Protein AF-A0A3M0W1Y6-F1 (afdb_monomer_lite)

Structure (mmCIF, N/CA/C/O backbone):
data_AF-A0A3M0W1Y6-F1
#
_entry.id   AF-A0A3M0W1Y6-F1
#
loop_
_atom_site.group_PDB
_atom_site.id
_atom_site.type_symbol
_atom_site.label_atom_id
_atom_site.label_alt_id
_atom_site.label_comp_id
_atom_site.label_asym_id
_atom_site.label_entity_id
_atom_site.label_seq_id
_atom_site.pdbx_PDB_ins_code
_atom_site.Cartn_x
_atom_site.Cartn_y
_atom_site.Cartn_z
_atom_site.occupancy
_atom_site.B_iso_or_equiv
_atom_site.auth_seq_id
_atom_site.auth_comp_id
_atom_site.auth_asym_id
_atom_site.auth_atom_id
_atom_site.pdbx_PDB_model_num
ATOM 1 N N . MET A 1 1 ? 0.556 -15.444 23.481 1.00 67.44 1 MET A N 1
ATOM 2 C CA . MET A 1 1 ? -0.429 -15.941 24.467 1.00 67.44 1 MET A CA 1
ATOM 3 C C . MET A 1 1 ? 0.218 -17.029 25.320 1.00 67.44 1 MET A C 1
ATOM 5 O O . MET A 1 1 ? 1.111 -17.704 24.832 1.00 67.44 1 MET A O 1
ATOM 9 N N . ARG A 1 2 ? -0.156 -17.194 26.595 1.00 79.00 2 ARG A N 1
ATOM 10 C CA . ARG A 1 2 ? 0.356 -18.303 27.426 1.00 79.00 2 ARG A CA 1
ATOM 11 C C . ARG A 1 2 ? -0.242 -19.634 26.937 1.00 79.00 2 ARG A C 1
ATOM 13 O O . ARG A 1 2 ? -1.437 -19.656 26.659 1.00 79.00 2 ARG A O 1
ATOM 20 N N . LEU A 1 3 ? 0.533 -20.722 26.865 1.00 89.38 3 LEU A N 1
ATOM 21 C CA . LEU A 1 3 ? 0.005 -22.038 26.476 1.00 89.38 3 LEU A CA 1
ATOM 22 C C . LEU A 1 3 ? -0.771 -22.664 27.644 1.00 89.38 3 LEU A C 1
ATOM 24 O O . LEU A 1 3 ? -0.198 -23.307 28.518 1.00 89.38 3 LEU A O 1
ATOM 28 N N . THR A 1 4 ? -2.077 -22.415 27.717 1.00 92.19 4 THR A N 1
ATOM 29 C CA . THR A 1 4 ? -2.947 -22.931 28.786 1.00 92.19 4 THR A CA 1
ATOM 30 C C . THR A 1 4 ? -3.626 -24.240 28.386 1.00 92.19 4 THR A C 1
ATOM 32 O O . THR A 1 4 ? -3.710 -24.578 27.207 1.00 92.19 4 THR A O 1
ATOM 35 N N . ALA A 1 5 ? -4.151 -24.974 29.373 1.00 87.31 5 ALA A N 1
ATOM 36 C CA . ALA A 1 5 ? -4.944 -26.175 29.109 1.00 87.31 5 ALA A CA 1
ATOM 37 C C . ALA A 1 5 ? -6.200 -25.875 28.272 1.00 87.31 5 ALA A C 1
ATOM 39 O O . ALA A 1 5 ? -6.543 -26.651 27.385 1.00 87.31 5 ALA A O 1
ATOM 40 N N . ASP A 1 6 ? -6.843 -24.728 28.510 1.00 87.31 6 ASP A N 1
ATOM 41 C CA . ASP A 1 6 ? -8.017 -24.298 27.746 1.00 87.31 6 ASP A CA 1
ATOM 42 C C . ASP A 1 6 ? -7.675 -24.037 26.277 1.00 87.31 6 ASP A C 1
ATOM 44 O O . ASP A 1 6 ? -8.425 -24.455 25.399 1.00 87.31 6 ASP A O 1
ATOM 48 N N . LEU A 1 7 ? -6.518 -23.413 26.006 1.00 88.25 7 LEU A N 1
ATOM 49 C CA . LEU A 1 7 ? -6.040 -23.206 24.639 1.00 88.25 7 LEU A CA 1
ATOM 50 C C . LEU A 1 7 ? -5.842 -24.549 23.937 1.00 88.25 7 LEU A C 1
ATOM 52 O O . LEU A 1 7 ? -6.349 -24.742 22.839 1.00 88.25 7 LEU A O 1
ATOM 56 N N . ILE A 1 8 ? -5.167 -25.495 24.592 1.00 90.69 8 ILE A N 1
ATOM 57 C CA . ILE A 1 8 ? -4.901 -26.823 24.029 1.00 90.69 8 ILE A CA 1
ATOM 58 C C . ILE A 1 8 ? -6.206 -27.572 23.724 1.00 90.69 8 ILE A C 1
ATOM 60 O O . ILE A 1 8 ? -6.346 -28.133 22.644 1.00 90.69 8 ILE A O 1
ATOM 64 N N . ASN A 1 9 ? -7.176 -27.549 24.639 1.00 88.06 9 ASN A N 1
ATOM 65 C CA . ASN A 1 9 ? -8.458 -28.233 24.448 1.00 88.06 9 ASN A CA 1
ATOM 66 C C . ASN A 1 9 ? -9.337 -27.582 23.369 1.00 88.06 9 ASN A C 1
ATOM 68 O O . ASN A 1 9 ? -10.150 -28.267 22.753 1.00 88.06 9 ASN A O 1
ATOM 72 N N . ALA A 1 10 ? -9.201 -26.270 23.159 1.00 86.62 10 ALA A N 1
ATOM 73 C CA . ALA A 1 10 ? -9.917 -25.535 22.120 1.00 86.62 10 ALA A CA 1
ATOM 74 C C . ALA A 1 10 ? -9.227 -25.599 20.745 1.00 86.62 10 ALA A C 1
ATOM 76 O O . ALA A 1 10 ? -9.833 -25.227 19.740 1.00 86.62 10 ALA A O 1
ATOM 77 N N . SER A 1 11 ? -7.970 -26.043 20.704 1.00 88.31 11 SER A N 1
ATOM 78 C CA . SER A 1 11 ? -7.162 -26.110 19.487 1.00 88.31 11 SER A CA 1
ATOM 79 C C . SER A 1 11 ? -7.591 -27.265 18.587 1.00 88.31 11 SER A C 1
ATOM 81 O O . SER A 1 11 ? -8.058 -28.309 19.050 1.00 88.31 11 SER A O 1
ATOM 83 N N . LEU A 1 12 ? -7.440 -27.080 17.274 1.00 87.62 12 LEU A N 1
ATOM 84 C CA . LEU A 1 12 ? -7.838 -28.092 16.302 1.00 87.62 12 LEU A CA 1
ATOM 85 C C . LEU A 1 12 ? -6.956 -29.335 16.443 1.00 87.62 12 LEU A C 1
ATOM 87 O O . LEU A 1 12 ? -5.729 -29.252 16.462 1.00 87.62 12 LEU A O 1
ATOM 91 N N . SER A 1 13 ? -7.595 -30.504 16.479 1.00 91.56 13 SER A N 1
ATOM 92 C CA . SER A 1 13 ? -6.910 -31.786 16.345 1.00 91.56 13 SER A CA 1
ATOM 93 C C . SER A 1 13 ? -7.531 -32.606 15.224 1.00 91.56 13 SER A C 1
ATOM 95 O O . SER A 1 13 ? -8.729 -32.898 15.238 1.00 91.56 13 SER A O 1
ATOM 97 N N . TYR A 1 14 ? -6.714 -32.975 14.242 1.00 90.62 14 TYR A N 1
ATOM 98 C CA . TYR A 1 14 ? -7.155 -33.639 13.017 1.00 90.62 14 TYR A CA 1
ATOM 99 C C . TYR A 1 14 ? -6.092 -34.616 12.501 1.00 90.62 14 TYR A C 1
ATOM 101 O O . TYR A 1 14 ? -5.005 -34.726 13.063 1.00 90.62 14 TYR A O 1
ATOM 109 N N . LEU A 1 15 ? -6.423 -35.391 11.465 1.00 92.56 15 LEU A N 1
ATOM 110 C CA . LEU A 1 15 ? -5.442 -36.223 10.765 1.00 92.56 15 LEU A CA 1
ATOM 111 C C . LEU A 1 15 ? -4.807 -35.406 9.642 1.00 92.56 15 LEU A C 1
ATOM 113 O O . LEU A 1 15 ? -5.513 -34.973 8.730 1.00 92.56 15 LEU A O 1
ATOM 117 N N . ASN A 1 16 ? -3.494 -35.209 9.703 1.00 91.12 16 ASN A N 1
ATOM 118 C CA . ASN A 1 16 ? -2.756 -34.496 8.666 1.00 91.12 16 ASN A CA 1
ATOM 119 C C . ASN A 1 16 ? -2.589 -35.369 7.392 1.00 91.12 16 ASN A C 1
ATOM 121 O O . ASN A 1 16 ? -2.953 -36.552 7.393 1.00 91.12 16 ASN A O 1
ATOM 125 N N . PRO A 1 17 ? -2.038 -34.836 6.282 1.00 93.62 17 PRO A N 1
ATOM 126 C CA . PRO A 1 17 ? -1.860 -35.588 5.032 1.00 93.62 17 PRO A CA 1
ATOM 127 C C . PRO A 1 17 ? -0.989 -36.852 5.140 1.00 93.62 17 PRO A C 1
ATOM 129 O O . PRO A 1 17 ? -1.100 -37.745 4.299 1.00 93.62 17 PRO A O 1
ATOM 132 N N . LEU A 1 18 ? -0.154 -36.962 6.180 1.00 91.50 18 LEU A N 1
ATOM 133 C CA . LEU A 1 18 ? 0.645 -38.155 6.483 1.00 91.50 18 LEU A CA 1
ATOM 134 C C . LEU A 1 18 ? -0.106 -39.166 7.364 1.00 91.50 18 LEU A C 1
ATOM 136 O O . LEU A 1 18 ? 0.441 -40.212 7.711 1.00 91.50 18 LEU A O 1
ATOM 140 N N . LYS A 1 19 ? -1.385 -38.897 7.659 1.00 93.25 19 LYS A N 1
ATOM 141 C CA . LYS A 1 19 ? -2.266 -39.677 8.540 1.00 93.25 19 LYS A CA 1
ATOM 142 C C . LYS A 1 19 ? -1.804 -39.695 9.999 1.00 93.25 19 LYS A C 1
ATOM 144 O O . LYS A 1 19 ? -2.159 -40.609 10.744 1.00 93.25 19 LYS A O 1
ATOM 149 N N . GLU A 1 20 ? -1.057 -38.681 10.415 1.00 95.00 20 GLU A N 1
ATOM 150 C CA . GLU A 1 20 ? -0.678 -38.456 11.808 1.00 95.00 20 GLU A CA 1
ATOM 151 C C . GLU A 1 20 ? -1.763 -37.621 12.492 1.00 95.00 20 GLU A C 1
ATOM 153 O O . GLU A 1 20 ? -2.312 -36.692 11.896 1.00 95.00 20 GLU A O 1
ATOM 158 N N . ARG A 1 21 ? -2.102 -37.943 13.746 1.00 96.25 21 ARG A N 1
ATOM 159 C CA . ARG A 1 21 ? -2.968 -37.078 14.552 1.00 96.25 21 ARG A CA 1
ATOM 160 C C . ARG A 1 21 ? -2.186 -35.842 14.979 1.00 96.25 21 ARG A C 1
ATOM 162 O O . ARG A 1 21 ? -1.350 -35.923 15.880 1.00 96.25 21 ARG A O 1
ATOM 169 N N . GLU A 1 22 ? -2.487 -34.722 14.345 1.00 97.19 22 GLU A N 1
ATOM 170 C CA . GLU A 1 22 ? -1.845 -33.436 14.573 1.00 97.19 22 GLU A CA 1
ATOM 171 C C . GLU A 1 22 ? -2.660 -32.589 15.553 1.00 97.19 22 GLU A C 1
ATOM 173 O O . GLU A 1 22 ? -3.895 -32.606 15.526 1.00 97.19 22 GLU A O 1
ATOM 178 N N . LEU A 1 23 ? -1.963 -31.885 16.442 1.00 97.06 23 LEU A N 1
ATOM 179 C CA . LEU A 1 23 ? -2.507 -30.786 17.235 1.00 97.06 23 LEU A CA 1
ATOM 180 C C . LEU A 1 23 ? -1.975 -29.468 16.664 1.00 97.06 23 LEU A C 1
ATOM 182 O O . LEU A 1 23 ? -0.763 -29.249 16.652 1.00 97.06 23 LEU A O 1
ATOM 186 N N . ASP A 1 24 ? -2.882 -28.606 16.220 1.00 93.69 24 ASP A N 1
ATOM 187 C CA . ASP A 1 24 ? -2.556 -27.316 15.617 1.00 93.69 24 ASP A CA 1
ATOM 188 C C . ASP A 1 24 ? -2.523 -26.219 16.684 1.00 93.69 24 ASP A C 1
ATOM 190 O O . ASP A 1 24 ? -3.554 -25.861 17.251 1.00 93.69 24 ASP A O 1
ATOM 194 N N . LEU A 1 25 ? -1.326 -25.709 16.970 1.00 95.00 25 LEU A N 1
ATOM 195 C CA . LEU A 1 25 ? -1.071 -24.598 17.887 1.00 95.00 25 LEU A CA 1
ATOM 196 C C . LEU A 1 25 ? -0.446 -23.405 17.147 1.00 95.00 25 LEU A C 1
ATOM 198 O O . LEU A 1 25 ? 0.321 -22.635 17.741 1.00 95.00 25 LEU A O 1
ATOM 202 N N . ARG A 1 26 ? -0.741 -23.243 15.852 1.00 90.12 26 ARG A N 1
ATOM 203 C CA . ARG A 1 26 ? -0.156 -22.186 15.023 1.00 90.12 26 ARG A CA 1
ATOM 204 C C . ARG A 1 26 ? -0.621 -20.786 15.426 1.00 90.12 26 ARG A C 1
ATOM 206 O O . ARG A 1 26 ? -1.770 -20.573 15.801 1.00 90.12 26 ARG A O 1
ATOM 213 N N . GLY A 1 27 ? 0.264 -19.796 15.300 1.00 81.75 27 GLY A N 1
ATOM 214 C CA . GLY A 1 27 ? -0.131 -18.378 15.324 1.00 81.75 27 GLY A CA 1
ATOM 215 C C . GLY A 1 27 ? -0.554 -17.812 16.687 1.00 81.75 27 GLY A C 1
ATOM 216 O O . GLY A 1 27 ? -1.068 -16.697 16.759 1.00 81.75 27 GLY A O 1
ATOM 217 N N . HIS A 1 28 ? -0.348 -18.534 17.791 1.00 84.88 28 HIS A N 1
ATOM 218 C CA . HIS A 1 28 ? -0.815 -18.123 19.123 1.00 84.88 28 HIS A CA 1
ATOM 219 C C . HIS A 1 28 ? 0.169 -17.219 19.890 1.00 84.88 28 HIS A C 1
ATOM 221 O O . HIS A 1 28 ? -0.091 -16.836 21.042 1.00 84.88 28 HIS A O 1
ATOM 227 N N . LYS A 1 29 ? 1.306 -16.847 19.283 1.00 88.50 29 LYS A N 1
ATOM 228 C CA . LYS A 1 29 ? 2.386 -16.072 19.929 1.00 88.50 29 LYS A CA 1
ATOM 229 C C . LYS A 1 29 ? 2.832 -16.710 21.251 1.00 88.50 29 LYS A C 1
ATOM 231 O O . LYS A 1 29 ? 2.946 -16.030 22.275 1.00 88.50 29 LYS A O 1
ATOM 236 N N . ILE A 1 30 ? 2.932 -18.038 21.291 1.00 89.56 30 ILE A N 1
ATOM 237 C CA . ILE A 1 30 ? 3.299 -18.797 22.490 1.00 89.56 30 ILE A CA 1
ATOM 238 C C . ILE A 1 30 ? 4.783 -18.554 22.781 1.00 89.56 30 ILE A C 1
ATOM 240 O O . ILE A 1 30 ? 5.605 -18.891 21.934 1.00 89.56 30 ILE A O 1
ATOM 244 N N . PRO A 1 31 ? 5.156 -17.985 23.945 1.00 87.31 31 PRO A N 1
ATOM 245 C CA . PRO A 1 31 ? 6.560 -17.712 24.250 1.00 87.31 31 PRO A CA 1
ATOM 246 C C . PRO A 1 31 ? 7.276 -18.923 24.868 1.00 87.31 31 PRO A C 1
ATOM 248 O O . PRO A 1 31 ? 8.497 -19.049 24.773 1.00 87.31 31 PRO A O 1
ATOM 251 N N . ILE A 1 32 ? 6.524 -19.795 25.549 1.00 92.19 32 ILE A N 1
ATOM 252 C CA . ILE A 1 32 ? 7.028 -20.925 26.336 1.00 92.19 32 ILE A CA 1
ATOM 253 C C . ILE A 1 32 ? 6.061 -22.102 26.176 1.00 92.19 32 ILE A C 1
ATOM 255 O O . ILE A 1 32 ? 4.849 -21.933 26.317 1.00 92.19 32 ILE A O 1
ATOM 259 N N . ILE A 1 33 ? 6.603 -23.296 25.928 1.00 94.25 33 ILE A N 1
ATOM 260 C CA . ILE A 1 33 ? 5.850 -24.552 25.985 1.00 94.25 33 ILE A CA 1
ATOM 261 C C . ILE A 1 33 ? 5.576 -24.898 27.451 1.00 94.25 33 ILE A C 1
ATOM 263 O O . ILE A 1 33 ? 6.484 -24.938 28.280 1.00 94.25 33 ILE A O 1
ATOM 267 N N . GLU A 1 34 ? 4.316 -25.144 27.780 1.00 91.00 34 GLU A N 1
ATOM 268 C CA . GLU A 1 34 ? 3.862 -25.598 29.091 1.00 91.00 34 GLU A CA 1
ATOM 269 C C . GLU A 1 34 ? 2.475 -26.243 28.956 1.00 91.00 34 GLU A C 1
ATOM 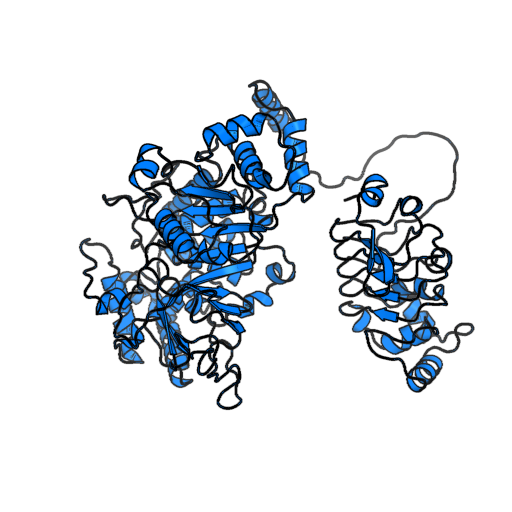271 O O . GLU A 1 34 ? 1.840 -26.157 27.910 1.00 91.00 34 GLU A O 1
ATOM 276 N N . ASN A 1 35 ? 2.005 -26.929 30.000 1.00 90.12 35 ASN A N 1
ATOM 277 C CA . ASN A 1 35 ? 0.664 -27.532 30.072 1.00 90.12 35 ASN A CA 1
ATOM 278 C C . ASN A 1 35 ? 0.312 -28.571 28.986 1.00 90.12 35 ASN A C 1
ATOM 280 O O . ASN A 1 35 ? -0.820 -29.042 28.948 1.00 90.12 35 ASN A O 1
ATOM 284 N N . LEU A 1 36 ? 1.273 -29.029 28.176 1.00 91.81 36 LEU A N 1
ATOM 285 C CA . LEU A 1 36 ? 1.048 -30.047 27.138 1.00 91.81 36 LEU A CA 1
ATOM 286 C C . LEU A 1 36 ? 0.568 -31.411 27.665 1.00 91.81 36 LEU A C 1
ATOM 288 O O . LEU A 1 36 ? 0.153 -32.251 26.875 1.00 91.81 36 LEU A O 1
ATOM 292 N N . GLY A 1 37 ? 0.565 -31.647 28.981 1.00 87.12 37 GLY A N 1
ATOM 293 C CA . GLY A 1 37 ? 0.012 -32.876 29.561 1.00 87.12 37 GLY A CA 1
ATOM 294 C C . GLY A 1 37 ? -1.477 -33.086 29.254 1.00 87.12 37 GLY A C 1
ATOM 295 O O . GLY A 1 37 ? -1.949 -34.218 29.310 1.00 87.12 37 GLY A O 1
ATOM 296 N N . VAL A 1 38 ? -2.206 -32.022 28.896 1.00 89.44 38 VAL A N 1
ATOM 297 C CA . VAL A 1 38 ? -3.629 -32.095 28.526 1.00 89.44 38 VAL A CA 1
ATOM 298 C C . VAL A 1 38 ? -3.875 -32.348 27.033 1.00 89.44 38 VAL A C 1
ATOM 300 O O . VAL A 1 38 ? -5.004 -32.637 26.659 1.00 89.44 38 VAL A O 1
ATOM 303 N N . ALA A 1 39 ? -2.839 -32.303 26.184 1.00 84.25 39 ALA A N 1
ATOM 304 C CA . ALA A 1 39 ? -2.948 -32.435 24.723 1.00 84.25 39 ALA A CA 1
ATOM 305 C C . ALA A 1 39 ? -3.417 -33.820 24.236 1.00 84.25 39 ALA A C 1
ATOM 307 O O . ALA A 1 39 ? -3.687 -34.011 23.050 1.00 84.25 39 ALA A O 1
ATOM 308 N N . GLY A 1 40 ? -3.514 -34.802 25.136 1.00 81.62 40 GLY A N 1
ATOM 309 C CA . GLY A 1 40 ? -3.854 -36.175 24.787 1.00 81.62 40 GLY A CA 1
ATOM 310 C C . GLY A 1 40 ? -2.799 -36.832 23.890 1.00 81.62 40 GLY A C 1
ATOM 311 O O . GLY A 1 40 ? -1.663 -36.375 23.762 1.00 81.62 40 GLY A O 1
ATOM 312 N N . ALA A 1 41 ? -3.160 -37.960 23.281 1.00 85.69 41 ALA A N 1
ATOM 313 C CA . ALA A 1 41 ? -2.251 -38.722 22.432 1.00 85.69 41 ALA A CA 1
ATOM 314 C C . ALA A 1 41 ? -2.210 -38.137 21.008 1.00 85.69 41 ALA A C 1
ATOM 316 O O . ALA A 1 41 ? -3.079 -38.450 20.195 1.00 85.69 41 ALA A O 1
ATOM 317 N N . CYS A 1 42 ? -1.189 -37.335 20.706 1.00 93.06 42 CYS A N 1
ATOM 318 C CA . CYS A 1 42 ? -0.900 -36.790 19.376 1.00 93.06 42 CYS A CA 1
ATOM 319 C C . CYS A 1 42 ? 0.366 -37.424 18.768 1.00 93.06 42 CYS A C 1
ATOM 321 O O . CYS A 1 42 ? 1.274 -37.853 19.485 1.00 93.06 42 CYS A O 1
ATOM 323 N N . ASP A 1 43 ? 0.383 -37.520 17.440 1.00 97.38 43 ASP A N 1
ATOM 324 C CA . ASP A 1 43 ? 1.509 -38.001 16.631 1.00 97.38 43 ASP A CA 1
ATOM 325 C C . ASP A 1 43 ? 2.379 -36.823 16.151 1.00 97.38 43 ASP A C 1
ATOM 327 O O . ASP A 1 43 ? 3.603 -36.950 16.089 1.00 97.38 43 ASP A O 1
ATOM 331 N N . ALA A 1 44 ? 1.750 -35.669 15.896 1.00 97.94 44 ALA A N 1
ATOM 332 C CA . ALA A 1 44 ? 2.391 -34.423 15.487 1.00 97.94 44 ALA A CA 1
ATOM 333 C C . ALA A 1 44 ? 1.865 -33.225 16.297 1.00 97.94 44 ALA A C 1
ATOM 335 O O . ALA A 1 44 ? 0.695 -33.198 16.687 1.00 97.94 44 ALA A O 1
ATOM 336 N N . ILE A 1 45 ? 2.714 -32.224 16.540 1.00 98.19 45 ILE A N 1
ATOM 337 C CA . ILE A 1 45 ? 2.285 -30.916 17.056 1.00 98.19 45 ILE A CA 1
ATOM 338 C C . ILE A 1 45 ? 2.870 -29.826 16.170 1.00 98.19 45 ILE A C 1
ATOM 340 O O . ILE A 1 45 ? 4.077 -29.818 15.894 1.00 98.19 45 ILE A O 1
ATOM 344 N N . ASP A 1 46 ? 2.012 -28.893 15.775 1.00 97.94 46 ASP A N 1
ATOM 345 C CA . ASP A 1 46 ? 2.400 -27.739 14.989 1.00 97.94 46 ASP A CA 1
ATOM 346 C C . ASP A 1 46 ? 2.415 -26.454 15.822 1.00 97.94 46 ASP A C 1
ATOM 348 O O . ASP A 1 46 ? 1.386 -25.928 16.224 1.00 97.94 46 ASP A O 1
ATOM 352 N N . PHE A 1 47 ? 3.619 -25.951 16.070 1.00 98.00 47 PHE A N 1
ATOM 353 C CA . PHE A 1 47 ? 3.923 -24.702 16.758 1.00 98.00 47 PHE A CA 1
ATOM 354 C C . PHE A 1 47 ? 4.357 -23.583 15.804 1.00 98.00 47 PHE A C 1
ATOM 356 O O . PHE A 1 47 ? 4.946 -22.599 16.256 1.00 98.00 47 PHE A O 1
ATOM 363 N N . THR A 1 48 ? 4.115 -23.699 14.501 1.00 89.31 48 THR A N 1
ATOM 364 C CA . THR A 1 48 ? 4.529 -22.688 13.518 1.00 89.31 48 THR A CA 1
ATOM 365 C C . THR 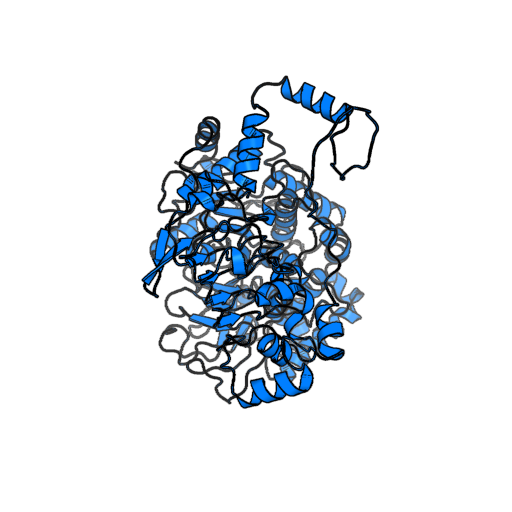A 1 48 ? 3.936 -21.308 13.845 1.00 89.31 48 THR A C 1
ATOM 367 O O . THR A 1 48 ? 2.820 -21.213 14.350 1.00 89.31 48 THR A O 1
ATOM 370 N N . ASP A 1 49 ? 4.682 -20.230 13.595 1.00 84.50 49 ASP A N 1
ATOM 371 C CA . ASP A 1 49 ? 4.246 -18.845 13.861 1.00 84.50 49 ASP A CA 1
ATOM 372 C C . ASP A 1 49 ? 3.983 -18.544 15.350 1.00 84.50 49 ASP A C 1
ATOM 374 O O . ASP A 1 49 ? 2.954 -17.985 15.738 1.00 84.50 49 ASP A O 1
ATOM 378 N N . ASN A 1 50 ? 4.924 -18.920 16.218 1.00 93.88 50 ASN A N 1
ATOM 379 C CA . ASN A 1 50 ? 4.890 -18.592 17.647 1.00 93.88 50 ASN A CA 1
ATOM 380 C C . ASN A 1 50 ? 6.160 -17.831 18.084 1.00 93.88 50 ASN A C 1
ATOM 382 O O . ASN A 1 50 ? 7.025 -17.508 17.277 1.00 93.88 50 ASN A O 1
ATOM 386 N N . ASP A 1 51 ? 6.276 -17.507 19.375 1.00 92.38 51 ASP A N 1
ATOM 387 C CA . ASP A 1 51 ? 7.404 -16.746 19.935 1.00 92.38 51 ASP A CA 1
ATOM 388 C C . ASP A 1 51 ? 8.324 -17.631 20.800 1.00 92.38 51 ASP A C 1
ATOM 390 O O . ASP A 1 51 ? 8.967 -17.145 21.735 1.00 92.38 51 ASP A O 1
ATOM 394 N N . LEU A 1 52 ? 8.387 -18.940 20.520 1.00 94.12 52 LEU A N 1
ATOM 395 C CA . LEU A 1 52 ? 9.127 -19.896 21.346 1.00 94.12 52 LEU A CA 1
ATOM 396 C C . LEU A 1 52 ? 10.616 -19.554 21.363 1.00 94.12 52 LEU A C 1
ATOM 398 O O . LEU A 1 52 ? 11.257 -19.570 20.320 1.00 94.12 52 LEU A O 1
ATOM 402 N N . GLY A 1 53 ? 11.175 -19.272 22.543 1.00 89.81 53 GLY A N 1
ATOM 403 C CA . GLY A 1 53 ? 12.603 -18.956 22.696 1.00 89.81 53 GLY A CA 1
ATOM 404 C C . GLY A 1 53 ? 13.511 -20.182 22.851 1.00 89.81 53 GLY A C 1
ATOM 405 O O . GLY A 1 53 ? 14.683 -20.152 22.474 1.00 89.81 53 GLY A O 1
ATOM 406 N N . LEU A 1 54 ? 12.973 -21.274 23.395 1.00 94.25 54 LEU A N 1
ATOM 407 C CA . LEU A 1 54 ? 13.700 -22.507 23.692 1.00 94.25 54 LEU A CA 1
ATOM 408 C C . LEU A 1 54 ? 12.781 -23.710 23.477 1.00 94.25 54 LEU A C 1
ATOM 410 O O . LEU A 1 54 ? 11.629 -23.697 23.916 1.00 94.25 54 LEU A O 1
ATOM 414 N N . LEU A 1 55 ? 13.302 -24.768 22.854 1.00 95.94 55 LEU A N 1
ATOM 415 C CA . LEU A 1 55 ? 12.581 -26.030 22.716 1.00 95.94 55 LEU A CA 1
ATOM 416 C C . LEU A 1 55 ? 12.766 -26.870 23.990 1.00 95.94 55 LEU A C 1
ATOM 418 O O . LEU A 1 55 ? 13.736 -27.618 24.126 1.00 95.94 55 LEU A O 1
ATOM 422 N N . ALA A 1 56 ? 11.860 -26.684 24.950 1.00 94.12 56 ALA A N 1
ATOM 423 C CA . ALA A 1 56 ? 11.916 -27.271 26.289 1.00 94.12 56 ALA A CA 1
ATOM 424 C C . ALA A 1 56 ? 10.510 -27.567 26.840 1.00 94.12 56 ALA A C 1
ATOM 426 O O . ALA A 1 56 ? 9.511 -27.303 26.180 1.00 94.12 56 ALA A O 1
ATOM 427 N N . ASN A 1 57 ? 10.438 -28.073 28.078 1.00 92.75 57 ASN A N 1
ATOM 428 C CA . ASN A 1 57 ? 9.201 -28.225 28.862 1.00 92.75 57 ASN A CA 1
ATOM 429 C C . ASN A 1 57 ? 8.132 -29.166 28.274 1.00 92.75 57 ASN A C 1
ATOM 431 O O . ASN A 1 57 ? 6.947 -29.049 28.596 1.00 92.75 57 ASN A O 1
ATOM 435 N N . PHE A 1 58 ? 8.535 -30.139 27.460 1.00 94.31 58 PHE A N 1
ATOM 436 C CA . PHE A 1 58 ? 7.631 -31.197 27.021 1.00 94.31 58 PHE A CA 1
ATOM 437 C C . PHE A 1 58 ? 7.364 -32.204 28.153 1.00 94.31 58 PHE A C 1
ATOM 439 O O . PHE A 1 58 ? 8.299 -32.595 28.859 1.00 94.31 58 PHE A O 1
ATOM 446 N N . PRO A 1 59 ? 6.115 -32.667 28.337 1.00 93.88 59 PRO A N 1
ATOM 447 C CA . PRO A 1 59 ? 5.838 -33.857 29.131 1.00 93.88 59 PRO A CA 1
ATOM 448 C C . PRO A 1 59 ? 6.319 -35.108 28.384 1.00 93.88 59 PRO A C 1
ATOM 450 O O . PRO A 1 59 ? 6.507 -35.080 27.165 1.00 93.88 59 PRO A O 1
ATOM 453 N N . LEU A 1 60 ? 6.467 -36.229 29.100 1.00 94.69 60 LEU A N 1
ATOM 454 C CA . LEU A 1 60 ? 6.781 -37.517 28.478 1.00 94.69 60 LEU A CA 1
ATOM 455 C C . LEU A 1 60 ? 5.687 -37.897 27.467 1.00 94.69 60 LEU A C 1
ATOM 457 O O . LEU A 1 60 ? 4.580 -38.266 27.854 1.00 94.69 60 LEU A O 1
ATOM 461 N N . SER A 1 61 ? 6.018 -37.823 26.178 1.00 94.44 61 SER A N 1
ATOM 462 C CA . SER A 1 61 ? 5.075 -37.978 25.066 1.00 94.44 61 SER A CA 1
ATOM 463 C C . SER A 1 61 ? 5.598 -39.028 24.083 1.00 94.44 61 SER A C 1
ATOM 465 O O . SER A 1 61 ? 6.146 -38.689 23.037 1.00 94.44 61 SER A O 1
ATOM 467 N N . PRO A 1 62 ? 5.449 -40.332 24.386 1.00 93.19 62 PRO A N 1
ATOM 468 C CA . PRO A 1 62 ? 6.064 -41.401 23.598 1.00 93.19 62 PRO A CA 1
ATOM 469 C C . PRO A 1 62 ? 5.452 -41.567 22.202 1.00 93.19 62 PRO A C 1
ATOM 471 O O . PRO A 1 62 ? 6.033 -42.255 21.370 1.00 93.19 62 PRO A O 1
ATOM 474 N N . ARG A 1 63 ? 4.280 -40.985 21.939 1.00 95.25 63 ARG A N 1
ATOM 475 C CA . ARG A 1 63 ? 3.611 -41.059 20.635 1.00 95.25 63 ARG A CA 1
ATOM 476 C C . ARG A 1 63 ? 4.049 -39.946 19.675 1.00 95.25 63 ARG A C 1
ATOM 478 O O . ARG A 1 63 ? 4.054 -40.162 18.464 1.00 95.25 63 ARG A O 1
ATOM 485 N N . LEU A 1 64 ? 4.458 -38.802 20.224 1.00 97.00 64 LEU A N 1
ATOM 486 C CA . LEU A 1 64 ? 4.836 -37.627 19.453 1.00 97.00 64 LEU A CA 1
ATOM 487 C C . LEU A 1 64 ? 6.118 -37.911 18.668 1.00 97.00 64 LEU A C 1
ATOM 489 O O . LEU A 1 64 ? 7.163 -38.216 19.248 1.00 97.00 64 LEU A O 1
ATOM 493 N N . ASN A 1 65 ? 6.017 -37.832 17.345 1.00 97.25 65 ASN A N 1
ATOM 494 C CA . ASN A 1 65 ? 7.094 -38.169 16.423 1.00 97.25 65 ASN A CA 1
ATOM 495 C C . ASN A 1 65 ? 7.418 -37.046 15.420 1.00 97.25 65 ASN A C 1
ATOM 497 O O . ASN A 1 65 ? 8.528 -37.057 14.876 1.00 97.25 65 ASN A O 1
ATOM 501 N N . THR A 1 66 ? 6.538 -36.049 15.273 1.00 98.44 66 THR A N 1
ATOM 502 C CA . THR A 1 66 ? 6.747 -34.867 14.424 1.00 98.44 66 THR A CA 1
ATOM 503 C C . THR A 1 66 ? 6.539 -33.570 15.213 1.00 98.44 66 THR A C 1
ATOM 505 O O . THR A 1 66 ? 5.506 -33.371 15.852 1.00 98.44 66 THR A O 1
ATOM 508 N N . LEU A 1 67 ? 7.522 -32.669 15.158 1.00 98.31 67 LEU A N 1
ATOM 509 C CA . LEU A 1 67 ? 7.425 -31.304 15.680 1.00 98.31 67 LEU A CA 1
ATOM 510 C C . LEU A 1 67 ? 7.666 -30.288 14.566 1.00 98.31 67 LEU A C 1
ATOM 512 O O . LEU A 1 67 ? 8.745 -30.256 13.965 1.00 98.31 67 LEU A O 1
ATOM 516 N N . LEU A 1 68 ? 6.673 -29.432 14.334 1.00 97.88 68 LEU A N 1
ATOM 517 C CA . LEU A 1 68 ? 6.761 -28.321 13.393 1.00 97.88 68 LEU A CA 1
ATOM 518 C C . LEU A 1 68 ? 6.895 -27.025 14.190 1.00 97.88 68 LEU A C 1
ATOM 520 O O . LEU A 1 68 ? 5.971 -26.607 14.869 1.00 97.88 68 LEU A O 1
ATOM 524 N N . CYS A 1 69 ? 8.068 -26.406 14.165 1.00 97.31 69 CYS A N 1
ATOM 525 C CA . CYS A 1 69 ? 8.393 -25.213 14.949 1.00 97.31 69 CYS A CA 1
ATOM 526 C C . CYS A 1 69 ? 8.962 -24.110 14.045 1.00 97.31 69 CYS A C 1
ATOM 528 O O . CYS A 1 69 ? 9.878 -23.385 14.438 1.00 97.31 69 CYS A O 1
ATOM 530 N N . ALA A 1 70 ? 8.463 -24.003 12.810 1.00 89.62 70 ALA A N 1
ATOM 531 C CA . ALA A 1 70 ? 8.930 -22.995 11.865 1.00 89.62 70 ALA A CA 1
ATOM 532 C C . ALA A 1 70 ? 8.515 -21.577 12.301 1.00 89.62 70 ALA A C 1
ATOM 534 O O . ALA A 1 70 ? 7.539 -21.417 13.035 1.00 89.62 70 ALA A O 1
ATOM 535 N N . ARG A 1 71 ? 9.255 -20.550 11.864 1.00 86.06 71 ARG A N 1
ATOM 536 C CA . ARG A 1 71 ? 8.960 -19.129 12.144 1.00 86.06 71 ARG A CA 1
ATOM 537 C C . ARG A 1 71 ? 8.701 -18.869 13.633 1.00 86.06 71 ARG A C 1
ATOM 539 O O . ARG A 1 71 ? 7.637 -18.415 14.041 1.00 86.06 71 ARG A O 1
ATOM 546 N N . ASN A 1 72 ? 9.687 -19.235 14.446 1.00 96.88 72 ASN A N 1
ATOM 547 C CA . ASN A 1 72 ? 9.712 -19.009 15.889 1.00 96.88 72 ASN A CA 1
ATOM 548 C C . ASN A 1 72 ? 10.982 -18.233 16.283 1.00 96.88 72 ASN A C 1
ATOM 550 O O . ASN A 1 72 ? 11.744 -17.767 15.434 1.00 96.88 72 ASN A O 1
ATOM 554 N N . ARG A 1 73 ? 11.231 -18.076 17.587 1.00 94.94 73 ARG A N 1
ATOM 555 C CA . ARG A 1 73 ? 12.426 -17.404 18.125 1.00 94.94 73 ARG A CA 1
ATOM 556 C C . ARG A 1 73 ? 13.391 -18.383 18.788 1.00 94.94 73 ARG A C 1
ATOM 558 O O . ARG A 1 73 ? 14.134 -17.978 19.684 1.00 94.94 73 ARG A O 1
ATOM 565 N N . VAL A 1 74 ? 13.374 -19.657 18.385 1.00 96.69 74 VAL A N 1
ATOM 566 C CA . VAL A 1 74 ? 14.111 -20.717 19.077 1.00 96.69 74 VAL A CA 1
ATOM 567 C C . VAL A 1 74 ? 15.597 -20.448 18.921 1.00 96.69 74 VAL A C 1
ATOM 569 O O . VAL A 1 74 ? 16.104 -20.354 17.805 1.00 96.69 74 VAL A O 1
ATOM 572 N N . GLN A 1 75 ? 16.288 -20.313 20.048 1.00 93.44 75 GLN A N 1
ATOM 573 C CA . GLN A 1 75 ? 17.735 -20.103 20.090 1.00 93.44 75 GLN A CA 1
ATOM 574 C C . GLN A 1 75 ? 18.490 -21.386 20.434 1.00 93.44 75 GLN A C 1
ATOM 576 O O . GLN A 1 75 ? 19.663 -21.487 20.099 1.00 93.44 75 GLN A O 1
ATOM 581 N N . GLY A 1 76 ? 17.826 -22.374 21.045 1.00 94.94 76 GLY A N 1
ATOM 582 C CA . GLY A 1 76 ? 18.436 -23.651 21.408 1.00 94.94 76 GLY A CA 1
ATOM 583 C C . GLY A 1 76 ? 17.437 -24.736 21.812 1.00 94.94 76 GLY A C 1
ATOM 584 O O . GLY A 1 76 ? 16.220 -24.527 21.830 1.00 94.94 76 GLY A O 1
ATOM 585 N N . VAL A 1 77 ? 17.977 -25.907 22.148 1.00 96.00 77 VAL A N 1
ATOM 586 C CA . VAL A 1 77 ? 17.217 -27.119 22.485 1.00 96.00 77 VAL A CA 1
ATOM 587 C C . VAL A 1 77 ? 17.637 -27.661 23.855 1.00 96.00 77 VAL A C 1
ATOM 589 O O . VAL A 1 77 ? 18.829 -27.814 24.132 1.00 96.00 77 VAL A O 1
ATOM 592 N N . ASP A 1 78 ? 16.664 -27.974 24.717 1.00 94.56 78 ASP A N 1
ATOM 593 C CA . ASP A 1 78 ? 16.924 -28.546 26.045 1.00 94.56 78 ASP A CA 1
ATOM 594 C C . ASP A 1 78 ? 17.544 -29.950 25.950 1.00 94.56 78 ASP A C 1
ATOM 596 O O . ASP A 1 78 ? 17.180 -30.766 25.103 1.00 94.56 78 ASP A O 1
ATOM 600 N N . ARG A 1 79 ? 18.474 -30.265 26.861 1.00 92.44 79 ARG A N 1
ATOM 601 C CA . ARG A 1 79 ? 19.182 -31.558 26.870 1.00 92.44 79 ARG A CA 1
ATOM 602 C C . ARG A 1 79 ? 18.277 -32.760 27.142 1.00 92.44 79 ARG A C 1
ATOM 604 O O . ARG A 1 79 ? 18.635 -33.867 26.757 1.00 92.44 79 ARG A O 1
ATOM 611 N N . ARG A 1 80 ? 17.123 -32.553 27.780 1.00 91.81 80 ARG A N 1
ATOM 612 C CA . ARG A 1 80 ? 16.153 -33.606 28.122 1.00 91.81 80 ARG A CA 1
ATOM 613 C C . ARG A 1 80 ? 15.104 -33.822 27.032 1.00 91.81 80 ARG A C 1
ATOM 615 O O . ARG A 1 80 ? 14.159 -34.584 27.243 1.00 91.81 80 ARG A O 1
ATOM 622 N N . LEU A 1 81 ? 15.229 -33.170 25.870 1.00 94.50 81 LEU A N 1
ATOM 623 C CA . LEU A 1 81 ? 14.252 -33.333 24.792 1.00 94.50 81 LEU A CA 1
ATOM 624 C C . LEU A 1 81 ? 14.131 -34.805 24.364 1.00 94.50 81 LEU A C 1
ATOM 626 O O . LEU A 1 81 ? 13.023 -35.310 24.229 1.00 94.50 81 LEU A O 1
ATOM 630 N N . GLY A 1 82 ? 15.253 -35.521 24.245 1.00 93.56 82 GLY A N 1
ATOM 631 C CA . GLY A 1 82 ? 15.248 -36.948 23.901 1.00 93.56 82 GLY A CA 1
ATOM 632 C C . GLY A 1 82 ? 14.600 -37.852 24.957 1.00 93.56 82 GLY A C 1
ATOM 633 O O . GLY A 1 82 ? 13.997 -38.862 24.604 1.00 93.56 82 GLY A O 1
ATOM 634 N N . ASP A 1 83 ? 14.672 -37.475 26.237 1.00 94.38 83 ASP A N 1
ATOM 635 C CA . ASP A 1 83 ? 14.061 -38.236 27.335 1.00 94.38 83 ASP A CA 1
ATOM 636 C C . ASP A 1 83 ? 12.539 -38.039 27.379 1.00 94.38 83 ASP A C 1
ATOM 638 O O . ASP A 1 83 ? 11.788 -38.949 27.726 1.00 94.38 83 ASP A O 1
ATOM 642 N N . THR A 1 84 ? 12.079 -36.838 27.020 1.00 95.25 84 THR A N 1
ATOM 643 C CA . THR A 1 84 ? 10.656 -36.470 27.018 1.00 95.25 84 THR A CA 1
ATOM 644 C C . THR A 1 84 ? 9.956 -36.872 25.721 1.00 95.25 84 THR A C 1
ATOM 646 O O . THR A 1 84 ? 8.795 -37.279 25.760 1.00 95.25 84 THR A O 1
ATOM 649 N N . LEU A 1 85 ? 10.664 -36.849 24.588 1.00 96.81 85 LEU A N 1
ATOM 650 C CA . LEU A 1 85 ? 10.167 -37.201 23.255 1.00 96.81 85 LEU A CA 1
ATOM 651 C C . LEU A 1 85 ? 10.986 -38.360 22.644 1.00 96.81 85 LEU A C 1
ATOM 653 O O . LEU A 1 85 ? 11.679 -38.181 21.637 1.00 96.81 85 LEU A O 1
ATOM 657 N N . PRO A 1 86 ? 10.916 -39.581 23.210 1.00 95.88 86 PRO A N 1
ATOM 658 C CA . PRO A 1 86 ? 11.814 -40.685 22.847 1.00 95.88 86 PRO A CA 1
ATOM 659 C C . PRO A 1 86 ? 11.644 -41.199 21.408 1.00 95.88 86 PRO A C 1
ATOM 661 O O . PRO A 1 86 ? 12.517 -4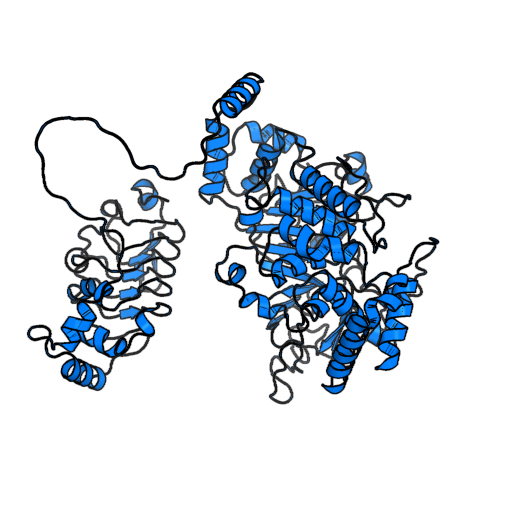1.898 20.890 1.00 95.88 86 PRO A O 1
ATOM 664 N N . ASN A 1 87 ? 10.523 -40.869 20.761 1.00 96.88 87 ASN A N 1
ATOM 665 C CA . ASN A 1 87 ? 10.182 -41.295 19.405 1.00 96.88 87 ASN A CA 1
ATOM 666 C C . ASN A 1 87 ? 10.157 -40.147 18.387 1.00 96.88 87 ASN A C 1
ATOM 668 O O . ASN A 1 87 ? 9.632 -40.338 17.294 1.00 96.88 87 ASN A O 1
ATOM 672 N N . LEU A 1 88 ? 10.750 -38.990 18.704 1.00 98.19 88 LEU A N 1
ATOM 673 C CA . LEU A 1 88 ? 10.848 -37.875 17.764 1.00 98.19 88 LEU A CA 1
ATOM 674 C C . LEU A 1 88 ? 11.661 -38.277 16.521 1.00 98.19 88 LEU A C 1
ATOM 676 O O . LEU A 1 88 ? 12.833 -38.643 16.628 1.00 98.19 88 LEU A O 1
ATOM 680 N N . THR A 1 89 ? 11.033 -38.204 15.346 1.00 98.44 89 THR A N 1
ATOM 681 C CA . THR A 1 89 ? 11.633 -38.546 14.045 1.00 98.44 89 THR A CA 1
ATOM 682 C C . THR A 1 89 ? 11.819 -37.342 13.132 1.00 98.44 89 THR A C 1
ATOM 684 O O . THR A 1 89 ? 12.790 -37.328 12.368 1.00 98.44 89 THR A O 1
ATOM 687 N N . THR A 1 90 ? 10.958 -36.329 13.255 1.00 98.56 90 THR A N 1
ATOM 688 C CA . THR A 1 90 ? 10.951 -35.129 12.413 1.00 98.56 90 THR A CA 1
ATOM 689 C C . THR A 1 90 ? 10.915 -33.878 13.282 1.00 98.56 90 THR A C 1
ATOM 691 O O . THR A 1 90 ? 10.019 -33.721 14.111 1.00 98.56 90 THR A O 1
ATOM 694 N N . LEU A 1 91 ? 11.878 -32.977 13.080 1.00 98.56 91 LEU A N 1
ATOM 695 C CA . LEU A 1 91 ? 11.929 -31.669 13.730 1.00 98.56 91 LEU A CA 1
ATOM 696 C C . LEU A 1 91 ? 12.180 -30.574 12.689 1.00 98.56 91 LEU A C 1
ATOM 698 O O . LEU A 1 91 ? 13.225 -30.546 12.036 1.00 98.56 91 LEU A O 1
ATOM 702 N N . VAL A 1 92 ? 11.231 -29.652 12.553 1.00 98.31 92 VAL A N 1
ATOM 703 C CA . VAL A 1 92 ? 11.337 -28.506 11.642 1.00 98.31 92 VAL A CA 1
ATOM 704 C C . VAL A 1 92 ? 11.536 -27.234 12.456 1.00 98.31 92 VAL A C 1
ATOM 706 O O . VAL A 1 92 ? 10.640 -26.805 13.170 1.00 98.31 92 VAL A O 1
ATOM 709 N N . LEU A 1 93 ? 12.707 -26.619 12.327 1.00 97.94 93 LEU A N 1
ATOM 710 C CA . LEU A 1 93 ? 13.101 -25.360 12.964 1.00 97.94 93 LEU A CA 1
ATOM 711 C C . LEU A 1 93 ? 13.394 -24.272 11.919 1.00 97.94 93 LEU A C 1
ATOM 713 O O . LEU A 1 93 ? 14.170 -23.357 12.180 1.00 97.94 93 LEU A O 1
ATOM 717 N N . THR A 1 94 ? 12.789 -24.347 10.731 1.00 95.31 94 THR A N 1
ATOM 718 C CA . THR A 1 94 ? 12.983 -23.358 9.658 1.00 95.31 94 THR A CA 1
ATOM 719 C C . THR A 1 94 ? 12.659 -21.934 10.127 1.00 95.31 94 THR A C 1
ATOM 721 O O . THR A 1 94 ? 11.687 -21.736 10.854 1.00 95.31 94 THR A O 1
ATOM 724 N N . SER A 1 95 ? 13.478 -20.954 9.740 1.00 87.94 95 SER A N 1
ATOM 725 C CA . SER A 1 95 ? 13.322 -19.534 10.096 1.00 87.94 95 SER A CA 1
ATOM 726 C C . SER A 1 95 ? 13.253 -19.306 11.619 1.00 87.94 95 SER A C 1
ATOM 728 O O . SER A 1 95 ? 12.263 -18.804 12.150 1.00 87.94 95 SER A O 1
ATOM 730 N N . ASN A 1 96 ? 14.296 -19.724 12.341 1.00 97.44 96 ASN A N 1
ATOM 731 C CA . ASN A 1 96 ? 14.462 -19.504 13.785 1.00 97.44 96 ASN A CA 1
ATOM 732 C C . ASN A 1 96 ? 15.764 -18.732 14.085 1.00 97.44 96 ASN A C 1
ATOM 734 O O . ASN A 1 96 ? 16.436 -18.223 13.187 1.00 97.44 96 ASN A O 1
ATOM 738 N N . LEU A 1 97 ? 16.125 -18.607 15.367 1.00 93.94 97 LEU A N 1
ATOM 739 C CA . LEU A 1 97 ? 17.240 -17.784 15.841 1.00 93.94 97 LEU A CA 1
ATOM 740 C C . LEU A 1 97 ? 18.412 -18.604 16.398 1.00 93.94 97 LEU A C 1
ATOM 742 O O . LEU A 1 97 ? 19.185 -18.085 17.206 1.00 93.94 97 LEU A O 1
ATOM 746 N N . VAL A 1 98 ? 18.580 -19.859 15.976 1.00 96.38 98 VAL A N 1
ATOM 747 C CA . VAL A 1 98 ? 19.718 -20.684 16.404 1.00 96.38 98 VAL A CA 1
ATOM 748 C C . VAL A 1 98 ? 21.000 -20.123 15.788 1.00 96.38 98 VAL A C 1
ATOM 750 O O . VAL A 1 98 ? 21.151 -20.090 14.563 1.00 96.38 98 VAL A O 1
ATOM 753 N N . LYS A 1 99 ? 21.931 -19.655 16.629 1.00 93.94 99 LYS A N 1
ATOM 754 C CA . LYS A 1 99 ? 23.157 -18.965 16.184 1.00 93.94 99 LYS A CA 1
ATOM 755 C C . LYS A 1 99 ? 24.410 -19.822 16.257 1.00 93.94 99 LYS A C 1
ATOM 757 O O . LYS A 1 99 ? 25.278 -19.666 15.392 1.00 93.94 99 LYS A O 1
ATOM 762 N N . GLU A 1 100 ? 24.518 -20.671 17.275 1.00 95.38 100 GLU A N 1
ATOM 763 C CA . GLU A 1 100 ? 25.699 -21.492 17.534 1.00 95.38 100 GLU A CA 1
ATOM 764 C C . GLU A 1 100 ? 25.351 -22.981 17.531 1.00 95.38 100 GLU A C 1
ATOM 766 O O . GLU A 1 100 ? 24.269 -23.398 17.943 1.00 95.38 100 GLU A O 1
ATOM 771 N N . MET A 1 101 ? 26.295 -23.811 17.086 1.00 95.19 101 MET A N 1
ATOM 772 C CA . MET A 1 101 ? 26.112 -25.264 17.042 1.00 95.19 101 MET A CA 1
ATOM 773 C C . MET A 1 101 ? 25.965 -25.885 18.444 1.00 95.19 101 MET A C 1
ATOM 775 O O . MET A 1 101 ? 25.228 -26.856 18.604 1.00 95.19 101 MET A O 1
ATOM 779 N N . GLY A 1 102 ? 26.591 -25.300 19.474 1.00 93.88 102 GLY A N 1
ATOM 780 C CA . GLY A 1 102 ? 26.448 -25.750 20.862 1.00 93.88 102 GLY A CA 1
ATOM 781 C C . GLY A 1 102 ? 25.038 -25.568 21.441 1.00 93.88 102 GLY A C 1
ATOM 782 O O . GLY A 1 102 ? 24.672 -26.259 22.399 1.00 93.88 102 GLY A O 1
ATOM 783 N N . ASP A 1 103 ? 24.210 -24.695 20.857 1.00 95.06 103 ASP A N 1
ATOM 784 C CA . ASP A 1 103 ? 22.812 -24.506 21.273 1.00 95.06 103 ASP A CA 1
ATOM 785 C C . ASP A 1 103 ? 21.918 -25.699 20.873 1.00 95.06 103 ASP A C 1
ATOM 787 O O . ASP A 1 103 ? 20.831 -25.888 21.426 1.00 95.06 103 ASP A O 1
ATOM 791 N N . LEU A 1 104 ? 22.399 -26.544 19.952 1.00 97.06 104 LEU A N 1
ATOM 792 C CA . LEU A 1 104 ? 21.712 -27.729 19.435 1.00 97.06 104 LEU A CA 1
ATOM 793 C C . LEU A 1 104 ? 22.152 -29.040 20.100 1.00 97.06 104 LEU A C 1
ATOM 795 O O . LEU A 1 104 ? 21.593 -30.089 19.791 1.00 97.06 104 LEU A O 1
ATOM 799 N N . GLU A 1 105 ? 23.099 -29.012 21.045 1.00 94.62 105 GLU A N 1
ATOM 800 C CA . GLU A 1 105 ? 23.607 -30.219 21.725 1.00 94.62 105 GLU A CA 1
ATOM 801 C C . GLU A 1 105 ? 22.505 -31.053 22.409 1.00 94.62 105 GLU A C 1
ATOM 803 O O . GLU A 1 105 ? 22.667 -32.258 22.601 1.00 94.62 105 GLU A O 1
ATOM 808 N N . GLY A 1 106 ? 21.352 -30.455 22.735 1.00 93.62 106 GLY A N 1
ATOM 809 C CA . GLY A 1 106 ? 20.200 -31.198 23.256 1.00 93.62 106 GLY A CA 1
ATOM 810 C C . GLY A 1 106 ? 19.615 -32.231 22.283 1.00 93.62 106 GLY A C 1
ATOM 811 O O . GLY A 1 106 ? 19.005 -33.210 22.716 1.00 93.62 106 GLY A O 1
ATOM 812 N N . LEU A 1 107 ? 19.872 -32.093 20.979 1.00 96.69 107 LEU A N 1
ATOM 813 C CA . LEU A 1 107 ? 19.437 -33.056 19.965 1.00 96.69 107 LEU A CA 1
ATOM 814 C C . LEU A 1 107 ? 20.173 -34.399 20.047 1.00 96.69 107 LEU A C 1
ATOM 816 O O . LEU A 1 107 ? 19.628 -35.404 19.594 1.00 96.69 107 LEU A O 1
ATOM 820 N N . ARG A 1 108 ? 21.346 -34.467 20.696 1.00 93.25 108 ARG A N 1
ATOM 821 C CA . ARG A 1 108 ? 22.120 -35.711 20.873 1.00 93.25 108 ARG A CA 1
ATOM 822 C C . ARG A 1 108 ? 21.305 -36.828 21.547 1.00 93.25 108 ARG A C 1
ATOM 824 O O . ARG A 1 108 ? 21.528 -38.009 21.289 1.00 93.25 108 ARG A O 1
ATOM 831 N N . GLY A 1 109 ? 20.342 -36.465 22.400 1.00 91.31 109 GLY A N 1
ATOM 832 C CA . GLY A 1 109 ? 19.432 -37.412 23.055 1.00 91.31 109 GLY A CA 1
ATOM 833 C C . GLY A 1 109 ? 18.344 -37.992 22.139 1.00 91.31 109 GLY A C 1
ATOM 834 O O . GLY A 1 109 ? 17.758 -39.024 22.462 1.00 91.31 109 GLY A O 1
ATOM 835 N N . CYS A 1 110 ? 18.076 -37.379 20.984 1.00 96.12 110 CYS A N 1
ATOM 836 C CA . CYS A 1 110 ? 16.980 -37.744 20.083 1.00 96.12 110 CYS A CA 1
ATOM 837 C C . CYS A 1 110 ? 17.387 -38.888 19.135 1.00 96.12 110 CYS A C 1
ATOM 839 O O . CYS A 1 110 ? 17.546 -38.702 17.931 1.00 96.12 110 CYS A O 1
ATOM 841 N N . ARG A 1 111 ? 17.541 -40.105 19.671 1.00 94.38 111 ARG A N 1
ATOM 842 C CA . ARG A 1 111 ? 18.118 -41.275 18.963 1.00 94.38 111 ARG A CA 1
ATOM 843 C C . ARG A 1 111 ? 17.356 -41.746 17.715 1.00 94.38 111 ARG A C 1
ATOM 845 O O . ARG A 1 111 ? 17.879 -42.562 16.959 1.00 94.38 111 ARG A O 1
ATOM 852 N N . ARG A 1 112 ? 16.114 -41.295 17.526 1.00 97.38 112 ARG A N 1
ATOM 853 C CA . ARG A 1 112 ? 15.252 -41.641 16.382 1.00 97.38 112 ARG A CA 1
ATOM 854 C C . ARG A 1 112 ? 15.076 -40.492 15.388 1.00 97.38 112 ARG A C 1
ATOM 856 O O . ARG A 1 112 ? 14.376 -40.674 14.395 1.00 97.38 112 ARG A O 1
ATOM 863 N N . LEU A 1 113 ? 15.730 -39.349 15.607 1.00 98.38 113 LEU A N 1
ATOM 864 C CA . LEU A 1 113 ? 15.597 -38.185 14.739 1.00 98.38 113 LEU A CA 1
ATOM 865 C C . LEU A 1 113 ? 16.208 -38.488 13.367 1.00 98.38 113 LEU A C 1
ATOM 867 O O . LEU A 1 113 ? 17.401 -38.773 13.264 1.00 98.38 113 LEU A O 1
ATOM 871 N N . THR A 1 114 ? 15.386 -38.442 12.319 1.00 98.50 114 THR A N 1
ATOM 872 C CA . THR A 1 114 ? 15.778 -38.748 10.933 1.00 98.50 114 THR A CA 1
ATOM 873 C C . THR A 1 114 ? 15.682 -37.539 10.009 1.00 98.50 114 THR A C 1
ATOM 875 O O . THR A 1 114 ? 16.453 -37.472 9.051 1.00 98.50 114 THR A O 1
ATOM 878 N N . HIS A 1 115 ? 14.790 -36.591 10.295 1.00 98.56 115 HIS A N 1
ATOM 879 C CA . HIS A 1 115 ? 14.584 -35.381 9.504 1.00 98.56 115 HIS A CA 1
ATOM 880 C C . HIS A 1 115 ? 14.755 -34.152 10.393 1.00 98.56 115 HIS A C 1
ATOM 882 O O . HIS A 1 115 ? 14.032 -33.983 11.375 1.00 98.56 115 HIS A O 1
ATOM 888 N N . LEU A 1 116 ? 15.710 -33.296 10.035 1.00 98.50 116 LEU A N 1
ATOM 889 C CA . LEU A 1 116 ? 15.939 -32.010 10.684 1.00 98.50 116 LEU A CA 1
ATOM 890 C C . LEU A 1 116 ? 15.995 -30.911 9.625 1.00 98.50 116 LEU A C 1
ATOM 892 O O . LEU A 1 116 ? 16.691 -31.050 8.620 1.00 98.50 116 LEU A O 1
ATOM 896 N N . SER A 1 117 ? 15.280 -29.816 9.858 1.00 98.06 117 SER A N 1
ATOM 897 C CA . SER A 1 117 ? 15.411 -28.599 9.056 1.00 98.06 117 SER A CA 1
ATOM 898 C C . SER A 1 117 ? 15.752 -27.421 9.953 1.00 98.06 117 SER A C 1
ATOM 900 O O . SER A 1 117 ? 15.015 -27.113 10.882 1.00 98.06 117 SER A O 1
ATOM 902 N N . LEU A 1 118 ? 16.864 -26.766 9.660 1.00 97.81 118 LEU A N 1
ATOM 903 C CA . LEU A 1 118 ? 17.357 -25.531 10.268 1.00 97.81 118 LEU A CA 1
ATOM 904 C C . LEU A 1 118 ? 17.543 -24.448 9.192 1.00 97.81 118 LEU A C 1
ATOM 906 O O . LEU A 1 118 ? 18.240 -23.458 9.418 1.00 97.81 118 LEU A O 1
ATOM 910 N N . VAL A 1 119 ? 16.911 -24.624 8.026 1.00 91.31 119 VAL A N 1
ATOM 911 C CA . VAL A 1 119 ? 16.864 -23.637 6.939 1.00 91.31 119 VAL A CA 1
ATOM 912 C C . VAL A 1 119 ? 16.522 -22.253 7.491 1.00 91.31 119 VAL A C 1
ATOM 914 O O . VAL A 1 119 ? 15.670 -22.132 8.365 1.00 91.31 119 VAL A O 1
ATOM 917 N N . GLU A 1 120 ? 17.224 -21.220 7.030 1.00 81.81 120 GLU A N 1
ATOM 918 C CA . GLU A 1 120 ? 17.053 -19.830 7.480 1.00 81.81 120 GLU A CA 1
ATOM 919 C C . GLU A 1 120 ? 17.374 -19.581 8.967 1.00 81.81 120 GLU A C 1
ATOM 921 O O . GLU A 1 120 ? 16.918 -18.601 9.549 1.00 81.81 120 GLU A O 1
ATOM 926 N N . ASN A 1 121 ? 18.210 -20.417 9.593 1.00 96.00 121 ASN A N 1
ATOM 927 C CA . ASN A 1 121 ? 18.830 -20.089 10.882 1.00 96.00 121 ASN A CA 1
ATOM 928 C C . ASN A 1 121 ? 20.259 -19.557 10.686 1.00 96.00 121 ASN A C 1
ATOM 930 O O . ASN A 1 121 ? 20.997 -20.079 9.843 1.00 96.00 121 ASN A O 1
ATOM 934 N N . PRO A 1 122 ? 20.725 -18.595 11.507 1.00 95.62 122 PRO A N 1
ATOM 935 C CA . PRO A 1 122 ? 22.102 -18.101 11.432 1.00 95.62 122 PRO A CA 1
ATOM 936 C C . PRO A 1 122 ? 23.177 -19.198 11.539 1.00 95.62 122 PRO A C 1
ATOM 938 O O . PRO A 1 122 ? 24.234 -19.071 10.918 1.00 95.62 122 PRO A O 1
ATOM 941 N N . VAL A 1 123 ? 22.908 -20.291 12.269 1.00 96.31 123 VAL A N 1
ATOM 942 C CA . VAL A 1 123 ? 23.827 -21.433 12.422 1.00 96.31 123 VAL A CA 1
ATOM 943 C C . VAL A 1 123 ? 24.225 -22.080 11.088 1.00 96.31 123 VAL A C 1
ATOM 945 O O . VAL A 1 123 ? 25.335 -22.598 10.990 1.00 96.31 123 VAL A O 1
ATOM 948 N N . GLN A 1 124 ? 23.400 -21.987 10.035 1.00 95.06 124 GLN A N 1
ATOM 949 C CA . GLN A 1 124 ? 23.724 -22.564 8.720 1.00 95.06 124 GLN A CA 1
ATOM 950 C C . GLN A 1 124 ? 24.988 -21.965 8.093 1.00 95.06 124 GLN A C 1
ATOM 952 O O . GLN A 1 124 ? 25.649 -22.615 7.286 1.00 95.06 124 GLN A O 1
ATOM 957 N N . LYS A 1 125 ? 25.333 -20.728 8.465 1.00 90.75 125 LYS A N 1
ATOM 958 C CA . LYS A 1 125 ? 26.520 -20.026 7.962 1.00 90.75 125 LYS A CA 1
ATOM 959 C C . LYS A 1 125 ? 27.794 -20.395 8.729 1.00 90.75 125 LYS A C 1
ATOM 961 O O . LYS A 1 125 ? 28.866 -19.907 8.381 1.00 90.75 125 LYS A O 1
ATOM 966 N N . ARG A 1 126 ? 27.700 -21.204 9.791 1.00 93.19 126 ARG A N 1
ATOM 967 C CA . ARG A 1 126 ? 28.858 -21.603 10.598 1.00 93.19 126 ARG A CA 1
ATOM 968 C C . ARG A 1 126 ? 29.693 -22.645 9.869 1.00 93.19 126 ARG A C 1
ATOM 970 O O . ARG A 1 126 ? 29.173 -23.554 9.223 1.00 93.19 126 ARG A O 1
ATOM 977 N N . GLU A 1 127 ? 31.006 -22.527 10.022 1.00 93.25 127 GLU A N 1
ATOM 978 C CA . GLU A 1 127 ? 31.944 -23.496 9.472 1.00 93.25 127 GLU A CA 1
ATOM 979 C C . GLU A 1 127 ? 31.661 -24.897 10.029 1.00 93.25 127 GLU A C 1
ATOM 981 O O . GLU A 1 127 ? 31.345 -25.070 11.205 1.00 93.25 127 GLU A O 1
ATOM 986 N N . HIS A 1 128 ? 31.732 -25.895 9.151 1.00 95.44 128 HIS A N 1
ATOM 987 C CA . HIS A 1 128 ? 31.414 -27.294 9.436 1.00 95.44 128 HIS A CA 1
ATOM 988 C C . HIS A 1 128 ? 29.986 -27.592 9.927 1.00 95.44 128 HIS A C 1
ATOM 990 O O . HIS A 1 128 ? 29.737 -28.734 10.307 1.00 95.44 128 HIS A O 1
ATOM 996 N N . TYR A 1 129 ? 29.039 -26.646 9.855 1.00 97.06 129 TYR A N 1
ATOM 997 C CA . TYR A 1 129 ? 27.648 -26.820 10.305 1.00 97.06 129 TYR A CA 1
ATOM 998 C C . TYR A 1 129 ? 27.041 -28.175 9.903 1.00 97.06 129 TYR A C 1
ATOM 1000 O O . TYR A 1 129 ? 26.610 -28.954 10.754 1.00 97.06 129 TYR A O 1
ATOM 1008 N N . ARG A 1 130 ? 27.069 -28.496 8.605 1.00 97.19 130 ARG A N 1
ATOM 1009 C CA . ARG A 1 130 ? 26.477 -29.730 8.079 1.00 97.19 130 ARG A CA 1
ATOM 1010 C C . ARG A 1 130 ? 27.159 -30.983 8.631 1.00 97.19 130 ARG A C 1
ATOM 1012 O O . ARG A 1 130 ? 26.476 -31.870 9.136 1.00 97.19 130 ARG A O 1
ATOM 1019 N N . SER A 1 131 ? 28.490 -31.049 8.571 1.00 96.75 131 SER A N 1
ATOM 1020 C CA . SER A 1 131 ? 29.259 -32.184 9.100 1.00 96.75 131 SER A CA 1
ATOM 1021 C C . SER A 1 131 ? 29.049 -32.353 10.606 1.00 96.75 131 SER A C 1
ATOM 1023 O O . SER A 1 131 ? 28.910 -33.473 11.088 1.00 96.75 131 SER A O 1
ATOM 1025 N N . TYR A 1 132 ? 28.975 -31.249 11.347 1.00 97.25 132 TYR A N 1
ATOM 1026 C CA . TYR A 1 132 ? 28.791 -31.269 12.791 1.00 97.25 132 TYR A CA 1
ATOM 1027 C C . TYR A 1 132 ? 27.385 -31.747 13.179 1.00 97.25 132 TYR A C 1
ATOM 1029 O O . TYR A 1 132 ? 27.260 -32.569 14.078 1.00 97.25 132 TYR A O 1
ATOM 1037 N N . MET A 1 133 ? 26.330 -31.340 12.461 1.00 97.62 133 MET A N 1
ATOM 1038 C CA . MET A 1 133 ? 24.974 -31.876 12.668 1.00 97.62 133 MET A CA 1
ATOM 1039 C C . MET A 1 133 ? 24.875 -33.376 12.356 1.00 97.62 133 MET A C 1
ATOM 1041 O O . MET A 1 133 ? 24.235 -34.115 13.104 1.00 97.62 133 MET A O 1
ATOM 1045 N N . ILE A 1 134 ? 25.540 -33.841 11.290 1.00 97.00 134 ILE A N 1
ATOM 1046 C CA . ILE A 1 134 ? 25.615 -35.270 10.935 1.00 97.00 134 ILE A CA 1
ATOM 1047 C C . ILE A 1 134 ? 26.300 -36.076 12.046 1.00 97.00 134 ILE A C 1
ATOM 1049 O O . ILE A 1 134 ? 25.842 -37.167 12.386 1.00 97.00 134 ILE A O 1
ATOM 1053 N N . TRP A 1 135 ? 27.381 -35.540 12.617 1.00 96.25 135 TRP A N 1
ATOM 1054 C CA . TRP A 1 135 ? 28.096 -36.160 13.730 1.00 96.25 135 TRP A CA 1
ATOM 1055 C C . TRP A 1 135 ? 27.295 -36.132 15.040 1.00 96.25 135 TRP A C 1
ATOM 1057 O O . TRP A 1 135 ? 27.222 -37.140 15.741 1.00 96.25 135 TRP A O 1
ATOM 1067 N N . LEU A 1 136 ? 26.658 -34.999 15.353 1.00 95.56 136 LEU A N 1
ATOM 1068 C CA . LEU A 1 136 ? 25.874 -34.793 16.571 1.00 95.56 136 LEU A CA 1
ATOM 1069 C C . LEU A 1 136 ? 24.656 -35.723 16.636 1.00 95.56 136 LEU A C 1
ATOM 1071 O O . LEU A 1 136 ? 24.328 -36.241 17.704 1.00 95.56 136 LEU A O 1
ATOM 1075 N N . CYS A 1 137 ? 23.997 -35.940 15.495 1.00 95.56 137 CYS A N 1
ATOM 1076 C CA . CYS A 1 137 ? 22.820 -36.796 15.372 1.00 95.56 137 CYS A CA 1
ATOM 1077 C C . CYS A 1 137 ? 23.036 -37.871 14.291 1.00 95.56 137 CYS A C 1
ATOM 1079 O O . CYS A 1 137 ? 22.512 -37.743 13.179 1.00 95.56 137 CYS A O 1
ATOM 1081 N N . PRO A 1 138 ? 23.739 -38.980 14.600 1.00 94.00 138 PRO A N 1
ATOM 1082 C CA . PRO A 1 138 ? 24.041 -40.023 13.616 1.00 94.00 138 PRO A CA 1
ATOM 1083 C C . PRO A 1 138 ? 22.799 -40.665 12.976 1.00 94.00 138 PRO A C 1
ATOM 1085 O O . PRO A 1 138 ? 22.878 -41.176 11.859 1.00 94.00 138 PRO A O 1
ATOM 1088 N N . SER A 1 139 ? 21.640 -40.616 13.642 1.00 96.56 139 SER A N 1
ATOM 1089 C CA . SER A 1 139 ? 20.363 -41.122 13.125 1.00 96.56 139 SER A CA 1
ATOM 1090 C C . SER A 1 139 ? 19.775 -40.293 11.973 1.00 96.56 139 SER A C 1
ATOM 1092 O O . SER A 1 139 ? 18.903 -40.799 11.259 1.00 96.56 139 SER A O 1
ATOM 1094 N N . LEU A 1 140 ? 20.242 -39.053 11.756 1.00 97.75 140 LEU A N 1
ATOM 1095 C CA . LEU A 1 140 ? 19.720 -38.169 10.712 1.00 97.75 140 LEU A CA 1
ATOM 1096 C C . LEU A 1 140 ? 19.913 -38.772 9.326 1.00 97.75 140 LEU A C 1
ATOM 1098 O O . LEU A 1 140 ? 21.003 -39.205 8.971 1.00 97.75 140 LEU A O 1
ATOM 1102 N N . ARG A 1 141 ? 18.860 -38.756 8.514 1.00 97.94 141 ARG A N 1
ATOM 1103 C CA . ARG A 1 141 ? 18.861 -39.183 7.107 1.00 97.94 141 ARG A CA 1
ATOM 1104 C C . ARG A 1 141 ? 18.723 -37.997 6.160 1.00 97.94 141 ARG A C 1
ATOM 1106 O O . ARG A 1 141 ? 19.290 -38.032 5.069 1.00 97.94 141 ARG A O 1
ATOM 1113 N N . PHE A 1 142 ? 18.013 -36.959 6.592 1.00 98.31 142 PHE A N 1
ATOM 1114 C CA . PHE A 1 142 ? 17.819 -35.716 5.862 1.00 98.31 142 PHE A CA 1
ATOM 1115 C C . PHE A 1 142 ? 18.118 -34.530 6.776 1.00 98.31 142 PHE A C 1
ATOM 1117 O O . PHE A 1 142 ? 17.594 -34.446 7.888 1.00 98.31 142 PHE A O 1
ATOM 1124 N N . LEU A 1 143 ? 18.951 -33.620 6.280 1.00 98.31 143 LEU A N 1
ATOM 1125 C CA . LEU A 1 143 ? 19.243 -32.338 6.908 1.00 98.31 143 LEU A CA 1
ATOM 1126 C C . LEU A 1 143 ? 19.014 -31.234 5.882 1.00 98.31 143 LEU A C 1
ATOM 1128 O O . LEU A 1 143 ? 19.589 -31.298 4.793 1.00 98.31 143 LEU A O 1
ATOM 1132 N N . ASP A 1 144 ? 18.192 -30.248 6.238 1.00 96.69 144 ASP A N 1
ATOM 1133 C CA . ASP A 1 144 ? 17.832 -29.104 5.388 1.00 96.69 144 ASP A CA 1
ATOM 1134 C C . ASP A 1 144 ? 17.291 -29.554 4.025 1.00 96.69 144 ASP A C 1
ATOM 1136 O O . ASP A 1 144 ? 17.715 -29.093 2.968 1.00 96.69 144 ASP A O 1
ATOM 1140 N N . PHE A 1 145 ? 16.385 -30.538 4.065 1.00 92.12 145 PHE A N 1
ATOM 1141 C CA . PHE A 1 145 ? 15.775 -31.191 2.900 1.00 92.12 145 PHE A CA 1
ATOM 1142 C C . PHE A 1 145 ? 16.761 -31.935 1.978 1.00 92.12 145 PHE A C 1
ATOM 1144 O O . PHE A 1 145 ? 16.366 -32.463 0.940 1.00 92.12 145 PHE A O 1
ATOM 1151 N N . GLN A 1 146 ? 18.032 -32.065 2.373 1.00 93.19 146 GLN A N 1
ATOM 1152 C CA . GLN A 1 146 ? 19.056 -32.788 1.621 1.00 93.19 146 GLN A CA 1
ATOM 1153 C C . GLN A 1 146 ? 19.403 -34.123 2.283 1.00 93.19 146 GLN A C 1
ATOM 1155 O O . GLN A 1 146 ? 19.731 -34.189 3.472 1.00 93.19 146 GLN A O 1
ATOM 1160 N N . ARG A 1 147 ? 19.395 -35.198 1.488 1.00 97.31 147 ARG A N 1
ATOM 1161 C CA . ARG A 1 147 ? 19.790 -36.541 1.933 1.00 97.31 147 ARG A CA 1
ATOM 1162 C C . ARG A 1 147 ? 21.262 -36.566 2.357 1.00 97.31 147 ARG A C 1
ATOM 1164 O O . ARG A 1 147 ? 22.117 -36.067 1.633 1.00 97.31 147 ARG A O 1
ATOM 1171 N N . ILE A 1 148 ? 21.545 -37.192 3.496 1.00 97.81 148 ILE A N 1
ATOM 1172 C CA . ILE A 1 148 ? 22.903 -37.418 4.006 1.00 97.81 148 ILE A CA 1
ATOM 1173 C C . ILE A 1 148 ? 23.478 -38.691 3.374 1.00 97.81 148 ILE A C 1
ATOM 1175 O O . ILE A 1 148 ? 22.838 -39.747 3.399 1.00 97.81 148 ILE A O 1
ATOM 1179 N N . LYS A 1 149 ? 24.682 -38.590 2.808 1.00 96.50 149 LYS A N 1
ATOM 1180 C CA . LYS A 1 149 ? 25.430 -39.695 2.188 1.00 96.50 149 LYS A CA 1
ATOM 1181 C C . LYS A 1 149 ? 26.473 -40.275 3.148 1.00 96.50 149 LYS A C 1
ATOM 1183 O O . LYS A 1 149 ? 26.982 -39.564 4.011 1.00 96.50 149 LYS A O 1
ATOM 1188 N N . ASP A 1 150 ? 26.865 -41.531 2.946 1.00 95.25 150 ASP A N 1
ATOM 1189 C CA . ASP A 1 150 ? 27.853 -42.205 3.808 1.00 95.25 150 ASP A CA 1
ATOM 1190 C C . ASP A 1 150 ? 29.221 -41.508 3.790 1.00 95.25 150 ASP A C 1
ATOM 1192 O O . ASP A 1 150 ? 29.799 -41.266 4.844 1.00 95.25 150 ASP A O 1
ATOM 1196 N N . ALA A 1 151 ? 29.653 -41.007 2.629 1.00 95.50 151 ALA A N 1
ATOM 1197 C CA . ALA A 1 151 ? 30.871 -40.202 2.511 1.00 95.50 151 ALA A CA 1
ATOM 1198 C C . ALA A 1 151 ? 30.838 -38.891 3.329 1.00 95.50 151 ALA A C 1
ATOM 1200 O O . ALA A 1 151 ? 31.882 -38.317 3.626 1.00 95.50 151 ALA A O 1
ATOM 1201 N N . GLU A 1 152 ? 29.659 -38.343 3.648 1.00 96.81 152 GLU A N 1
ATOM 1202 C CA . GLU A 1 152 ? 29.547 -37.196 4.566 1.00 96.81 152 GLU A CA 1
ATOM 1203 C C . GLU A 1 152 ? 29.681 -37.637 6.027 1.00 96.81 152 GLU A C 1
ATOM 1205 O O . GLU A 1 152 ? 30.220 -36.886 6.836 1.00 96.81 152 GLU A O 1
ATOM 1210 N N . ARG A 1 153 ? 29.232 -38.854 6.359 1.00 96.38 153 ARG A N 1
ATOM 1211 C CA . ARG A 1 153 ? 29.370 -39.434 7.702 1.00 96.38 153 ARG A CA 1
ATOM 1212 C C . ARG A 1 153 ? 30.814 -39.782 8.021 1.00 96.38 153 ARG A C 1
ATOM 1214 O O . ARG A 1 153 ? 31.265 -39.475 9.117 1.00 96.38 153 ARG A O 1
ATOM 1221 N N . GLU A 1 154 ? 31.526 -40.372 7.064 1.00 94.75 154 GLU A N 1
ATOM 1222 C CA . GLU A 1 154 ? 32.956 -40.676 7.187 1.00 94.75 154 GLU A CA 1
ATOM 1223 C C . GLU A 1 154 ? 33.747 -39.393 7.457 1.00 94.75 154 GLU A C 1
ATOM 1225 O O . GLU A 1 154 ? 34.392 -39.278 8.495 1.00 94.75 154 GLU A O 1
ATOM 1230 N N . ARG A 1 155 ? 33.561 -38.361 6.623 1.00 94.12 155 ARG A N 1
ATOM 1231 C CA . ARG A 1 155 ? 34.185 -37.040 6.821 1.00 94.12 155 ARG A CA 1
ATOM 1232 C C . ARG A 1 155 ? 33.822 -36.391 8.154 1.00 94.12 155 ARG A C 1
ATOM 1234 O O . ARG A 1 155 ? 34.664 -35.769 8.794 1.00 94.12 155 ARG A O 1
ATOM 1241 N N . ALA A 1 156 ? 32.566 -36.499 8.583 1.00 95.69 156 ALA A N 1
ATOM 1242 C CA . ALA A 1 156 ? 32.147 -35.982 9.881 1.00 95.69 156 ALA A CA 1
ATOM 1243 C C . ALA A 1 156 ? 32.839 -36.726 11.041 1.00 95.69 156 ALA A C 1
ATOM 1245 O O . ALA A 1 156 ? 33.265 -36.090 12.002 1.00 95.69 156 ALA A O 1
ATOM 1246 N N . SER A 1 157 ? 33.005 -38.048 10.931 1.00 93.94 157 SER A N 1
ATOM 1247 C CA . SER A 1 157 ? 33.730 -38.865 11.911 1.00 93.94 157 SER A CA 1
ATOM 1248 C C . SER A 1 157 ? 35.233 -38.574 11.928 1.00 93.94 157 SER A C 1
ATOM 1250 O O . SER A 1 157 ? 35.832 -38.597 12.998 1.00 93.94 157 SER A O 1
ATOM 1252 N N . GLU A 1 158 ? 35.846 -38.281 10.780 1.00 93.50 158 GLU A N 1
ATOM 1253 C CA . GLU A 1 158 ? 37.256 -37.875 10.693 1.00 93.50 158 GLU A CA 1
ATOM 1254 C C . GLU A 1 158 ? 37.504 -36.528 11.387 1.00 93.50 158 GLU A C 1
ATOM 1256 O O . GLU A 1 158 ? 38.478 -36.375 12.120 1.00 93.50 158 GLU A O 1
ATOM 1261 N N . LEU A 1 159 ? 36.604 -35.557 11.195 1.00 92.62 159 LEU A N 1
ATOM 1262 C CA . LEU A 1 159 ? 36.728 -34.217 11.780 1.00 92.62 159 LEU A CA 1
ATOM 1263 C C . LEU A 1 159 ? 36.456 -34.195 13.292 1.00 92.62 159 LEU A C 1
ATOM 1265 O O . LEU A 1 159 ? 37.111 -33.461 14.039 1.00 92.62 159 LEU A O 1
ATOM 1269 N N . PHE A 1 160 ? 35.471 -34.970 13.750 1.00 95.38 160 PHE A N 1
ATOM 1270 C CA . PHE A 1 160 ? 34.919 -34.843 15.104 1.00 95.38 160 PHE A CA 1
ATOM 1271 C C . PHE A 1 160 ? 35.123 -36.067 16.001 1.00 95.38 160 PHE A C 1
ATOM 1273 O O . PHE A 1 160 ? 34.828 -35.991 17.193 1.00 95.38 160 PHE A O 1
ATOM 1280 N N . GLY A 1 161 ? 35.679 -37.160 15.477 1.00 92.19 161 GLY A N 1
ATOM 1281 C CA . GLY A 1 161 ? 35.923 -38.392 16.226 1.00 92.19 161 GLY A CA 1
ATOM 1282 C C . GLY A 1 161 ? 34.646 -39.197 16.457 1.00 92.19 161 GLY A C 1
ATOM 1283 O O . GLY A 1 161 ? 33.650 -39.051 15.744 1.00 92.19 161 GLY A O 1
ATOM 1284 N N . THR A 1 162 ? 34.649 -40.053 17.477 1.00 86.31 162 THR A N 1
ATOM 1285 C CA . THR A 1 162 ? 33.449 -40.813 17.862 1.00 86.31 162 THR A CA 1
ATOM 1286 C C . THR A 1 162 ? 32.649 -40.051 18.922 1.00 86.31 162 THR A C 1
ATOM 1288 O O . THR A 1 162 ? 33.209 -39.226 19.641 1.00 86.31 162 THR A O 1
ATOM 1291 N N . PRO A 1 163 ? 31.341 -40.319 19.095 1.00 77.06 163 PRO A N 1
ATOM 1292 C CA . PRO A 1 163 ? 30.568 -39.690 20.167 1.00 77.06 163 PRO A CA 1
ATOM 1293 C C . PRO A 1 163 ? 31.124 -39.935 21.581 1.00 77.06 163 PRO A C 1
ATOM 1295 O O . PRO A 1 163 ? 30.886 -39.113 22.463 1.00 77.06 163 PRO A O 1
ATOM 1298 N N . SER A 1 164 ? 31.834 -41.050 21.802 1.00 79.94 164 SER A N 1
ATOM 1299 C CA . SER A 1 164 ? 32.512 -41.386 23.064 1.00 79.94 164 SER A CA 1
ATOM 1300 C C . SER A 1 164 ? 33.888 -40.735 23.215 1.00 79.94 164 SER A C 1
ATOM 1302 O O . SER A 1 164 ? 34.327 -40.517 24.339 1.00 79.94 164 SER A O 1
ATOM 1304 N N . GLU A 1 165 ? 34.552 -40.413 22.105 1.00 87.94 165 GLU A N 1
ATOM 1305 C CA . GLU A 1 165 ? 35.895 -39.825 22.062 1.00 87.94 165 GLU A CA 1
ATOM 1306 C C . GLU A 1 165 ? 35.909 -38.654 21.057 1.00 87.94 165 GLU A C 1
ATOM 1308 O O . GLU A 1 165 ? 36.388 -38.806 19.927 1.00 87.94 165 GLU A O 1
ATOM 1313 N N . PRO A 1 166 ? 35.314 -37.499 21.424 1.00 90.56 166 PRO A N 1
ATOM 1314 C CA . PRO A 1 166 ? 35.250 -36.330 20.554 1.00 90.56 166 PRO A CA 1
ATOM 1315 C C . PRO A 1 166 ? 36.619 -35.653 20.413 1.00 90.56 166 PRO A C 1
ATOM 1317 O O . PRO A 1 166 ? 37.387 -35.572 21.373 1.00 90.56 166 PRO A O 1
ATOM 1320 N N . THR A 1 167 ? 36.907 -35.099 19.234 1.00 93.69 167 THR A N 1
ATOM 1321 C CA . THR A 1 167 ? 38.122 -34.295 19.015 1.00 93.69 167 THR A CA 1
ATOM 1322 C C . THR A 1 167 ? 38.059 -32.948 19.745 1.00 93.69 167 THR A C 1
ATOM 1324 O O . THR A 1 167 ? 36.986 -32.455 20.108 1.00 93.69 167 THR A O 1
ATOM 1327 N N . GLU A 1 168 ? 39.208 -32.284 19.907 1.00 90.19 168 GLU A N 1
ATOM 1328 C CA . GLU A 1 168 ? 39.265 -30.923 20.464 1.00 90.19 168 GLU A CA 1
ATOM 1329 C C . GLU A 1 168 ? 38.409 -29.926 19.666 1.00 90.19 168 GLU A C 1
ATOM 1331 O O . GLU A 1 168 ? 37.779 -29.038 20.243 1.00 90.19 168 GLU A O 1
ATOM 1336 N N . LEU A 1 169 ? 38.330 -30.098 18.340 1.00 89.38 169 LEU A N 1
ATOM 1337 C CA . LEU A 1 169 ? 37.487 -29.280 17.470 1.00 89.38 169 LEU A CA 1
ATOM 1338 C C . LEU A 1 169 ? 35.999 -29.459 17.801 1.00 89.38 169 LEU A C 1
ATOM 1340 O O . LEU A 1 169 ? 35.272 -28.469 17.897 1.00 89.38 169 LEU A O 1
ATOM 1344 N N . ALA A 1 170 ? 35.557 -30.700 18.031 1.00 90.19 170 ALA A N 1
ATOM 1345 C CA . ALA A 1 170 ? 34.186 -30.992 18.439 1.00 90.19 170 ALA A CA 1
ATOM 1346 C C . ALA A 1 170 ? 33.857 -30.366 19.803 1.00 90.19 170 ALA A C 1
ATOM 1348 O O . ALA A 1 170 ? 32.802 -29.747 19.959 1.00 90.19 170 ALA A O 1
ATOM 1349 N N . ALA A 1 171 ? 34.779 -30.463 20.768 1.00 88.62 171 ALA A N 1
ATOM 1350 C CA . ALA A 1 171 ? 34.626 -29.851 22.087 1.00 88.62 171 ALA A CA 1
ATOM 1351 C C . ALA A 1 171 ? 34.567 -28.315 22.010 1.00 88.62 171 ALA A C 1
ATOM 1353 O O . ALA A 1 171 ? 33.729 -27.692 22.665 1.00 88.62 171 ALA A O 1
ATOM 1354 N N . LYS A 1 172 ? 35.409 -27.699 21.171 1.00 89.94 172 LYS A N 1
ATOM 1355 C CA . LYS A 1 172 ? 35.414 -26.250 20.942 1.00 89.94 172 LYS A CA 1
ATOM 1356 C C . LYS A 1 172 ? 34.095 -25.776 20.338 1.00 89.94 172 LYS A C 1
ATOM 1358 O O . LYS A 1 172 ? 33.510 -24.829 20.849 1.00 89.94 172 LYS A O 1
ATOM 1363 N N . ILE A 1 173 ? 33.617 -26.434 19.282 1.00 90.06 173 ILE A N 1
ATOM 1364 C CA . ILE A 1 173 ? 32.363 -26.068 18.612 1.00 90.06 173 ILE A CA 1
ATOM 1365 C C . ILE A 1 173 ? 31.160 -26.263 19.546 1.00 90.06 173 ILE A C 1
ATOM 1367 O O . ILE A 1 173 ? 30.345 -25.352 19.681 1.00 90.06 173 ILE A O 1
ATOM 1371 N N . GLY A 1 174 ? 31.070 -27.405 20.235 1.00 87.25 174 GLY A N 1
ATOM 1372 C CA . GLY A 1 174 ? 29.964 -27.694 21.158 1.00 87.25 174 GLY A CA 1
ATOM 1373 C C . GLY A 1 174 ? 29.976 -26.848 22.435 1.00 87.25 174 GLY A C 1
ATOM 1374 O O . GLY A 1 174 ? 28.932 -26.637 23.056 1.00 87.25 174 GLY A O 1
ATOM 1375 N N . GLY A 1 175 ? 31.147 -26.336 22.827 1.00 85.56 175 GLY A N 1
ATOM 1376 C CA . GLY A 1 175 ? 31.316 -25.434 23.967 1.00 85.56 175 GLY A CA 1
ATOM 1377 C C . GLY A 1 175 ? 30.890 -23.989 23.690 1.00 85.56 175 GLY A C 1
ATOM 1378 O O . GLY A 1 175 ? 30.606 -23.250 24.634 1.00 85.56 175 GLY A O 1
ATOM 1379 N N . VAL A 1 176 ? 30.811 -23.579 22.419 1.00 87.88 176 VAL A N 1
ATOM 1380 C CA . VAL A 1 176 ? 30.327 -22.248 22.036 1.00 87.88 176 VAL A CA 1
ATOM 1381 C C . VAL A 1 176 ? 28.802 -22.268 21.995 1.00 87.88 176 VAL A C 1
ATOM 1383 O O . VAL A 1 176 ? 28.187 -22.876 21.121 1.00 87.88 176 VAL A O 1
ATOM 1386 N N . LYS A 1 177 ? 28.197 -21.580 22.963 1.00 86.44 177 LYS A N 1
ATOM 1387 C CA . LYS A 1 177 ? 26.753 -21.361 23.058 1.00 86.44 177 LYS A CA 1
ATOM 1388 C C . LYS A 1 177 ? 26.430 -19.881 22.988 1.00 86.44 177 LYS A C 1
ATOM 1390 O O . LYS A 1 177 ? 27.239 -19.040 23.398 1.00 86.44 177 LYS A O 1
ATOM 1395 N N . THR A 1 178 ? 25.232 -19.563 22.522 1.00 85.62 178 THR A N 1
ATOM 1396 C CA . THR A 1 178 ? 24.732 -18.192 22.563 1.00 85.62 178 THR A CA 1
ATOM 1397 C C . THR A 1 178 ? 24.593 -17.751 24.023 1.00 85.62 178 THR A C 1
ATOM 1399 O O . THR A 1 178 ? 23.992 -18.442 24.842 1.00 85.62 178 THR A O 1
ATOM 1402 N N . LYS A 1 179 ? 25.153 -16.587 24.380 1.00 66.12 179 LYS A N 1
ATOM 1403 C CA . LYS A 1 179 ? 24.973 -16.001 25.718 1.00 66.12 179 LYS A CA 1
ATOM 1404 C C . LYS A 1 179 ? 23.545 -15.468 25.860 1.00 66.12 179 LYS A C 1
ATOM 1406 O O . LYS A 1 179 ? 23.269 -14.329 25.489 1.00 66.12 179 LYS A O 1
ATOM 1411 N N . THR A 1 180 ? 22.649 -16.282 26.398 1.00 49.41 180 THR A N 1
ATOM 1412 C CA . THR A 1 180 ? 21.318 -15.876 26.872 1.00 49.41 180 THR A CA 1
ATOM 1413 C C . THR A 1 180 ? 21.343 -15.700 28.391 1.00 49.41 180 THR A C 1
ATOM 1415 O O . THR A 1 180 ? 21.968 -16.500 29.081 1.00 49.41 180 THR A O 1
ATOM 1418 N N . PHE A 1 181 ? 20.684 -14.666 28.927 1.00 34.50 181 PHE A N 1
ATOM 1419 C CA . PHE A 1 181 ? 20.456 -14.534 30.373 1.00 34.50 181 PHE A CA 1
ATOM 1420 C C . PHE A 1 181 ? 19.734 -15.795 30.886 1.00 34.50 181 PHE A C 1
ATOM 1422 O O . PHE A 1 181 ? 18.660 -16.130 30.388 1.00 34.50 181 PHE A O 1
ATOM 1429 N N . ASP A 1 182 ? 20.360 -16.504 31.829 1.00 30.77 182 ASP A N 1
ATOM 1430 C CA . ASP A 1 182 ? 19.929 -17.815 32.320 1.00 30.77 182 ASP A CA 1
ATOM 1431 C C . ASP A 1 182 ? 18.515 -17.793 32.918 1.00 30.77 182 ASP A C 1
ATOM 1433 O O . ASP A 1 182 ? 18.218 -17.038 33.846 1.00 30.77 182 ASP A O 1
ATOM 1437 N N . ALA A 1 183 ? 17.667 -18.708 32.450 1.00 31.00 183 ALA A N 1
ATOM 1438 C CA . ALA A 1 183 ? 16.416 -19.077 33.096 1.00 31.00 183 ALA A CA 1
ATOM 1439 C C . ALA A 1 183 ? 16.372 -20.596 33.317 1.00 31.00 183 ALA A C 1
ATOM 1441 O O . ALA A 1 183 ? 15.594 -21.296 32.6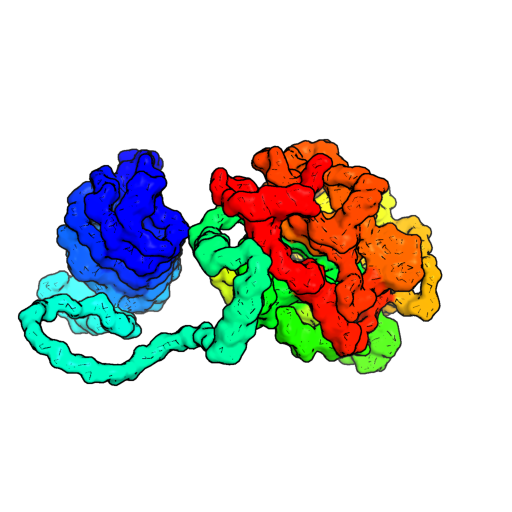79 1.00 31.00 183 ALA A O 1
ATOM 1442 N N . SER A 1 184 ? 17.197 -21.110 34.238 1.00 27.89 184 SER A N 1
ATOM 1443 C CA . SER A 1 184 ? 16.873 -22.325 35.003 1.00 27.89 184 SER A CA 1
ATOM 1444 C C . SER A 1 184 ? 17.822 -22.539 36.189 1.00 27.89 184 SER A C 1
ATOM 1446 O O . SER A 1 184 ? 18.961 -22.952 35.993 1.00 27.89 184 SER A O 1
ATOM 1448 N N . VAL A 1 185 ? 17.333 -22.385 37.424 1.00 29.55 185 VAL A N 1
ATOM 1449 C CA . VAL A 1 185 ? 17.824 -23.167 38.574 1.00 29.55 185 VAL A CA 1
ATOM 1450 C C . VAL A 1 185 ? 16.628 -23.516 39.458 1.00 29.55 185 VAL A C 1
ATOM 1452 O O . VAL A 1 185 ? 15.909 -22.636 39.919 1.00 29.55 185 VAL A O 1
ATOM 1455 N N . ASN A 1 186 ? 16.429 -24.812 39.692 1.00 31.70 186 ASN A N 1
ATOM 1456 C CA . ASN A 1 186 ? 15.513 -25.366 40.686 1.00 31.70 186 ASN A CA 1
ATOM 1457 C C . ASN A 1 186 ? 16.352 -26.207 41.660 1.00 31.70 186 ASN A C 1
ATOM 1459 O O . ASN A 1 186 ? 17.060 -27.089 41.177 1.00 31.70 186 ASN A O 1
ATOM 1463 N N . THR A 1 187 ? 16.279 -25.947 42.976 1.00 24.16 187 THR A N 1
ATOM 1464 C CA . THR A 1 187 ? 16.401 -26.873 44.148 1.00 24.16 187 THR A CA 1
ATOM 1465 C C . THR A 1 187 ? 16.537 -26.055 45.470 1.00 24.16 187 THR A C 1
ATOM 1467 O O . THR A 1 187 ? 16.705 -24.842 45.386 1.00 24.16 187 THR A O 1
ATOM 1470 N N . PRO A 1 188 ? 16.322 -26.608 46.691 1.00 30.11 188 PRO A N 1
ATOM 1471 C CA . PRO A 1 188 ? 15.029 -26.612 47.386 1.00 30.11 188 PRO A CA 1
ATOM 1472 C C . PRO A 1 188 ? 15.015 -25.867 48.753 1.00 30.11 188 PRO A C 1
ATOM 1474 O O . PRO A 1 188 ? 16.040 -25.613 49.372 1.00 30.11 188 PRO A O 1
ATOM 1477 N N . VAL A 1 189 ? 13.792 -25.560 49.204 1.00 35.72 189 VAL A N 1
ATOM 1478 C CA . VAL A 1 189 ? 13.265 -25.155 50.534 1.00 35.72 189 VAL A CA 1
ATOM 1479 C C . VAL A 1 189 ? 14.229 -25.053 51.742 1.00 35.72 189 VAL A C 1
ATOM 1481 O O . VAL A 1 189 ? 14.711 -26.073 52.224 1.00 35.72 189 VAL A O 1
ATOM 1484 N N . ASN A 1 190 ? 14.324 -23.858 52.360 1.00 23.98 190 ASN A N 1
ATOM 1485 C CA . ASN A 1 190 ? 13.993 -23.633 53.787 1.00 23.98 190 ASN A CA 1
ATOM 1486 C C . ASN A 1 190 ? 14.086 -22.153 54.230 1.00 23.98 190 ASN A C 1
ATOM 1488 O O . ASN A 1 190 ? 15.108 -21.510 54.039 1.00 23.98 190 ASN A O 1
ATOM 1492 N N . GLY A 1 191 ? 13.037 -21.679 54.916 1.00 27.98 191 GLY A N 1
ATOM 1493 C CA . GLY A 1 191 ? 13.119 -20.791 56.088 1.00 27.98 191 GLY A CA 1
ATOM 1494 C C . GLY A 1 191 ? 13.557 -19.320 55.953 1.00 27.98 191 GLY A C 1
ATOM 1495 O O . GLY A 1 191 ? 14.696 -19.007 55.639 1.00 27.98 191 GLY A O 1
ATOM 1496 N N . THR A 1 192 ? 12.687 -18.445 56.476 1.00 21.39 192 THR A N 1
ATOM 1497 C CA . THR A 1 192 ? 12.907 -17.065 56.982 1.00 21.39 192 THR A CA 1
ATOM 1498 C C . THR A 1 192 ? 12.891 -15.879 56.000 1.00 21.39 192 THR A C 1
ATOM 1500 O O . THR A 1 192 ? 13.749 -15.698 55.146 1.00 21.39 192 THR A O 1
ATOM 1503 N N . ARG A 1 193 ? 11.889 -15.008 56.213 1.00 29.95 193 ARG A N 1
ATOM 1504 C CA . ARG A 1 193 ? 11.727 -13.656 55.649 1.00 29.95 193 ARG A CA 1
ATOM 1505 C C . ARG A 1 193 ? 12.866 -12.725 56.080 1.00 29.95 193 ARG A C 1
ATOM 1507 O O . ARG A 1 193 ? 13.044 -12.577 57.282 1.00 29.95 193 ARG A O 1
ATOM 1514 N N . VAL A 1 194 ? 13.425 -11.954 55.140 1.00 22.50 194 VAL A N 1
ATOM 1515 C CA . VAL A 1 194 ? 13.722 -10.513 55.309 1.00 22.50 194 VAL A CA 1
ATOM 1516 C C . VAL A 1 194 ? 13.507 -9.792 53.968 1.00 22.50 194 VAL A C 1
ATOM 1518 O O . VAL A 1 194 ? 13.841 -10.301 52.903 1.00 22.50 194 VAL A O 1
ATOM 1521 N N . VAL A 1 195 ? 12.875 -8.621 54.052 1.00 25.36 195 VAL A N 1
ATOM 1522 C CA . VAL A 1 195 ? 12.484 -7.691 52.980 1.00 25.36 195 VAL A CA 1
ATOM 1523 C C . VAL A 1 195 ? 13.666 -6.804 52.561 1.00 25.36 195 VAL A C 1
ATOM 1525 O O . VAL A 1 195 ? 14.391 -6.327 53.427 1.00 25.36 195 VAL A O 1
ATOM 1528 N N . GLY A 1 196 ? 13.788 -6.487 51.264 1.00 22.23 196 GLY A N 1
ATOM 1529 C CA . GLY A 1 196 ? 14.627 -5.379 50.781 1.00 22.23 196 GLY A CA 1
ATOM 1530 C C . GLY A 1 196 ? 14.733 -5.262 49.251 1.00 22.23 196 GLY A C 1
ATOM 1531 O O . GLY A 1 196 ? 15.371 -6.090 48.620 1.00 22.23 196 GLY A O 1
ATOM 1532 N N . ALA A 1 197 ? 14.072 -4.227 48.710 1.00 24.48 197 ALA A N 1
ATOM 1533 C CA . ALA A 1 197 ? 14.218 -3.494 47.432 1.00 24.48 197 ALA A CA 1
ATOM 1534 C C . ALA A 1 197 ? 15.502 -3.715 46.583 1.00 24.48 197 ALA A C 1
ATOM 1536 O O . ALA A 1 197 ? 16.566 -3.931 47.138 1.00 24.48 197 ALA A O 1
ATOM 1537 N N . SER A 1 198 ? 15.580 -3.532 45.256 1.00 26.61 198 SER A N 1
ATOM 1538 C CA . SER A 1 198 ? 14.691 -3.116 44.151 1.00 26.61 198 SER A CA 1
ATOM 1539 C C . SER A 1 198 ? 15.509 -3.180 42.840 1.00 26.61 198 SER A C 1
ATOM 1541 O O . SER A 1 198 ? 16.703 -2.903 42.882 1.00 26.61 198 SER A O 1
ATOM 1543 N N . GLY A 1 199 ? 14.882 -3.428 41.682 1.00 25.50 199 GLY A N 1
ATOM 1544 C CA . GLY A 1 199 ? 15.501 -3.281 40.351 1.00 25.50 199 GLY A CA 1
ATOM 1545 C C . GLY A 1 199 ? 14.461 -3.447 39.235 1.00 25.50 199 GLY A C 1
ATOM 1546 O O . GLY A 1 199 ? 14.087 -4.561 38.899 1.00 25.50 199 GLY A O 1
ATOM 1547 N N . LYS A 1 200 ? 13.912 -2.322 38.761 1.00 28.20 200 LYS A N 1
ATOM 1548 C CA . LYS A 1 200 ? 12.677 -2.171 37.969 1.00 28.20 200 LYS A CA 1
ATOM 1549 C C . LYS A 1 200 ? 12.836 -2.454 36.467 1.00 28.20 200 LYS A C 1
ATOM 1551 O O . LYS A 1 200 ? 13.791 -2.001 35.849 1.00 28.20 200 LYS A O 1
ATOM 1556 N N . ALA A 1 201 ? 11.784 -3.033 35.884 1.00 23.83 201 ALA A N 1
ATOM 1557 C CA . ALA A 1 201 ? 11.418 -2.887 34.476 1.00 23.83 201 ALA A CA 1
ATOM 1558 C C . ALA A 1 201 ? 10.781 -1.503 34.224 1.00 23.83 201 ALA A C 1
ATOM 1560 O O . ALA A 1 201 ? 10.032 -0.993 35.066 1.00 23.83 201 ALA A O 1
ATOM 1561 N N . ILE A 1 202 ? 11.070 -0.903 33.069 1.00 23.95 202 ILE A N 1
ATOM 1562 C CA . ILE A 1 202 ? 10.520 0.387 32.637 1.00 23.95 202 ILE A CA 1
ATOM 1563 C C . ILE A 1 202 ? 9.040 0.191 32.270 1.00 23.95 202 ILE A C 1
ATOM 1565 O O . ILE A 1 202 ? 8.702 -0.360 31.229 1.00 23.95 202 ILE A O 1
ATOM 1569 N N . ARG A 1 203 ? 8.159 0.620 33.181 1.00 26.33 203 ARG A N 1
ATOM 1570 C CA . ARG A 1 203 ? 6.731 0.886 32.966 1.00 26.33 203 ARG A CA 1
ATOM 1571 C C . ARG A 1 203 ? 6.562 2.402 32.954 1.00 26.33 203 ARG A C 1
ATOM 1573 O O . ARG A 1 203 ? 6.867 3.034 33.966 1.00 26.33 203 ARG A O 1
ATOM 1580 N N . THR A 1 204 ? 6.036 2.978 31.882 1.00 27.73 204 THR A N 1
ATOM 1581 C CA . THR A 1 204 ? 5.521 4.352 31.895 1.00 27.73 204 THR A CA 1
ATOM 1582 C C . THR A 1 204 ? 4.224 4.340 32.701 1.00 27.73 204 THR A C 1
ATOM 1584 O O . THR A 1 204 ? 3.157 3.975 32.219 1.00 27.73 204 THR A O 1
ATOM 1587 N N . LYS A 1 205 ? 4.348 4.611 33.999 1.00 32.16 205 LYS A N 1
ATOM 1588 C CA . LYS A 1 205 ? 3.219 4.787 34.910 1.00 32.16 205 LYS A CA 1
ATOM 1589 C C . LYS A 1 205 ? 2.769 6.241 34.773 1.00 32.16 205 LYS A C 1
ATOM 1591 O O . LYS A 1 205 ? 3.615 7.123 34.904 1.00 32.16 205 LYS A O 1
ATOM 1596 N N . LEU A 1 206 ? 1.480 6.478 34.524 1.00 32.50 206 LEU A N 1
ATOM 1597 C CA . LEU A 1 206 ? 0.913 7.825 34.593 1.00 32.50 206 LEU A CA 1
ATOM 1598 C C . LEU A 1 206 ? 1.250 8.465 35.947 1.00 32.50 206 LEU A C 1
ATOM 1600 O O . LEU A 1 206 ? 1.244 7.797 36.986 1.00 32.50 206 LEU A O 1
ATOM 1604 N N . THR A 1 207 ? 1.570 9.752 35.916 1.00 43.25 207 THR A N 1
ATOM 1605 C CA . THR A 1 207 ? 1.859 10.576 37.090 1.00 43.25 207 THR A CA 1
ATOM 1606 C C . THR A 1 207 ? 0.645 10.649 38.014 1.00 43.25 207 THR A C 1
ATOM 1608 O O . THR A 1 207 ? -0.495 10.425 37.601 1.00 43.25 207 THR A O 1
ATOM 1611 N N . ASP A 1 208 ? 0.858 10.970 39.289 1.00 43.06 208 ASP A N 1
ATOM 1612 C CA . ASP A 1 208 ? -0.241 11.088 40.256 1.00 43.06 208 ASP A CA 1
ATOM 1613 C C . ASP A 1 208 ? -1.225 12.211 39.871 1.00 43.06 208 ASP A C 1
ATOM 1615 O O . ASP A 1 208 ? -2.421 12.109 40.139 1.00 43.06 208 ASP A O 1
ATOM 1619 N N . THR A 1 209 ? -0.748 13.225 39.145 1.00 40.38 209 THR A N 1
ATOM 1620 C CA . THR A 1 209 ? -1.539 14.304 38.538 1.00 40.38 209 THR A CA 1
ATOM 1621 C C . THR A 1 209 ? -2.383 13.813 37.362 1.00 40.38 209 THR A C 1
ATOM 1623 O O . THR A 1 209 ? -3.564 14.139 37.281 1.00 40.38 209 THR A O 1
ATOM 1626 N N . GLU A 1 210 ? -1.825 12.985 36.476 1.00 39.16 210 GLU A N 1
ATOM 1627 C CA . GLU A 1 210 ? -2.579 12.343 35.390 1.00 39.16 210 GLU A CA 1
ATOM 1628 C C . GLU A 1 210 ? -3.574 11.312 35.930 1.00 39.16 210 GLU A C 1
ATOM 1630 O O . GLU A 1 210 ? -4.697 11.228 35.446 1.00 39.16 210 GLU A O 1
ATOM 1635 N N . THR A 1 211 ? -3.210 10.596 36.995 1.00 40.06 211 THR A N 1
ATOM 1636 C CA . THR A 1 211 ? -4.079 9.660 37.717 1.00 40.06 211 THR A CA 1
ATOM 1637 C C . THR A 1 211 ? -5.223 10.392 38.424 1.00 40.06 211 THR A C 1
ATOM 1639 O O . THR A 1 211 ? -6.344 9.886 38.456 1.00 40.06 211 THR A O 1
ATOM 1642 N N . ALA A 1 212 ? -4.982 11.584 38.975 1.00 41.72 212 ALA A N 1
ATOM 1643 C CA . ALA A 1 212 ? -6.021 12.433 39.554 1.00 41.72 212 ALA A CA 1
ATOM 1644 C C . ALA A 1 212 ? -6.957 12.997 38.472 1.00 41.72 212 ALA A C 1
ATOM 1646 O O . ALA A 1 212 ? -8.173 12.921 38.629 1.00 41.72 212 ALA A O 1
ATOM 1647 N N . ARG A 1 213 ? -6.407 13.446 37.336 1.00 43.03 213 ARG A N 1
ATOM 1648 C CA . ARG A 1 213 ? -7.172 13.938 36.179 1.00 43.03 213 ARG A CA 1
ATOM 1649 C C . ARG A 1 213 ? -8.013 12.829 35.530 1.00 43.03 213 ARG A C 1
ATOM 1651 O O . ARG A 1 213 ? -9.158 13.066 35.161 1.00 43.03 213 ARG A O 1
ATOM 1658 N N . LEU A 1 214 ? -7.492 11.599 35.477 1.00 35.97 214 LEU A N 1
ATOM 1659 C CA . LEU A 1 214 ? -8.223 10.389 35.077 1.00 35.97 214 LEU A CA 1
ATOM 1660 C C . LEU A 1 214 ? -9.321 10.021 36.077 1.00 35.97 214 LEU A C 1
ATOM 1662 O O . LEU A 1 214 ? -10.415 9.673 35.656 1.00 35.97 214 LEU A O 1
ATOM 1666 N N . LYS A 1 215 ? -9.079 10.128 37.389 1.00 39.34 215 LYS A N 1
ATOM 1667 C CA . LYS A 1 215 ? -10.113 9.913 38.421 1.00 39.34 215 LYS A CA 1
ATOM 1668 C C . LYS A 1 215 ? -11.234 10.954 38.359 1.00 39.34 215 LYS A C 1
ATOM 1670 O O . LYS A 1 215 ? -12.383 10.618 38.626 1.00 39.34 215 LYS A O 1
ATOM 1675 N N . GLU A 1 216 ? -10.917 12.186 37.977 1.00 44.84 216 GLU A N 1
ATOM 1676 C CA . GLU A 1 216 ? -11.894 13.259 37.785 1.00 44.84 216 GLU A CA 1
ATOM 1677 C C . GLU A 1 216 ? -12.721 13.052 36.499 1.00 44.84 216 GLU A C 1
ATOM 1679 O O . GLU A 1 216 ? -13.945 13.167 36.534 1.00 44.84 216 GLU A O 1
ATOM 1684 N N . LEU A 1 217 ? -12.084 12.593 35.411 1.00 37.88 217 LEU A N 1
ATOM 1685 C CA . LEU A 1 217 ? -12.742 12.147 34.169 1.00 37.88 217 LEU A CA 1
ATOM 1686 C C . LEU A 1 217 ? -13.591 10.870 34.353 1.00 37.88 217 LEU A C 1
ATOM 1688 O O . LEU A 1 217 ? -14.626 10.716 33.709 1.00 37.88 217 LEU A O 1
ATOM 1692 N N . LEU A 1 218 ? -13.207 9.968 35.263 1.00 38.84 218 LEU A N 1
ATOM 1693 C CA . LEU A 1 218 ? -13.957 8.751 35.614 1.00 38.84 218 LEU A CA 1
ATOM 1694 C C . LEU A 1 218 ? -15.232 9.034 36.433 1.00 38.84 218 LEU A C 1
ATOM 1696 O O . LEU A 1 218 ? -16.147 8.209 36.442 1.00 38.84 218 LEU A O 1
ATOM 1700 N N . ASN A 1 219 ? -15.328 10.198 37.087 1.00 42.16 219 ASN A N 1
ATOM 1701 C CA . ASN A 1 219 ? -16.537 10.619 37.805 1.00 42.16 219 ASN A CA 1
ATOM 1702 C C . ASN A 1 219 ? -17.612 11.203 36.871 1.00 42.16 219 ASN A C 1
ATOM 1704 O O . ASN A 1 219 ? -18.796 11.208 37.225 1.00 42.16 219 ASN A O 1
ATOM 1708 N N . SER A 1 220 ? -17.251 11.609 35.649 1.00 37.97 220 SER A N 1
ATOM 1709 C CA . SER A 1 220 ? -18.216 11.800 34.565 1.00 37.97 220 SER A CA 1
ATOM 1710 C C . SER A 1 220 ? -18.504 10.449 33.903 1.00 37.97 220 SER A C 1
ATOM 1712 O O . SER A 1 220 ? -17.805 10.017 32.995 1.00 37.97 220 SER A O 1
ATOM 1714 N N . LYS A 1 221 ? -19.513 9.753 34.443 1.00 46.56 221 LYS A N 1
ATOM 1715 C CA . LYS A 1 221 ? -20.181 8.537 33.935 1.00 46.56 221 LYS A CA 1
ATOM 1716 C C . LYS A 1 221 ? -19.902 8.238 32.449 1.00 46.56 221 LYS A C 1
ATOM 1718 O O . LYS A 1 221 ? -20.195 9.100 31.624 1.00 46.56 221 LYS A O 1
ATOM 1723 N N . THR A 1 222 ? -19.468 7.004 32.119 1.00 47.81 222 THR A N 1
ATOM 1724 C CA . THR A 1 222 ? -20.096 6.070 31.127 1.00 47.81 222 THR A CA 1
ATOM 1725 C C . THR A 1 222 ? -19.225 4.837 30.744 1.00 47.81 222 THR A C 1
ATOM 1727 O O . THR A 1 222 ? -19.710 3.973 30.025 1.00 47.81 222 THR A O 1
ATOM 1730 N N . LEU A 1 223 ? -18.004 4.599 31.251 1.00 44.91 223 LEU A N 1
ATOM 1731 C CA . LEU A 1 223 ? -17.244 3.350 30.971 1.00 44.91 223 LEU A CA 1
ATOM 1732 C C . LEU A 1 223 ? -16.427 2.862 32.182 1.00 44.91 223 LEU A C 1
ATOM 1734 O O . LEU A 1 223 ? -15.936 3.677 32.954 1.00 44.91 223 LEU A O 1
ATOM 1738 N N . THR A 1 224 ? -16.317 1.538 32.366 1.00 50.22 224 THR A N 1
ATOM 1739 C CA . THR A 1 224 ? -15.482 0.919 33.412 1.00 50.22 224 THR A CA 1
ATOM 1740 C C . THR A 1 224 ? -14.108 0.557 32.846 1.00 50.22 224 THR A C 1
ATOM 1742 O O . THR A 1 224 ? -13.973 0.286 31.652 1.00 50.22 224 THR A O 1
ATOM 1745 N N . LEU A 1 225 ? -13.087 0.522 33.706 1.00 44.00 225 LEU A N 1
ATOM 1746 C CA . LEU A 1 225 ? -11.723 0.125 33.328 1.00 44.00 225 LEU A CA 1
ATOM 1747 C C . LEU A 1 225 ? -11.674 -1.288 32.726 1.00 44.00 225 LEU A C 1
ATOM 1749 O O . LEU A 1 225 ? -10.896 -1.537 31.812 1.00 44.00 225 LEU A O 1
ATOM 1753 N N . ASP A 1 226 ? -12.555 -2.178 33.178 1.00 47.03 226 ASP A N 1
ATOM 1754 C CA . ASP A 1 226 ? -12.635 -3.555 32.691 1.00 47.03 226 ASP A CA 1
ATOM 1755 C C . ASP A 1 226 ? -13.199 -3.652 31.266 1.00 47.03 226 ASP A C 1
ATOM 1757 O O . ASP A 1 226 ? -12.813 -4.543 30.514 1.00 47.03 226 ASP A O 1
ATOM 1761 N N . ASP A 1 227 ? -14.099 -2.743 30.869 1.00 44.78 227 ASP A N 1
ATOM 1762 C CA . ASP A 1 227 ? -14.632 -2.698 29.502 1.00 44.78 227 ASP A CA 1
ATOM 1763 C C . ASP A 1 227 ? -13.556 -2.258 28.505 1.00 44.78 227 ASP A C 1
ATOM 1765 O O . ASP A 1 227 ? -13.438 -2.848 27.432 1.00 44.78 227 ASP A O 1
ATOM 1769 N N . PHE A 1 228 ? -12.762 -1.249 28.871 1.00 43.62 228 PHE A N 1
ATOM 1770 C CA . PHE A 1 228 ? -11.673 -0.749 28.035 1.00 43.62 228 PHE A CA 1
ATOM 1771 C C . PHE A 1 228 ? -10.521 -1.754 27.972 1.00 43.62 228 PHE A C 1
ATOM 1773 O O . PHE A 1 228 ? -10.109 -2.136 26.883 1.00 43.62 228 PHE A O 1
ATOM 1780 N N . ALA A 1 229 ? -10.106 -2.296 29.121 1.00 45.38 229 ALA A N 1
ATOM 1781 C CA . ALA A 1 229 ? -9.083 -3.331 29.186 1.00 45.38 229 ALA A CA 1
ATOM 1782 C C . ALA A 1 229 ? -9.495 -4.607 28.439 1.00 45.38 229 ALA A C 1
ATOM 1784 O O . ALA A 1 229 ? -8.633 -5.274 27.887 1.00 45.38 229 ALA A O 1
ATOM 1785 N N . ARG A 1 230 ? -10.790 -4.959 28.382 1.00 47.22 230 ARG A N 1
ATOM 1786 C CA . ARG A 1 230 ? -11.288 -6.102 27.596 1.00 47.22 230 ARG A CA 1
ATOM 1787 C C . ARG A 1 230 ? -11.221 -5.846 26.093 1.00 47.22 230 ARG A C 1
ATOM 1789 O O . ARG A 1 230 ? -10.859 -6.757 25.367 1.00 47.22 230 ARG A O 1
ATOM 1796 N N . ILE A 1 231 ? -11.539 -4.635 25.635 1.00 44.00 231 ILE A N 1
ATOM 1797 C CA . ILE A 1 231 ? -11.445 -4.263 24.215 1.00 44.00 231 ILE A CA 1
ATOM 1798 C C . ILE A 1 231 ? -9.981 -4.140 23.789 1.00 44.00 231 ILE A C 1
ATOM 1800 O O . ILE A 1 231 ? -9.609 -4.713 22.775 1.00 44.00 231 ILE A O 1
ATOM 1804 N N . GLU A 1 232 ? -9.134 -3.481 24.585 1.00 42.59 232 GLU A N 1
ATOM 1805 C CA . GLU A 1 232 ? -7.683 -3.450 24.363 1.00 42.59 232 GLU A CA 1
ATOM 1806 C C . GLU A 1 232 ? -7.089 -4.856 24.369 1.00 42.59 232 GLU A C 1
ATOM 1808 O O . GLU A 1 232 ? -6.256 -5.174 23.531 1.00 42.59 232 GLU A O 1
ATOM 1813 N N . LYS A 1 233 ? -7.545 -5.718 25.283 1.00 40.38 233 LYS A N 1
ATOM 1814 C CA . LYS A 1 233 ? -7.156 -7.124 25.340 1.00 40.38 233 LYS A CA 1
ATOM 1815 C C . LYS A 1 233 ? -7.648 -7.890 24.115 1.00 40.38 233 LYS A C 1
ATOM 1817 O O . LYS A 1 233 ? -6.849 -8.605 23.545 1.00 40.38 233 LYS A O 1
ATOM 1822 N N . ASP A 1 234 ? -8.881 -7.712 23.650 1.00 40.66 234 ASP A N 1
ATOM 1823 C CA . ASP A 1 234 ? -9.397 -8.377 22.443 1.00 40.66 234 ASP A CA 1
ATOM 1824 C C . ASP A 1 234 ? -8.689 -7.881 21.155 1.00 40.66 234 ASP A C 1
ATOM 1826 O O . ASP A 1 234 ? -8.428 -8.689 20.259 1.00 40.66 234 ASP A O 1
ATOM 1830 N N . LEU A 1 235 ? -8.306 -6.593 21.085 1.00 38.41 235 LEU A N 1
ATOM 1831 C CA . LEU A 1 235 ? -7.436 -6.034 20.036 1.00 38.41 235 LEU A CA 1
ATOM 1832 C C . LEU A 1 235 ? -5.994 -6.570 20.134 1.00 38.41 235 LEU A C 1
ATOM 1834 O O . LEU A 1 235 ? -5.393 -6.914 19.119 1.00 38.41 235 LEU A O 1
ATOM 1838 N N . ALA A 1 236 ? -5.442 -6.685 21.344 1.00 33.16 236 ALA A N 1
ATOM 1839 C CA . ALA A 1 236 ? -4.088 -7.184 21.595 1.00 33.16 236 ALA A CA 1
ATOM 1840 C C . ALA A 1 236 ? -3.968 -8.719 21.485 1.00 33.16 236 ALA A C 1
ATOM 1842 O O . ALA A 1 236 ? -2.884 -9.239 21.210 1.00 33.16 236 ALA A O 1
ATOM 1843 N N . GLU A 1 237 ? -5.068 -9.452 21.686 1.00 31.45 237 GLU A N 1
ATOM 1844 C CA . GLU A 1 237 ? -5.162 -10.919 21.655 1.00 31.45 237 GLU A CA 1
ATOM 1845 C C . GLU A 1 237 ? -5.484 -11.488 20.272 1.00 31.45 237 GLU A C 1
ATOM 1847 O O . GLU A 1 237 ? -5.512 -12.708 20.117 1.00 31.45 237 GLU A O 1
ATOM 1852 N N . GLY A 1 238 ? -5.663 -10.651 19.247 1.00 31.67 238 GLY A N 1
ATOM 1853 C CA . GLY A 1 238 ? -5.681 -11.149 17.877 1.00 31.67 238 GLY A CA 1
ATOM 1854 C C . GLY A 1 238 ? -7.009 -11.754 17.412 1.00 31.67 238 GLY A C 1
ATOM 1855 O O . GLY A 1 238 ? -6.998 -12.483 16.426 1.00 31.67 238 GLY A O 1
ATOM 1856 N N . ARG A 1 239 ? -8.167 -11.426 18.017 1.00 37.44 239 ARG A N 1
ATOM 1857 C CA . ARG A 1 239 ? -9.484 -11.638 17.355 1.00 37.44 239 ARG A CA 1
ATOM 1858 C C . ARG A 1 239 ? -9.707 -10.591 16.250 1.00 37.44 239 ARG A C 1
ATOM 1860 O O . ARG A 1 239 ? -10.752 -9.942 16.163 1.00 37.44 239 ARG A O 1
ATOM 1867 N N . ILE A 1 240 ? -8.660 -10.387 15.458 1.00 43.94 240 ILE A N 1
ATOM 1868 C CA . ILE A 1 240 ? -8.556 -9.392 14.403 1.00 43.94 240 ILE A CA 1
ATOM 1869 C C . ILE A 1 240 ? -9.325 -9.955 13.201 1.00 43.94 240 ILE A C 1
ATOM 1871 O O . ILE A 1 240 ? -9.248 -11.158 12.933 1.00 43.94 240 ILE A O 1
ATOM 1875 N N . PRO A 1 241 ? -10.108 -9.125 12.501 1.00 43.97 241 PRO A N 1
ATOM 1876 C CA . PRO A 1 241 ? -10.687 -9.507 11.220 1.00 43.97 241 PRO A CA 1
ATOM 1877 C C . PRO A 1 241 ? -9.598 -10.053 10.267 1.00 43.97 241 PRO A C 1
ATOM 1879 O O . PRO A 1 241 ? -8.441 -9.659 10.374 1.00 43.97 241 PRO A O 1
ATOM 1882 N N . ARG A 1 242 ? -9.935 -10.946 9.329 1.00 36.25 242 ARG A N 1
ATOM 1883 C CA . ARG A 1 242 ? -9.010 -11.617 8.382 1.00 36.25 242 ARG A CA 1
ATOM 1884 C C . ARG A 1 242 ? -8.078 -10.654 7.628 1.00 36.25 242 ARG A C 1
ATOM 1886 O O . ARG A 1 242 ? -7.019 -11.072 7.172 1.00 36.25 242 ARG A O 1
ATOM 1893 N N . GLY A 1 243 ? -8.452 -9.378 7.557 1.00 48.69 243 GLY A N 1
ATOM 1894 C CA . GLY A 1 243 ? -7.561 -8.251 7.314 1.00 48.69 243 GLY A CA 1
ATOM 1895 C C . GLY A 1 243 ? -8.273 -6.934 7.619 1.00 48.69 243 GLY A C 1
ATOM 1896 O O . GLY A 1 243 ? -9.489 -6.828 7.418 1.00 48.69 243 GLY A O 1
ATOM 1897 N N . ILE A 1 244 ? -7.518 -5.943 8.094 1.00 55.62 244 ILE A N 1
ATOM 1898 C CA . ILE A 1 244 ? -7.931 -4.534 8.106 1.00 55.62 244 ILE A CA 1
ATOM 1899 C C . ILE A 1 244 ? -7.123 -3.841 7.017 1.00 55.62 244 ILE A C 1
ATOM 1901 O O . ILE A 1 244 ? -5.904 -3.997 6.967 1.00 55.62 244 ILE A O 1
ATOM 1905 N N . ALA A 1 245 ? -7.784 -3.107 6.137 1.00 54.44 245 ALA A N 1
ATOM 1906 C CA . ALA A 1 245 ? -7.110 -2.336 5.107 1.00 54.44 245 ALA A CA 1
ATOM 1907 C C . ALA A 1 245 ? -7.419 -0.853 5.259 1.00 54.44 245 ALA A C 1
ATOM 1909 O O . ALA A 1 245 ? -8.524 -0.505 5.671 1.00 54.44 245 ALA A O 1
ATOM 1910 N N . ASP A 1 246 ? -6.459 -0.011 4.904 1.00 43.09 246 ASP A N 1
ATOM 1911 C CA . ASP A 1 246 ? -6.664 1.426 4.749 1.00 43.09 246 ASP A CA 1
ATOM 1912 C C . ASP A 1 246 ? -6.650 1.795 3.265 1.00 43.09 246 ASP A C 1
ATOM 1914 O O . ASP A 1 246 ? -5.870 1.229 2.494 1.00 43.09 246 ASP A O 1
ATOM 1918 N N . ALA A 1 247 ? -7.544 2.692 2.861 1.00 60.41 247 ALA A N 1
ATOM 1919 C CA . ALA A 1 247 ? -7.727 3.128 1.483 1.00 60.41 247 ALA A CA 1
ATOM 1920 C C . ALA A 1 247 ? -7.691 4.661 1.419 1.00 60.41 247 ALA A C 1
ATOM 1922 O O . ALA A 1 247 ? -8.685 5.324 1.732 1.00 60.41 247 ALA A O 1
ATOM 1923 N N . ASP A 1 248 ? -6.552 5.205 0.988 1.00 57.53 248 ASP A N 1
ATOM 1924 C CA . ASP A 1 248 ? -6.341 6.641 0.806 1.00 57.53 248 ASP A CA 1
ATOM 1925 C C . ASP A 1 248 ? -6.686 7.071 -0.629 1.00 57.53 248 ASP A C 1
ATOM 1927 O O . ASP A 1 248 ? -6.082 6.612 -1.607 1.00 57.53 248 ASP A O 1
ATOM 1931 N N . ARG A 1 249 ? -7.664 7.979 -0.744 1.00 73.12 249 ARG A N 1
ATOM 1932 C CA . ARG A 1 249 ? -8.134 8.577 -2.010 1.00 73.12 249 ARG A CA 1
ATOM 1933 C C . ARG A 1 249 ? -7.077 9.434 -2.724 1.00 73.12 249 ARG A C 1
ATOM 1935 O O . ARG A 1 249 ? -6.132 9.928 -2.112 1.00 73.12 249 ARG A O 1
ATOM 1942 N N . GLY A 1 250 ? -7.355 9.768 -3.988 1.00 56.97 250 GLY A N 1
ATOM 1943 C CA . GLY A 1 250 ? -6.724 10.866 -4.725 1.00 56.97 250 GLY A CA 1
ATOM 1944 C C . GLY A 1 250 ? -7.168 12.276 -4.325 1.00 56.97 250 GLY A C 1
ATOM 1945 O O . GLY A 1 250 ? -8.198 12.465 -3.679 1.00 56.97 250 GLY A O 1
ATOM 1946 N N . GLY A 1 251 ? -6.400 13.291 -4.738 1.00 69.75 251 GLY A N 1
ATOM 1947 C CA . GLY A 1 251 ? -6.665 14.698 -4.393 1.00 69.75 251 GLY A CA 1
ATOM 1948 C C . GLY A 1 251 ? -5.425 15.564 -4.158 1.00 69.75 251 GLY A C 1
ATOM 1949 O O . GLY A 1 251 ? -5.501 16.533 -3.404 1.00 69.75 251 GLY A O 1
ATOM 1950 N N . GLY A 1 252 ? -4.284 15.214 -4.759 1.00 87.19 252 GLY A N 1
ATOM 1951 C CA . GLY A 1 252 ? -3.024 15.944 -4.606 1.00 87.19 252 GLY A CA 1
ATOM 1952 C C . GLY A 1 252 ? -2.554 16.059 -3.149 1.00 87.19 252 GLY A C 1
ATOM 1953 O O . GLY A 1 252 ? -2.792 15.163 -2.332 1.00 87.19 252 GLY A O 1
ATOM 1954 N N . TYR A 1 253 ? -1.933 17.190 -2.796 1.00 92.12 253 TYR A N 1
ATOM 1955 C CA . TYR A 1 253 ? -1.442 17.430 -1.434 1.00 92.12 253 TYR A CA 1
ATOM 1956 C C . TYR A 1 253 ? -2.545 17.464 -0.376 1.00 92.12 253 TYR A C 1
ATOM 1958 O O . TYR A 1 253 ? -2.281 17.123 0.776 1.00 92.12 253 TYR A O 1
ATOM 1966 N N . ARG A 1 254 ? -3.792 17.798 -0.740 1.00 92.56 254 ARG A N 1
ATOM 1967 C CA . ARG A 1 254 ? -4.927 17.697 0.189 1.00 92.56 254 ARG A CA 1
ATOM 1968 C C . ARG A 1 254 ? -5.077 16.270 0.709 1.00 92.56 254 ARG A C 1
ATOM 1970 O O . ARG A 1 254 ? -5.142 16.076 1.921 1.00 92.56 254 ARG A O 1
ATOM 1977 N N . ALA A 1 255 ? -5.133 15.298 -0.201 1.00 93.38 255 ALA A N 1
ATOM 1978 C CA . ALA A 1 255 ? -5.280 13.894 0.160 1.00 93.38 255 ALA A CA 1
ATOM 1979 C C . ALA A 1 255 ? -4.059 13.385 0.939 1.00 93.38 255 ALA A C 1
ATOM 1981 O O . ALA A 1 255 ? -4.237 12.774 1.990 1.00 93.38 255 ALA A O 1
ATOM 1982 N N . LEU A 1 256 ? -2.842 13.735 0.495 1.00 97.19 256 LEU A N 1
ATOM 1983 C CA . LEU A 1 256 ? -1.607 13.379 1.199 1.00 97.19 256 LEU A CA 1
ATOM 1984 C C . LEU A 1 256 ? -1.605 13.893 2.641 1.00 97.19 256 LEU A C 1
ATOM 1986 O O . LEU A 1 256 ? -1.419 13.114 3.568 1.00 97.19 256 LEU A O 1
ATOM 1990 N N . LEU A 1 257 ? -1.807 15.196 2.854 1.00 98.00 257 LEU A N 1
ATOM 1991 C CA . LEU A 1 257 ? -1.651 15.819 4.173 1.00 98.00 257 LEU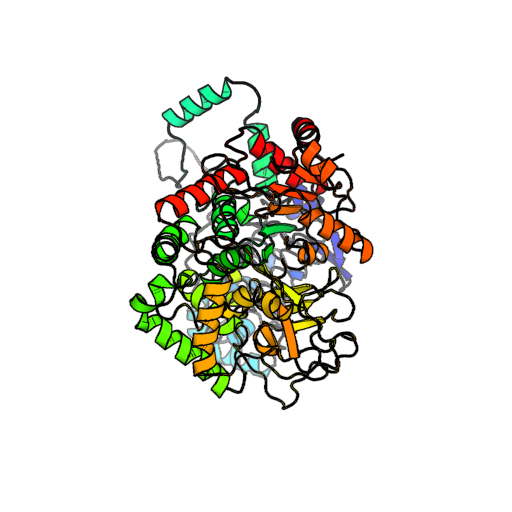 A CA 1
ATOM 1992 C C . LEU A 1 257 ? -2.789 15.454 5.132 1.00 98.00 257 LEU A C 1
ATOM 1994 O O . LEU A 1 257 ? -2.554 15.227 6.318 1.00 98.00 257 LEU A O 1
ATOM 1998 N N . SER A 1 258 ? -4.022 15.376 4.628 1.00 96.94 258 SER A N 1
ATOM 1999 C CA . SER A 1 258 ? -5.171 14.954 5.432 1.00 96.94 258 SER A CA 1
ATOM 2000 C C . SER A 1 258 ? -5.052 13.477 5.828 1.00 96.94 258 SER A C 1
ATOM 2002 O O . SER A 1 258 ? -5.196 13.144 7.006 1.00 96.94 258 SER A O 1
ATOM 2004 N N . GLY A 1 259 ? -4.680 12.598 4.887 1.00 97.38 259 GLY A N 1
ATOM 2005 C CA . GLY A 1 259 ? -4.414 11.188 5.182 1.00 97.38 259 GLY A CA 1
ATOM 2006 C C . GLY A 1 259 ? -3.206 10.959 6.073 1.00 97.38 259 GLY A C 1
ATOM 2007 O O . GLY A 1 259 ? -3.275 10.148 6.992 1.00 97.38 259 GLY A O 1
ATOM 2008 N N . ALA A 1 260 ? -2.151 11.760 5.926 1.00 98.50 260 ALA A N 1
ATOM 2009 C CA . ALA A 1 260 ? -1.023 11.752 6.847 1.00 98.50 260 ALA A CA 1
ATOM 2010 C C . ALA A 1 260 ? -1.481 12.027 8.286 1.00 98.50 260 ALA A C 1
ATOM 2012 O O . ALA A 1 260 ? -1.042 11.351 9.212 1.00 98.50 260 ALA A O 1
ATOM 2013 N N . GLY A 1 261 ? -2.412 12.961 8.492 1.00 98.50 261 GLY A N 1
ATOM 2014 C CA . GLY A 1 261 ? -3.008 13.187 9.806 1.00 98.50 261 GLY A CA 1
ATOM 2015 C C . GLY A 1 261 ? -3.827 12.000 10.322 1.00 98.50 261 GLY A C 1
ATOM 2016 O O . GLY A 1 261 ? -3.755 11.679 11.511 1.00 98.50 261 GLY A O 1
ATOM 2017 N N . VAL A 1 262 ? -4.567 11.309 9.448 1.00 98.38 262 VAL A N 1
ATOM 2018 C CA . VAL A 1 262 ? -5.312 10.096 9.826 1.00 98.38 262 VAL A CA 1
ATOM 2019 C C . VAL A 1 262 ? -4.355 8.989 10.276 1.00 98.38 262 VAL A C 1
ATOM 2021 O O . VAL A 1 262 ? -4.499 8.467 11.386 1.00 98.38 262 VAL A O 1
ATOM 2024 N N . ILE A 1 263 ? -3.319 8.707 9.480 1.00 97.81 263 ILE A N 1
ATOM 2025 C CA . ILE A 1 263 ? -2.259 7.748 9.817 1.00 97.81 263 ILE A CA 1
ATOM 2026 C C . ILE A 1 263 ? -1.553 8.155 11.108 1.00 97.81 263 ILE A C 1
ATOM 2028 O O . ILE A 1 263 ? -1.364 7.315 11.983 1.00 97.81 263 ILE A O 1
ATOM 2032 N N . GLN A 1 264 ? -1.217 9.437 11.281 1.00 98.44 264 GLN A N 1
ATOM 2033 C CA . GLN A 1 264 ? -0.605 9.934 12.511 1.00 98.44 264 GLN A CA 1
ATOM 2034 C C . GLN A 1 264 ? -1.491 9.652 13.729 1.00 98.44 264 GLN A C 1
ATOM 2036 O O . GLN A 1 264 ? -0.981 9.219 14.761 1.00 98.44 264 GLN A O 1
ATOM 2041 N N . GLY A 1 265 ? -2.806 9.863 13.623 1.00 96.25 265 GLY A N 1
ATOM 2042 C CA . GLY A 1 265 ? -3.765 9.540 14.681 1.00 96.25 265 GLY A CA 1
ATOM 2043 C C . GLY A 1 265 ? -3.810 8.044 15.011 1.00 96.25 265 GLY A C 1
ATOM 2044 O O . GLY A 1 265 ? -3.909 7.676 16.183 1.00 96.25 265 GLY A O 1
ATOM 2045 N N . PHE A 1 266 ? -3.689 7.185 13.998 1.00 94.62 266 PHE A N 1
ATOM 2046 C CA . PHE A 1 266 ? -3.690 5.726 14.135 1.00 94.62 266 PHE A CA 1
ATOM 2047 C C . PHE A 1 266 ? -2.338 5.121 14.536 1.00 94.62 266 PHE A C 1
ATOM 2049 O O . PHE A 1 266 ? -2.312 4.010 15.067 1.00 94.62 266 PHE A O 1
ATOM 2056 N N . ASP A 1 267 ? -1.217 5.802 14.315 1.00 93.31 267 ASP A N 1
ATOM 2057 C CA . ASP A 1 267 ? 0.123 5.282 14.584 1.00 93.31 267 ASP A CA 1
ATOM 2058 C C . ASP A 1 267 ? 0.546 5.538 16.038 1.00 93.31 267 ASP A C 1
ATOM 2060 O O . ASP A 1 267 ? 0.775 6.674 16.456 1.00 93.31 267 ASP A O 1
ATOM 2064 N N . SER A 1 268 ? 0.713 4.464 16.816 1.00 90.69 268 SER A N 1
ATOM 2065 C CA . SER A 1 268 ? 1.160 4.552 18.217 1.00 90.69 268 SER A CA 1
ATOM 2066 C C . SER A 1 268 ? 2.599 5.056 18.393 1.00 90.69 268 SER A C 1
ATOM 2068 O O . SER A 1 268 ? 2.978 5.463 19.494 1.00 90.69 268 SER A O 1
ATOM 2070 N N . ARG A 1 269 ? 3.405 5.058 17.324 1.00 93.50 269 ARG A N 1
ATOM 2071 C CA . ARG A 1 269 ? 4.760 5.632 17.306 1.00 93.50 269 ARG A CA 1
ATOM 2072 C C . ARG A 1 269 ? 4.746 7.159 17.218 1.00 93.50 269 ARG A C 1
ATOM 2074 O O . ARG A 1 269 ? 5.748 7.784 17.556 1.00 93.50 269 ARG A O 1
ATOM 2081 N N . ASP A 1 270 ? 3.650 7.741 16.732 1.00 96.25 270 ASP A N 1
ATOM 2082 C CA . ASP A 1 270 ? 3.549 9.165 16.389 1.00 96.25 270 ASP A CA 1
ATOM 2083 C C . ASP A 1 270 ? 2.547 9.914 17.281 1.00 96.25 270 ASP A C 1
ATOM 2085 O O . ASP A 1 270 ? 2.754 11.075 17.629 1.00 96.25 270 ASP A O 1
ATOM 2089 N N . SER A 1 271 ? 1.483 9.241 17.725 1.00 91.69 271 SER A N 1
ATOM 2090 C CA . SER A 1 271 ? 0.477 9.834 18.603 1.00 91.69 271 SER A CA 1
ATOM 2091 C C . SER A 1 271 ? 0.032 8.896 19.728 1.00 91.69 271 SER A C 1
ATOM 2093 O O . SER A 1 271 ? 0.330 7.703 19.748 1.00 91.69 271 SER A O 1
ATOM 2095 N N . GLN A 1 272 ? -0.656 9.474 20.715 1.00 90.25 272 GLN A N 1
ATOM 2096 C CA . GLN A 1 272 ? -1.260 8.777 21.859 1.00 90.25 272 GLN A CA 1
ATOM 2097 C C . GLN A 1 272 ? -2.751 9.134 21.950 1.00 90.25 272 GLN A C 1
ATOM 2099 O O . GLN A 1 272 ? -3.257 9.559 22.988 1.00 90.25 272 GLN A O 1
ATOM 2104 N N . THR A 1 273 ? -3.443 9.060 20.815 1.00 88.69 273 THR A N 1
ATOM 2105 C CA . THR A 1 273 ? -4.891 9.261 20.744 1.00 88.69 273 THR A CA 1
ATOM 2106 C C . THR A 1 273 ? -5.631 7.999 21.190 1.00 88.69 273 THR A C 1
ATOM 2108 O O . THR A 1 273 ? -5.051 6.922 21.308 1.00 88.69 273 THR A O 1
ATOM 2111 N N . GLY A 1 274 ? -6.949 8.099 21.387 1.00 81.50 274 GLY A N 1
ATOM 2112 C CA . GLY A 1 274 ? -7.773 6.928 21.706 1.00 81.50 274 GLY A CA 1
ATOM 2113 C C . GLY A 1 274 ? -7.861 5.880 20.585 1.00 81.50 274 GLY A C 1
ATOM 2114 O O . GLY A 1 274 ? -8.403 4.808 20.822 1.00 81.50 274 GLY A O 1
ATOM 2115 N N . VAL A 1 275 ? -7.361 6.176 19.381 1.00 87.50 275 VAL A N 1
ATOM 2116 C CA . VAL A 1 275 ? -7.370 5.269 18.216 1.00 87.50 275 VAL A CA 1
ATOM 2117 C C . VAL A 1 275 ? -5.959 4.873 17.762 1.00 87.50 275 VAL A C 1
ATOM 2119 O O . VAL A 1 275 ? -5.801 4.184 16.754 1.00 87.50 275 VAL A O 1
ATOM 2122 N N . SER A 1 276 ? -4.928 5.291 18.502 1.00 87.50 276 SER A N 1
ATOM 2123 C CA . SER A 1 276 ? -3.540 4.922 18.229 1.00 87.50 276 SER A CA 1
ATOM 2124 C C . SER A 1 276 ? -3.321 3.416 18.407 1.00 87.50 276 SER A C 1
ATOM 2126 O O . SER A 1 276 ? -3.916 2.779 19.272 1.00 87.50 276 SER A O 1
ATOM 2128 N N . GLY A 1 277 ? -2.447 2.842 17.582 1.00 83.25 277 GLY A N 1
ATOM 2129 C CA . GLY A 1 277 ? -2.225 1.398 17.480 1.00 83.25 277 GLY A CA 1
ATOM 2130 C C . GLY A 1 277 ? -2.957 0.754 16.300 1.00 83.25 277 GLY A C 1
ATOM 2131 O O . GLY A 1 277 ? -2.581 -0.341 15.888 1.00 83.25 277 GLY A O 1
ATOM 2132 N N . LEU A 1 278 ? -3.950 1.432 15.711 1.00 86.19 278 LEU A N 1
ATOM 2133 C CA . LEU A 1 278 ? -4.690 0.905 14.565 1.00 86.19 278 LEU A CA 1
ATOM 2134 C C . LEU A 1 278 ? -3.809 0.757 13.318 1.00 86.19 278 LEU A C 1
ATOM 2136 O O . LEU A 1 278 ? -3.941 -0.244 12.621 1.00 86.19 278 LEU A O 1
ATOM 2140 N N . PHE A 1 279 ? -2.862 1.674 13.084 1.00 86.12 279 PHE A N 1
ATOM 2141 C CA . PHE A 1 279 ? -1.945 1.588 11.939 1.00 86.12 279 PHE A CA 1
ATOM 2142 C C . PHE A 1 279 ? -1.100 0.304 11.983 1.00 86.12 279 PHE A C 1
ATOM 2144 O O . PHE A 1 279 ? -0.912 -0.360 10.970 1.00 86.12 279 PHE A O 1
ATOM 2151 N N . GLN A 1 280 ? -0.660 -0.104 13.180 1.00 86.69 280 GLN A N 1
ATOM 2152 C CA . GLN A 1 280 ? 0.067 -1.363 13.389 1.00 86.69 280 GLN A CA 1
ATOM 2153 C C . GLN A 1 280 ? -0.799 -2.613 13.150 1.00 86.69 280 GLN A C 1
ATOM 2155 O O . GLN A 1 280 ? -0.259 -3.704 12.986 1.00 86.69 280 GLN A O 1
ATOM 2160 N N . GLY A 1 281 ? -2.128 -2.475 13.174 1.00 78.88 281 GLY A N 1
ATOM 2161 C CA . GLY A 1 281 ? -3.078 -3.553 12.901 1.00 78.88 281 GLY A CA 1
ATOM 2162 C C . GLY A 1 281 ? -3.482 -3.680 11.429 1.00 78.88 281 GLY A C 1
ATOM 2163 O O . GLY A 1 281 ? -4.234 -4.598 11.099 1.00 78.88 281 GLY A O 1
ATOM 2164 N N . LEU A 1 282 ? -3.024 -2.778 10.554 1.00 82.56 282 LEU A N 1
ATOM 2165 C CA . LEU A 1 282 ? -3.344 -2.814 9.128 1.00 82.56 282 LEU A CA 1
ATOM 2166 C C . LEU A 1 282 ? -2.580 -3.935 8.417 1.00 82.56 282 LEU A C 1
ATOM 2168 O O . LEU A 1 282 ? -1.379 -4.116 8.593 1.00 82.56 282 LEU A O 1
ATOM 2172 N N . THR A 1 283 ? -3.290 -4.668 7.567 1.00 85.50 283 THR A N 1
ATOM 2173 C CA . THR A 1 283 ? -2.743 -5.703 6.682 1.00 85.50 283 THR A CA 1
ATOM 2174 C C . THR A 1 283 ? -2.378 -5.129 5.319 1.00 85.50 283 THR A C 1
ATOM 2176 O O . THR A 1 283 ? -1.335 -5.467 4.769 1.00 85.50 283 THR A O 1
ATOM 2179 N N . TYR A 1 284 ? -3.226 -4.249 4.784 1.00 92.06 284 TYR A N 1
ATOM 2180 C CA . TYR A 1 284 ? -3.045 -3.608 3.484 1.00 92.06 284 TYR A CA 1
ATOM 2181 C C . TYR A 1 284 ? -3.192 -2.098 3.620 1.00 92.06 284 TYR A C 1
ATOM 2183 O O . TYR A 1 284 ? -3.987 -1.617 4.427 1.00 92.06 284 TYR A O 1
ATOM 2191 N N . HIS A 1 285 ? -2.454 -1.360 2.803 1.00 95.88 285 HIS A N 1
ATOM 2192 C CA . HIS A 1 285 ? -2.603 0.081 2.661 1.00 95.88 285 HIS A CA 1
ATOM 2193 C C . HIS A 1 285 ? -2.618 0.402 1.174 1.00 95.88 285 HIS A C 1
ATOM 2195 O O . HIS A 1 285 ? -1.606 0.268 0.487 1.00 95.88 285 HIS A O 1
ATOM 2201 N N . ALA A 1 286 ? -3.800 0.733 0.668 1.00 96.62 286 ALA A N 1
ATOM 2202 C CA . ALA A 1 286 ? -4.017 1.045 -0.728 1.00 96.62 286 ALA A CA 1
ATOM 2203 C C . ALA A 1 286 ? -4.083 2.564 -0.922 1.00 96.62 286 ALA A C 1
ATOM 2205 O O . ALA A 1 286 ? -4.761 3.262 -0.170 1.00 96.62 286 ALA A O 1
ATOM 2206 N N . GLY A 1 287 ? -3.383 3.071 -1.931 1.00 95.62 287 GLY A N 1
ATOM 2207 C CA . GLY A 1 287 ? -3.298 4.490 -2.247 1.00 95.62 287 GLY A CA 1
ATOM 2208 C C . GLY A 1 287 ? -3.592 4.754 -3.718 1.00 95.62 287 GLY A C 1
ATOM 2209 O O . GLY A 1 287 ? -3.196 3.989 -4.602 1.00 95.62 287 GLY A O 1
ATOM 2210 N N . LEU A 1 288 ? -4.272 5.863 -3.981 1.00 94.06 288 LEU A N 1
ATOM 2211 C CA . LEU A 1 288 ? -4.539 6.355 -5.327 1.00 94.06 288 LEU A CA 1
ATOM 2212 C C . LEU A 1 288 ? -4.177 7.834 -5.431 1.00 94.06 288 LEU A C 1
ATOM 2214 O O . LEU A 1 288 ? -4.496 8.600 -4.526 1.00 94.06 288 LEU A O 1
ATOM 2218 N N . SER A 1 289 ? -3.535 8.252 -6.523 1.00 93.69 289 SER A N 1
ATOM 2219 C CA . SER A 1 289 ? -3.211 9.655 -6.804 1.00 93.69 289 SER A CA 1
ATOM 2220 C C . SER A 1 289 ? -2.537 10.330 -5.593 1.00 93.69 289 SER A C 1
ATOM 2222 O O . SER A 1 289 ? -1.522 9.822 -5.124 1.00 93.69 289 SER A O 1
ATOM 2224 N N . GLY A 1 290 ? -3.079 11.401 -5.010 1.00 93.25 290 GLY A N 1
ATOM 2225 C CA . GLY A 1 290 ? -2.536 12.005 -3.775 1.00 93.25 290 GLY A CA 1
ATOM 2226 C C . GLY A 1 290 ? -2.347 11.033 -2.587 1.00 93.25 290 GLY A C 1
ATOM 2227 O O . GLY A 1 290 ? -1.387 11.166 -1.829 1.00 93.25 290 GLY A O 1
ATOM 2228 N N . GLY A 1 291 ? -3.193 10.010 -2.445 1.00 96.19 291 GLY A N 1
ATOM 2229 C CA . GLY A 1 291 ? -3.011 8.923 -1.475 1.00 96.19 291 GLY A CA 1
ATOM 2230 C C . GLY A 1 291 ? -1.848 7.991 -1.826 1.00 96.19 291 GLY A C 1
ATOM 2231 O O . GLY A 1 291 ? -1.151 7.501 -0.940 1.00 96.19 291 GLY A O 1
ATOM 2232 N N . SER A 1 292 ? -1.555 7.802 -3.118 1.00 96.75 292 SER A N 1
ATOM 2233 C CA . SER A 1 292 ? -0.362 7.064 -3.560 1.00 96.75 292 SER A CA 1
ATOM 2234 C C . SER A 1 292 ? 0.933 7.813 -3.231 1.00 96.75 292 SER A C 1
ATOM 2236 O O . SER A 1 292 ? 1.949 7.176 -2.956 1.00 96.75 292 SER A O 1
ATOM 2238 N N . TRP A 1 293 ? 0.902 9.150 -3.186 1.00 97.25 293 TRP A N 1
ATOM 2239 C CA . TRP A 1 293 ? 2.043 9.971 -2.775 1.00 97.25 293 TRP A CA 1
ATOM 2240 C C . TRP A 1 293 ? 2.360 9.760 -1.294 1.00 97.25 293 TRP A C 1
ATOM 2242 O O . TRP A 1 293 ? 3.517 9.536 -0.940 1.00 97.25 293 TRP A O 1
ATOM 2252 N N . LEU A 1 294 ? 1.328 9.766 -0.442 1.00 98.19 294 LEU A N 1
ATOM 2253 C CA . LEU A 1 294 ? 1.450 9.433 0.978 1.00 98.19 294 LEU A CA 1
ATOM 2254 C C . LEU A 1 294 ? 2.004 8.019 1.165 1.00 98.19 294 LEU A C 1
ATOM 2256 O O . LEU A 1 294 ? 3.025 7.840 1.828 1.00 98.19 294 LEU A O 1
ATOM 2260 N N . LEU A 1 295 ? 1.362 7.032 0.533 1.00 97.50 295 LEU A N 1
ATOM 2261 C CA . LEU A 1 295 ? 1.756 5.628 0.609 1.00 97.50 295 LEU A CA 1
ATOM 2262 C C . LEU A 1 295 ? 3.212 5.426 0.183 1.00 97.50 295 LEU A C 1
ATOM 2264 O O . LEU A 1 295 ? 3.976 4.774 0.889 1.00 97.50 295 LEU A O 1
ATOM 2268 N N . SER A 1 296 ? 3.613 6.016 -0.941 1.00 97.44 296 SER A N 1
ATOM 2269 C CA . SER A 1 296 ? 4.968 5.882 -1.484 1.00 97.44 296 SER A CA 1
ATOM 2270 C C . SER A 1 296 ? 6.001 6.604 -0.628 1.00 97.44 296 SER A C 1
ATOM 2272 O O . SER A 1 296 ? 7.084 6.069 -0.411 1.00 97.44 296 SER A O 1
ATOM 2274 N N . SER A 1 297 ? 5.664 7.773 -0.074 1.00 98.00 297 SER A N 1
ATOM 2275 C CA . SER A 1 297 ? 6.553 8.500 0.838 1.00 98.00 297 SER A CA 1
ATOM 2276 C C . SER A 1 297 ? 6.762 7.748 2.154 1.00 98.00 297 SER A C 1
ATOM 2278 O O . SER A 1 297 ? 7.864 7.739 2.696 1.00 98.00 297 SER A O 1
ATOM 2280 N N . ILE A 1 298 ? 5.748 7.051 2.667 1.00 97.75 298 ILE A N 1
ATOM 2281 C CA . ILE A 1 298 ? 5.914 6.197 3.845 1.00 97.75 298 ILE A CA 1
ATOM 2282 C C . ILE A 1 298 ? 6.682 4.924 3.465 1.00 97.75 298 ILE A C 1
ATOM 2284 O O . ILE A 1 298 ? 7.713 4.624 4.066 1.00 97.75 298 ILE A O 1
ATOM 2288 N N . ALA A 1 299 ? 6.210 4.175 2.470 1.00 97.69 299 ALA A N 1
ATOM 2289 C CA . ALA A 1 299 ? 6.731 2.849 2.157 1.00 97.69 299 ALA A CA 1
ATOM 2290 C C . ALA A 1 299 ? 8.147 2.890 1.558 1.00 97.69 299 ALA A C 1
ATOM 2292 O O . ALA A 1 299 ? 9.006 2.119 1.989 1.00 97.69 299 ALA A O 1
ATOM 2293 N N . GLY A 1 300 ? 8.414 3.819 0.635 1.00 97.06 300 GLY A N 1
ATOM 2294 C CA . GLY A 1 300 ? 9.722 4.006 -0.001 1.00 97.06 300 GLY A CA 1
ATOM 2295 C C . GLY A 1 300 ? 10.815 4.424 0.979 1.00 97.06 300 GLY A C 1
ATOM 2296 O O . GLY A 1 300 ? 11.939 3.943 0.898 1.00 97.06 300 GLY A O 1
ATOM 2297 N N . ASN A 1 301 ? 10.467 5.215 1.997 1.00 97.94 301 ASN A N 1
ATOM 2298 C CA . ASN A 1 301 ? 11.412 5.669 3.021 1.00 97.94 301 ASN A CA 1
ATOM 2299 C C . ASN A 1 301 ? 11.562 4.699 4.207 1.00 97.94 301 ASN A C 1
ATOM 2301 O O . ASN A 1 301 ? 12.091 5.084 5.252 1.00 97.94 301 ASN A O 1
ATOM 2305 N N . ASN A 1 302 ? 11.108 3.446 4.071 1.00 97.19 302 ASN A N 1
ATOM 2306 C CA . ASN A 1 302 ? 11.121 2.425 5.125 1.00 97.19 302 ASN A CA 1
ATOM 2307 C C . ASN A 1 302 ? 10.255 2.794 6.348 1.00 97.19 302 ASN A C 1
ATOM 2309 O O . ASN A 1 302 ? 10.657 2.594 7.493 1.00 97.19 302 ASN A O 1
ATOM 2313 N N . TYR A 1 303 ? 9.045 3.301 6.109 1.00 96.38 303 TYR A N 1
ATOM 2314 C CA . TYR A 1 303 ? 7.991 3.566 7.098 1.00 96.38 303 TYR A CA 1
ATOM 2315 C C . TYR A 1 303 ? 8.396 4.426 8.318 1.00 96.38 303 TYR A C 1
ATOM 2317 O O . TYR A 1 303 ? 8.135 4.030 9.467 1.00 96.38 303 TYR A O 1
ATOM 2325 N N . PRO A 1 304 ? 9.004 5.613 8.117 1.00 97.88 304 PRO A N 1
ATOM 2326 C CA . PRO A 1 304 ? 9.150 6.613 9.175 1.00 97.88 304 PRO A CA 1
ATOM 2327 C C . PRO A 1 304 ? 7.773 7.080 9.678 1.00 97.88 304 PRO A C 1
ATOM 2329 O O . PRO A 1 304 ? 6.744 6.819 9.056 1.00 97.88 304 PRO A O 1
ATOM 2332 N N . THR A 1 305 ? 7.739 7.766 10.820 1.00 98.19 305 THR A N 1
ATOM 2333 C CA . THR A 1 305 ? 6.496 8.388 11.297 1.00 98.19 305 THR A CA 1
ATOM 2334 C C . THR A 1 305 ? 6.150 9.618 10.452 1.00 98.19 305 THR A C 1
ATOM 2336 O O . THR A 1 305 ? 7.026 10.223 9.822 1.00 98.19 305 THR A O 1
ATOM 2339 N N . ILE A 1 306 ? 4.880 10.022 10.472 1.00 98.56 306 ILE A N 1
ATOM 2340 C CA . ILE A 1 306 ? 4.391 11.215 9.776 1.00 98.56 306 ILE A CA 1
ATOM 2341 C C . ILE A 1 306 ? 5.094 12.463 10.307 1.00 98.56 306 ILE A C 1
ATOM 2343 O O . ILE A 1 306 ? 5.532 13.297 9.521 1.00 98.56 306 ILE A O 1
ATOM 2347 N N . THR A 1 307 ? 5.295 12.576 11.624 1.00 98.44 307 THR A N 1
ATOM 2348 C CA . THR A 1 307 ? 6.076 13.678 12.210 1.00 98.44 307 THR A CA 1
ATOM 2349 C C . THR A 1 307 ? 7.497 13.741 11.660 1.00 98.44 307 THR A C 1
ATOM 2351 O O . THR A 1 307 ? 8.007 14.842 11.441 1.00 98.44 307 THR A O 1
ATOM 2354 N N . THR A 1 308 ? 8.151 12.592 11.460 1.00 98.31 308 THR A N 1
ATOM 2355 C CA . THR A 1 308 ? 9.496 12.559 10.884 1.00 98.31 308 THR A CA 1
ATOM 2356 C C . THR A 1 308 ? 9.463 13.058 9.446 1.00 98.31 308 THR A C 1
ATOM 2358 O O . THR A 1 308 ? 10.126 14.053 9.182 1.00 98.31 308 THR A O 1
ATOM 2361 N N . LEU A 1 309 ? 8.654 12.452 8.565 1.00 98.31 309 LEU A N 1
ATOM 2362 C CA . LEU A 1 309 ? 8.542 12.860 7.154 1.00 98.31 309 LEU A CA 1
ATOM 2363 C C . LEU A 1 309 ? 8.172 14.333 6.999 1.00 98.31 309 LEU A C 1
ATOM 2365 O O . LEU A 1 309 ? 8.799 15.055 6.227 1.00 98.31 309 LEU A O 1
ATOM 2369 N N . ARG A 1 310 ? 7.196 14.791 7.788 1.00 98.06 310 ARG A N 1
ATOM 2370 C CA . ARG A 1 310 ? 6.750 16.179 7.802 1.00 98.06 310 ARG A CA 1
ATOM 2371 C C . ARG A 1 310 ? 7.926 17.138 7.985 1.00 98.06 310 ARG A C 1
ATOM 2373 O O . ARG A 1 310 ? 8.115 18.031 7.172 1.00 98.06 310 ARG A O 1
ATOM 2380 N N . LYS A 1 311 ? 8.728 16.935 9.031 1.00 96.94 311 LYS A N 1
ATOM 2381 C CA . LYS A 1 311 ? 9.806 17.863 9.406 1.00 96.94 311 LYS A CA 1
ATOM 2382 C C . LYS A 1 311 ? 11.048 17.743 8.532 1.00 96.94 311 LYS A C 1
ATOM 2384 O O . LYS A 1 311 ? 11.719 18.741 8.290 1.00 96.94 311 LYS A O 1
ATOM 2389 N N . SER A 1 312 ? 11.416 16.523 8.146 1.00 94.19 312 SER A N 1
ATOM 2390 C CA . SER A 1 312 ? 12.681 16.262 7.451 1.00 94.19 312 SER A CA 1
ATOM 2391 C C . SER A 1 312 ? 12.582 16.413 5.939 1.00 94.19 312 SER A C 1
ATOM 2393 O O . SER A 1 312 ? 13.611 16.636 5.307 1.00 94.19 312 SER A O 1
ATOM 2395 N N . LEU A 1 313 ? 11.384 16.260 5.370 1.00 94.25 313 LEU A N 1
ATOM 2396 C CA . LEU A 1 313 ? 11.203 16.118 3.931 1.00 94.25 313 LEU A CA 1
ATOM 2397 C C . LEU A 1 313 ? 10.102 17.036 3.398 1.00 94.25 313 LEU A C 1
ATOM 2399 O O . LEU A 1 313 ? 10.362 17.861 2.528 1.00 94.25 313 LEU A O 1
ATOM 2403 N N . TRP A 1 314 ? 8.895 16.956 3.956 1.00 96.69 314 TRP A N 1
ATOM 2404 C CA . TRP A 1 314 ? 7.723 17.607 3.370 1.00 96.69 314 TRP A CA 1
ATOM 2405 C C . TRP A 1 314 ? 7.650 19.115 3.614 1.00 96.69 314 TRP A C 1
ATOM 2407 O O . TRP A 1 314 ? 7.427 19.859 2.672 1.00 96.69 314 TRP A O 1
ATOM 2417 N N . GLU A 1 315 ? 7.846 19.606 4.841 1.00 94.62 315 GLU A N 1
ATOM 2418 C CA . GLU A 1 315 ? 7.772 21.046 5.137 1.00 94.62 315 GLU A CA 1
ATOM 2419 C C . GLU A 1 315 ? 8.769 21.877 4.302 1.00 94.62 315 GLU A C 1
ATOM 2421 O O . GLU A 1 315 ? 8.358 22.912 3.767 1.00 94.62 315 GLU A O 1
ATOM 2426 N N . PRO A 1 316 ? 10.053 21.476 4.150 1.00 90.62 316 PRO A N 1
ATOM 2427 C CA . PRO A 1 316 ? 10.982 22.193 3.279 1.00 90.62 316 PRO A CA 1
ATOM 2428 C C . PRO A 1 316 ? 10.592 22.113 1.800 1.00 90.62 316 PRO A C 1
ATOM 2430 O O . PRO A 1 316 ? 10.690 23.122 1.096 1.00 90.62 316 PRO A O 1
ATOM 2433 N N . ALA A 1 317 ? 10.154 20.932 1.349 1.00 90.81 317 ALA A N 1
ATOM 2434 C CA . ALA A 1 317 ? 9.815 20.666 -0.043 1.00 90.81 317 ALA A CA 1
ATOM 2435 C C . ALA A 1 317 ? 8.527 21.378 -0.467 1.00 90.81 317 ALA A C 1
ATOM 2437 O O . ALA A 1 317 ? 8.529 22.115 -1.441 1.00 90.81 317 ALA A O 1
ATOM 2438 N N . PHE A 1 318 ? 7.437 21.236 0.286 1.00 92.56 318 PHE A N 1
ATOM 2439 C CA . PHE A 1 318 ? 6.117 21.744 -0.098 1.00 92.56 318 PHE A CA 1
ATOM 2440 C C . PHE A 1 318 ? 6.022 23.266 -0.008 1.00 92.56 318 PHE A C 1
ATOM 2442 O O . PHE A 1 318 ? 5.234 23.863 -0.739 1.00 92.56 318 PHE A O 1
ATOM 2449 N N . LYS A 1 319 ? 6.838 23.901 0.846 1.00 89.31 319 LYS A N 1
ATOM 2450 C CA . LYS A 1 319 ? 6.956 25.364 0.905 1.00 89.31 319 LYS A CA 1
ATOM 2451 C C . LYS A 1 319 ? 7.672 25.945 -0.316 1.00 89.31 319 LYS A C 1
ATOM 2453 O O . LYS A 1 319 ? 7.430 27.096 -0.643 1.00 89.31 319 LYS A O 1
ATOM 2458 N N . ASN A 1 320 ? 8.571 25.182 -0.936 1.00 82.88 320 ASN A N 1
ATOM 2459 C CA . ASN A 1 320 ? 9.314 25.582 -2.132 1.00 82.88 320 ASN A CA 1
ATOM 2460 C C . ASN A 1 320 ? 9.089 24.530 -3.222 1.00 82.88 320 ASN A C 1
ATOM 2462 O O . ASN A 1 320 ? 10.039 23.939 -3.737 1.00 82.88 320 ASN A O 1
ATOM 2466 N N . SER A 1 321 ? 7.818 24.230 -3.483 1.00 84.00 321 SER A N 1
ATOM 2467 C CA . SER A 1 321 ? 7.426 23.063 -4.266 1.00 84.00 321 SER A CA 1
ATOM 2468 C C . SER A 1 321 ? 8.092 23.058 -5.631 1.00 84.00 321 SER A C 1
ATOM 2470 O O . SER A 1 321 ? 8.014 24.033 -6.383 1.00 84.00 321 SER A O 1
ATOM 2472 N N . LEU A 1 322 ? 8.707 21.928 -5.979 1.00 80.38 322 LEU A N 1
ATOM 2473 C CA . LEU A 1 322 ? 9.273 21.733 -7.312 1.00 80.38 322 LEU A CA 1
ATOM 2474 C C . LEU A 1 322 ? 8.185 21.636 -8.384 1.00 80.38 322 LEU A C 1
ATOM 2476 O O . LEU A 1 322 ? 8.505 21.751 -9.556 1.00 80.38 322 LEU A O 1
ATOM 2480 N N . LEU A 1 323 ? 6.918 21.454 -8.001 1.00 79.00 323 LEU A N 1
ATOM 2481 C CA . LEU A 1 323 ? 5.777 21.453 -8.921 1.00 79.00 323 LEU A CA 1
ATOM 2482 C C . LEU A 1 323 ? 5.228 22.856 -9.187 1.00 79.00 323 LEU A C 1
ATOM 2484 O O . LEU A 1 323 ? 4.282 22.999 -9.956 1.00 79.00 323 LEU A O 1
ATOM 2488 N N . PHE A 1 324 ? 5.758 23.877 -8.511 1.00 73.69 324 PHE A N 1
ATOM 2489 C CA . PHE A 1 324 ? 5.346 25.253 -8.727 1.00 73.69 324 PHE A CA 1
ATOM 2490 C C . PHE A 1 324 ? 6.220 25.899 -9.825 1.00 73.69 324 PHE A C 1
ATOM 2492 O O . PHE A 1 324 ? 7.448 25.912 -9.691 1.00 73.69 324 PHE A O 1
ATOM 2499 N N . PRO A 1 325 ? 5.620 26.486 -10.882 1.00 59.91 325 PRO A N 1
ATOM 2500 C CA . PRO A 1 325 ? 6.362 27.053 -12.017 1.00 59.91 325 PRO A CA 1
ATOM 2501 C C . PRO A 1 325 ? 7.411 28.112 -11.628 1.00 59.91 325 PRO A C 1
ATOM 2503 O O . PRO A 1 325 ? 8.484 28.217 -12.222 1.00 59.91 325 PRO A O 1
ATOM 2506 N N . GLY A 1 326 ? 7.145 28.899 -10.577 1.00 61.94 326 GLY A N 1
ATOM 2507 C CA . GLY A 1 326 ? 8.052 29.959 -10.119 1.00 61.94 326 GLY A CA 1
ATOM 2508 C C . GLY A 1 326 ? 9.355 29.469 -9.469 1.00 61.94 326 GLY A C 1
ATOM 2509 O O . GLY A 1 326 ? 10.300 30.250 -9.353 1.00 61.94 326 GLY A O 1
ATOM 2510 N N . THR A 1 327 ? 9.435 28.197 -9.070 1.00 62.50 327 THR A N 1
ATOM 2511 C CA . THR A 1 327 ? 10.597 27.586 -8.391 1.00 62.50 327 THR A CA 1
ATOM 2512 C C . THR A 1 327 ? 11.548 26.868 -9.355 1.00 62.50 327 THR A C 1
ATOM 2514 O O . THR A 1 327 ? 12.651 26.474 -8.965 1.00 62.50 327 THR A O 1
ATOM 2517 N N . ILE A 1 328 ? 11.165 26.741 -10.632 1.00 56.47 328 ILE A N 1
ATOM 2518 C CA . ILE A 1 328 ? 11.969 26.116 -11.697 1.00 56.47 328 ILE A CA 1
ATOM 2519 C C . ILE A 1 328 ? 13.287 26.873 -11.900 1.00 56.47 328 ILE A C 1
ATOM 2521 O O . ILE A 1 328 ? 14.362 26.278 -11.981 1.00 56.47 328 ILE A O 1
ATOM 2525 N N . LEU A 1 329 ? 13.226 28.208 -11.908 1.00 51.50 329 LEU A N 1
ATOM 2526 C CA . LEU A 1 329 ? 14.392 29.074 -12.119 1.00 51.50 329 LEU A CA 1
ATOM 2527 C C . LEU A 1 329 ? 15.374 29.077 -10.935 1.00 51.50 329 LEU A C 1
ATOM 2529 O O . LEU A 1 329 ? 16.532 29.454 -11.107 1.00 51.50 329 LEU A O 1
ATOM 2533 N N . THR A 1 330 ? 14.934 28.669 -9.742 1.00 54.16 330 THR A N 1
ATOM 2534 C CA . THR A 1 330 ? 15.749 28.665 -8.516 1.00 54.16 330 THR A CA 1
ATOM 2535 C C . THR A 1 330 ? 16.293 27.281 -8.149 1.00 54.16 330 THR A C 1
ATOM 2537 O O . THR A 1 330 ? 17.170 27.201 -7.293 1.00 54.16 330 THR A O 1
ATOM 2540 N N . SER A 1 331 ? 15.843 26.214 -8.825 1.00 69.06 331 SER A N 1
ATOM 2541 C CA . SER A 1 331 ? 16.190 24.807 -8.537 1.00 69.06 331 SER A CA 1
ATOM 2542 C C . SER A 1 331 ? 16.905 24.114 -9.709 1.00 69.06 331 SER A C 1
ATOM 2544 O O . SER A 1 331 ? 16.716 22.924 -9.957 1.00 69.06 331 SER A O 1
ATOM 2546 N N . VAL A 1 332 ? 17.718 24.871 -10.453 1.00 71.50 332 VAL A N 1
ATOM 2547 C CA . VAL A 1 332 ? 18.324 24.470 -11.740 1.00 71.50 332 VAL A CA 1
ATOM 2548 C C . VAL A 1 332 ? 19.082 23.138 -11.673 1.00 71.50 332 VAL A C 1
ATOM 2550 O O . VAL A 1 332 ? 19.024 22.365 -12.625 1.00 71.50 332 VAL A O 1
ATOM 2553 N N . GLU A 1 333 ? 19.761 22.849 -10.561 1.00 78.44 333 GLU A N 1
ATOM 2554 C CA . GLU A 1 333 ? 20.518 21.601 -10.380 1.00 78.44 333 GLU A CA 1
ATOM 2555 C C . GLU A 1 333 ? 19.598 20.370 -10.382 1.00 78.44 333 GLU A C 1
ATOM 2557 O O . GLU A 1 333 ? 19.803 19.464 -11.188 1.00 78.44 333 GLU A O 1
ATOM 2562 N N . ALA A 1 334 ? 18.524 20.377 -9.583 1.00 82.38 334 ALA A N 1
ATOM 2563 C CA . ALA A 1 334 ? 17.556 19.278 -9.542 1.00 82.38 334 ALA A CA 1
ATOM 2564 C C . ALA A 1 334 ? 16.882 19.065 -10.909 1.00 82.38 334 ALA A C 1
ATOM 2566 O O . ALA A 1 334 ? 16.732 17.937 -11.369 1.00 82.38 334 ALA A O 1
ATOM 2567 N N . TYR A 1 335 ? 16.534 20.148 -11.608 1.00 85.44 335 TYR A N 1
ATOM 2568 C CA . TYR A 1 335 ? 15.944 20.070 -12.949 1.00 85.44 335 TYR A CA 1
ATOM 2569 C C . TYR A 1 335 ? 16.906 19.496 -13.996 1.00 85.44 335 TYR A C 1
ATOM 2571 O O . TYR A 1 335 ? 16.489 18.722 -14.860 1.00 85.44 335 TYR A O 1
ATOM 2579 N N . ALA A 1 336 ? 18.191 19.850 -13.925 1.00 86.56 336 ALA A N 1
ATOM 2580 C CA . ALA A 1 336 ? 19.211 19.286 -14.803 1.00 86.56 336 ALA A CA 1
ATOM 2581 C C . ALA A 1 336 ? 19.412 17.784 -14.545 1.00 86.56 336 ALA A C 1
ATOM 2583 O O . ALA A 1 336 ? 19.535 17.015 -15.498 1.00 86.56 336 ALA A O 1
ATOM 2584 N N . GLU A 1 337 ? 19.398 17.351 -13.282 1.00 91.06 337 GLU A N 1
ATOM 2585 C CA . GLU A 1 337 ? 19.456 15.929 -12.924 1.00 91.06 337 GLU A CA 1
ATOM 2586 C C . GLU A 1 337 ? 18.233 15.160 -13.437 1.00 91.06 337 GLU A C 1
ATOM 2588 O O . GLU A 1 337 ? 18.393 14.135 -14.097 1.00 91.06 337 GLU A O 1
ATOM 2593 N N . ILE A 1 338 ? 17.024 15.697 -13.248 1.00 92.19 338 ILE A N 1
ATOM 2594 C CA . ILE A 1 338 ? 15.786 15.091 -13.761 1.00 92.19 338 ILE A CA 1
ATOM 2595 C C . ILE A 1 338 ? 15.842 14.929 -15.287 1.00 92.19 338 ILE A C 1
ATOM 2597 O O . ILE A 1 338 ? 15.494 13.871 -15.807 1.00 92.19 338 ILE A O 1
ATOM 2601 N N . LEU A 1 339 ? 16.315 15.941 -16.021 1.00 91.19 339 LEU A N 1
ATOM 2602 C CA . LEU A 1 339 ? 16.487 15.843 -17.474 1.00 91.19 339 LEU A CA 1
ATOM 2603 C C . LEU A 1 339 ? 17.470 14.743 -17.878 1.00 91.19 339 LEU A C 1
ATOM 2605 O O . LEU A 1 339 ? 17.206 14.010 -18.832 1.00 91.19 339 LEU A O 1
ATOM 2609 N N . ASN A 1 340 ? 18.582 14.613 -17.154 1.00 94.31 340 ASN A N 1
ATOM 2610 C CA . ASN A 1 340 ? 19.561 13.561 -17.405 1.00 94.31 340 ASN A CA 1
ATOM 2611 C C . ASN A 1 340 ? 18.968 12.168 -17.150 1.00 94.31 340 ASN A C 1
ATOM 2613 O O . ASN A 1 340 ? 19.192 11.268 -17.959 1.00 94.31 340 ASN A O 1
ATOM 2617 N N . ASP A 1 341 ? 18.175 11.998 -16.087 1.00 95.25 341 ASP A N 1
ATOM 2618 C CA . ASP A 1 341 ? 17.479 10.740 -15.784 1.00 95.25 341 ASP A CA 1
ATOM 2619 C C . ASP A 1 341 ? 16.519 10.342 -16.920 1.00 95.25 341 ASP A C 1
ATOM 2621 O O . ASP A 1 341 ? 16.518 9.197 -17.383 1.00 95.25 341 ASP A O 1
ATOM 2625 N N . ILE A 1 342 ? 15.720 11.297 -17.408 1.00 95.38 342 ILE A N 1
ATOM 2626 C CA . ILE A 1 342 ? 14.738 11.072 -18.480 1.00 95.38 342 ILE A CA 1
ATOM 2627 C C . ILE A 1 342 ? 15.449 10.749 -19.800 1.00 95.38 342 ILE A C 1
ATOM 2629 O O . ILE A 1 342 ? 15.078 9.796 -20.491 1.00 95.38 342 ILE A O 1
ATOM 2633 N N . ALA A 1 343 ? 16.505 11.495 -20.137 1.00 95.62 343 ALA A N 1
ATOM 2634 C CA . ALA A 1 343 ? 17.328 11.222 -21.311 1.00 95.62 343 ALA A CA 1
ATOM 2635 C C . ALA A 1 343 ? 17.979 9.831 -21.235 1.00 95.62 343 ALA A C 1
ATOM 2637 O O . ALA A 1 343 ? 18.016 9.114 -22.235 1.00 95.62 343 ALA A O 1
ATOM 2638 N N . ALA A 1 344 ? 18.448 9.418 -20.052 1.00 96.19 344 ALA A N 1
ATOM 2639 C CA . ALA A 1 344 ? 19.026 8.096 -19.834 1.00 96.19 344 ALA A CA 1
ATOM 2640 C C . ALA A 1 344 ? 17.995 6.972 -20.028 1.00 96.19 344 ALA A C 1
ATOM 2642 O O . ALA A 1 344 ? 18.321 5.957 -20.647 1.00 96.19 344 ALA A O 1
ATOM 2643 N N . LYS A 1 345 ? 16.743 7.159 -19.579 1.00 95.81 345 LYS A N 1
ATOM 2644 C CA . LYS A 1 345 ? 15.638 6.221 -19.853 1.00 95.81 345 LYS A CA 1
ATOM 2645 C C . LYS A 1 345 ? 15.378 6.086 -21.360 1.00 95.81 345 LYS A C 1
ATOM 2647 O O . LYS A 1 345 ? 15.322 4.964 -21.867 1.00 95.81 345 LYS A O 1
ATOM 2652 N N . GLY A 1 346 ? 15.309 7.210 -22.079 1.00 95.38 346 GLY A N 1
ATOM 2653 C CA . GLY A 1 346 ? 15.166 7.226 -23.539 1.00 95.38 346 GLY A CA 1
ATOM 2654 C C . GLY A 1 346 ? 16.319 6.515 -24.254 1.00 95.38 346 GLY A C 1
ATOM 2655 O O . GLY A 1 346 ? 16.092 5.649 -25.098 1.00 95.38 346 GLY A O 1
ATOM 2656 N N . ALA A 1 347 ? 17.562 6.803 -23.856 1.00 96.50 347 ALA A N 1
ATOM 2657 C CA . ALA A 1 347 ? 18.763 6.162 -24.395 1.00 96.50 347 ALA A CA 1
ATOM 2658 C C . ALA A 1 347 ? 18.831 4.650 -24.104 1.00 96.50 347 ALA A C 1
ATOM 2660 O O . ALA A 1 347 ? 19.443 3.907 -24.870 1.00 96.50 347 ALA A O 1
ATOM 2661 N N . ALA A 1 348 ? 18.180 4.183 -23.033 1.00 94.44 348 ALA A N 1
ATOM 2662 C CA . ALA A 1 348 ? 18.032 2.764 -22.710 1.00 94.44 348 ALA A CA 1
ATOM 2663 C C . ALA A 1 348 ? 16.951 2.045 -23.545 1.00 94.44 348 ALA A C 1
ATOM 2665 O O . ALA A 1 348 ? 16.733 0.851 -23.352 1.00 94.44 348 ALA A O 1
ATOM 2666 N N . GLY A 1 349 ? 16.289 2.744 -24.476 1.00 93.62 349 GLY A N 1
ATOM 2667 C CA . GLY A 1 349 ? 15.276 2.176 -25.368 1.00 93.62 349 GLY A CA 1
ATOM 2668 C C . GLY A 1 349 ? 13.844 2.266 -24.840 1.00 93.62 349 GLY A C 1
ATOM 2669 O O . GLY A 1 349 ? 12.956 1.637 -25.409 1.00 93.62 349 GLY A O 1
ATOM 2670 N N . PHE A 1 350 ? 13.603 3.047 -23.781 1.00 94.62 350 PHE A N 1
ATOM 2671 C CA . PHE A 1 350 ? 12.271 3.270 -23.219 1.00 94.62 350 PHE A CA 1
ATOM 2672 C C . PHE A 1 350 ? 11.838 4.720 -23.455 1.00 94.62 350 PHE A C 1
ATOM 2674 O O . PHE A 1 350 ? 12.274 5.601 -22.712 1.00 94.62 350 PHE A O 1
ATOM 2681 N N . PRO A 1 351 ? 10.985 4.999 -24.458 1.00 94.94 351 PRO A N 1
ATOM 2682 C CA . PRO A 1 351 ? 10.573 6.364 -24.761 1.00 94.94 351 PRO A CA 1
ATOM 2683 C C . PRO A 1 351 ? 9.871 7.007 -23.554 1.00 94.94 351 PRO A C 1
ATOM 2685 O O . PRO A 1 351 ? 8.888 6.434 -23.059 1.00 94.94 351 PRO A O 1
ATOM 2688 N N . PRO A 1 352 ? 10.377 8.148 -23.053 1.00 95.94 352 PRO A N 1
ATOM 2689 C CA . PRO A 1 352 ? 9.795 8.823 -21.904 1.00 95.94 352 PRO A CA 1
ATOM 2690 C C . PRO A 1 352 ? 8.440 9.447 -22.250 1.00 95.94 352 PRO A C 1
ATOM 2692 O O . PRO A 1 352 ? 8.133 9.718 -23.403 1.00 95.94 352 PRO A O 1
ATOM 2695 N N . THR A 1 353 ? 7.638 9.678 -21.220 1.00 95.50 353 THR A N 1
ATOM 2696 C CA . THR A 1 353 ? 6.280 10.238 -21.260 1.00 95.50 353 THR A CA 1
ATOM 2697 C C . THR A 1 353 ? 6.193 11.423 -20.304 1.00 95.50 353 THR A C 1
ATOM 2699 O O . THR A 1 353 ? 7.093 11.606 -19.488 1.00 95.50 353 THR A O 1
ATOM 2702 N N . LEU A 1 354 ? 5.103 12.197 -20.311 1.00 93.00 354 LEU A N 1
ATOM 2703 C CA . LEU A 1 354 ? 4.892 13.283 -19.337 1.00 93.00 354 LEU A CA 1
ATOM 2704 C C . LEU A 1 354 ? 4.870 12.780 -17.884 1.00 93.00 354 LEU A C 1
ATOM 2706 O O . LEU A 1 354 ? 5.166 13.530 -16.954 1.00 93.00 354 LEU A O 1
ATOM 2710 N N . THR A 1 355 ? 4.581 11.492 -17.682 1.00 96.25 355 THR A N 1
ATOM 2711 C CA . THR A 1 355 ? 4.635 10.840 -16.367 1.00 96.25 355 THR A CA 1
ATOM 2712 C C . THR A 1 355 ? 6.059 10.781 -15.803 1.00 96.25 355 THR A C 1
ATOM 2714 O O . THR A 1 355 ? 6.227 10.806 -14.588 1.00 96.25 355 THR A O 1
ATOM 2717 N N . ASP A 1 356 ? 7.089 10.733 -16.651 1.00 96.69 356 ASP A N 1
ATOM 2718 C CA . ASP A 1 356 ? 8.488 10.640 -16.223 1.00 96.69 356 ASP A CA 1
ATOM 2719 C C . ASP A 1 356 ? 8.976 11.888 -15.465 1.00 96.69 356 ASP A C 1
ATOM 2721 O O . ASP A 1 356 ? 9.324 11.757 -14.288 1.00 96.69 356 ASP A O 1
ATOM 2725 N N . PRO A 1 357 ? 8.963 13.104 -16.051 1.00 93.06 357 PRO A N 1
ATOM 2726 C CA . PRO A 1 357 ? 9.333 14.308 -15.314 1.00 93.06 357 PRO A CA 1
ATOM 2727 C C . PRO A 1 357 ? 8.416 14.563 -14.118 1.00 93.06 357 PRO A C 1
ATOM 2729 O O . PRO A 1 357 ? 8.893 14.936 -13.050 1.00 93.06 357 PRO A O 1
ATOM 2732 N N . TRP A 1 358 ? 7.119 14.287 -14.254 1.00 93.88 358 TRP A N 1
ATOM 2733 C CA . TRP A 1 358 ? 6.153 14.410 -13.167 1.00 93.88 358 TRP A CA 1
ATOM 2734 C C . TRP A 1 358 ? 6.491 13.527 -11.958 1.00 93.88 358 TRP A C 1
ATOM 2736 O O . TRP A 1 358 ? 6.583 14.012 -10.828 1.00 93.88 358 TRP A O 1
ATOM 2746 N N . GLY A 1 359 ? 6.727 12.235 -12.193 1.00 95.88 359 GLY A N 1
ATOM 2747 C CA . GLY A 1 359 ? 7.081 11.273 -11.154 1.00 95.88 359 GLY A CA 1
ATOM 2748 C C . GLY A 1 359 ? 8.403 11.613 -10.471 1.00 95.88 359 GLY A C 1
ATOM 2749 O O . GLY A 1 359 ? 8.529 11.447 -9.257 1.00 95.88 359 GLY A O 1
ATOM 2750 N N . ARG A 1 360 ? 9.372 12.152 -11.222 1.00 94.94 360 ARG A N 1
ATOM 2751 C CA . ARG A 1 360 ? 10.645 12.621 -10.663 1.00 94.94 360 ARG A CA 1
ATOM 2752 C C . ARG A 1 360 ? 10.471 13.869 -9.802 1.00 94.94 360 ARG A C 1
ATOM 2754 O O . ARG A 1 360 ? 10.940 13.879 -8.669 1.00 94.94 360 ARG A O 1
ATOM 2761 N N . LEU A 1 361 ? 9.750 14.889 -10.265 1.00 92.31 361 LEU A N 1
ATOM 2762 C CA . LEU A 1 361 ? 9.484 16.086 -9.455 1.00 92.31 361 LEU A CA 1
ATOM 2763 C C . LEU A 1 361 ? 8.755 15.747 -8.147 1.00 92.31 361 LEU A C 1
ATOM 2765 O O . LEU A 1 361 ? 9.041 16.336 -7.103 1.00 92.31 361 LEU A O 1
ATOM 2769 N N . LEU A 1 362 ? 7.841 14.774 -8.177 1.00 94.25 362 LEU A N 1
ATOM 2770 C CA . LEU A 1 362 ? 7.206 14.247 -6.971 1.00 94.25 362 LEU A CA 1
ATOM 2771 C C . LEU A 1 362 ? 8.205 13.511 -6.072 1.00 94.25 362 LEU A C 1
ATOM 2773 O O . LEU A 1 362 ? 8.248 13.769 -4.871 1.00 94.25 362 LEU A O 1
ATOM 2777 N N . SER A 1 363 ? 9.030 12.618 -6.621 1.00 95.88 363 SER A N 1
ATOM 2778 C CA . SER A 1 363 ? 9.949 11.812 -5.814 1.00 95.88 363 SER A CA 1
ATOM 2779 C C . SER A 1 363 ? 11.001 12.659 -5.091 1.00 95.88 363 SER A C 1
ATOM 2781 O O . SER A 1 363 ? 11.297 12.377 -3.935 1.00 95.88 363 SER A O 1
ATOM 2783 N N . TRP A 1 364 ? 11.469 13.757 -5.691 1.00 92.94 364 TRP A N 1
ATOM 2784 C CA . TRP A 1 364 ? 12.343 14.741 -5.033 1.00 92.94 364 TRP A CA 1
ATOM 2785 C C . TRP A 1 364 ? 11.746 15.380 -3.772 1.00 92.94 364 TRP A C 1
ATOM 2787 O O . TRP A 1 364 ? 12.479 15.841 -2.902 1.00 92.94 364 TRP A O 1
ATOM 2797 N N . GLN A 1 365 ? 10.420 15.409 -3.661 1.00 93.06 365 GLN A N 1
ATOM 2798 C CA . GLN A 1 365 ? 9.712 15.986 -2.518 1.00 93.06 365 GLN A CA 1
ATOM 2799 C C . GLN A 1 365 ? 9.223 14.922 -1.526 1.00 93.06 365 GLN A C 1
ATOM 2801 O O . GLN A 1 365 ? 8.811 15.259 -0.416 1.00 93.06 365 GLN A O 1
ATOM 2806 N N . LEU A 1 366 ? 9.219 13.646 -1.926 1.00 96.69 366 LEU A N 1
ATOM 2807 C CA . LEU A 1 366 ? 8.546 12.558 -1.211 1.00 96.69 366 LEU A CA 1
ATOM 2808 C C . LEU A 1 366 ? 9.471 11.411 -0.803 1.00 96.69 366 LEU A C 1
ATOM 2810 O O . LEU A 1 366 ? 9.105 10.658 0.102 1.00 96.69 366 LEU A O 1
ATOM 2814 N N . LEU A 1 367 ? 10.650 11.281 -1.408 1.00 97.06 367 LEU A N 1
ATOM 2815 C CA . LEU A 1 367 ? 11.653 10.264 -1.095 1.00 97.06 367 LEU A CA 1
ATOM 2816 C C . LEU A 1 367 ? 12.940 10.914 -0.582 1.00 97.06 367 LEU A C 1
ATOM 2818 O O . LEU A 1 367 ? 13.320 12.003 -1.008 1.00 97.06 367 LEU A O 1
ATOM 2822 N N . TYR A 1 368 ? 13.607 10.248 0.358 1.00 95.06 368 TYR A N 1
ATOM 2823 C CA . TYR A 1 368 ? 14.944 10.640 0.786 1.00 95.06 368 TYR A CA 1
ATOM 2824 C C . TYR A 1 368 ? 15.975 10.362 -0.313 1.00 95.06 368 TYR A C 1
ATOM 2826 O O . TYR A 1 368 ? 15.792 9.504 -1.168 1.00 95.06 368 TYR A O 1
ATOM 2834 N N . GLY A 1 369 ? 17.108 11.055 -0.225 1.00 90.94 369 GLY A N 1
ATOM 2835 C CA . GLY A 1 369 ? 18.199 10.946 -1.188 1.00 90.94 369 GLY A CA 1
ATOM 2836 C C . GLY A 1 369 ? 18.480 12.296 -1.828 1.00 90.94 369 GLY A C 1
ATOM 2837 O O . GLY A 1 369 ? 17.576 13.098 -2.039 1.00 90.94 369 GLY A O 1
ATOM 2838 N N . SER A 1 370 ? 19.753 12.568 -2.103 1.00 89.38 370 SER A N 1
ATOM 2839 C CA . SER A 1 370 ? 20.161 13.816 -2.756 1.00 89.38 370 SER A CA 1
ATOM 2840 C C . SER A 1 370 ? 19.768 13.879 -4.230 1.00 89.38 370 SER A C 1
ATOM 2842 O O . SER A 1 370 ? 19.886 14.941 -4.811 1.00 89.38 370 SER A O 1
ATOM 2844 N N . ASP A 1 371 ? 19.340 12.756 -4.805 1.00 91.00 371 ASP A N 1
ATOM 2845 C CA . ASP A 1 371 ? 18.920 12.566 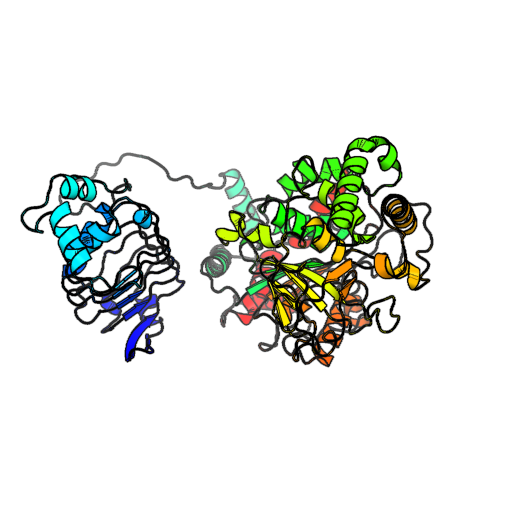-6.196 1.00 91.00 371 ASP A CA 1
ATOM 2846 C C . ASP A 1 371 ? 17.403 12.305 -6.295 1.00 91.00 371 ASP A C 1
ATOM 2848 O O . ASP A 1 371 ? 16.914 11.719 -7.263 1.00 91.00 371 ASP A O 1
ATOM 2852 N N . GLY A 1 372 ? 16.640 12.635 -5.247 1.00 90.94 372 GLY A N 1
ATOM 2853 C CA . GLY A 1 372 ? 15.200 12.395 -5.189 1.00 90.94 372 GLY A CA 1
ATOM 2854 C C . GLY A 1 372 ? 14.800 10.923 -5.325 1.00 90.94 372 GLY A C 1
ATOM 2855 O O . GLY A 1 372 ? 13.764 10.641 -5.935 1.00 90.94 372 GLY A O 1
ATOM 2856 N N . GLY A 1 373 ? 15.634 9.988 -4.857 1.00 94.62 373 GLY A N 1
ATOM 2857 C CA . GLY A 1 373 ? 15.311 8.561 -4.792 1.00 94.62 373 GLY A CA 1
ATOM 2858 C C . GLY A 1 373 ? 15.238 7.883 -6.162 1.00 94.62 373 GLY A C 1
ATOM 2859 O O . GLY A 1 373 ? 14.429 6.981 -6.362 1.00 94.62 373 GLY A O 1
ATOM 2860 N N . VAL A 1 374 ? 16.050 8.303 -7.143 1.00 95.69 374 VAL A N 1
ATOM 2861 C CA . VAL A 1 374 ? 16.013 7.747 -8.520 1.00 95.69 374 VAL A CA 1
ATOM 2862 C C . VAL A 1 374 ? 16.209 6.227 -8.559 1.00 95.69 374 VAL A C 1
ATOM 2864 O O . VAL A 1 374 ? 15.703 5.527 -9.437 1.00 95.69 374 VAL A O 1
ATOM 2867 N N . SER A 1 375 ? 16.946 5.701 -7.581 1.00 95.38 375 SER A N 1
ATOM 2868 C CA . SER A 1 375 ? 17.229 4.278 -7.457 1.00 95.38 375 SER A CA 1
ATOM 2869 C C . SER A 1 375 ? 16.123 3.478 -6.775 1.00 95.38 375 SER A C 1
ATOM 2871 O O . SER A 1 375 ? 16.167 2.242 -6.851 1.00 95.38 375 SER A O 1
ATOM 2873 N N . ASP A 1 376 ? 15.164 4.150 -6.141 1.00 97.44 376 ASP A N 1
ATOM 2874 C CA . ASP A 1 376 ? 14.101 3.517 -5.378 1.00 97.44 376 ASP A CA 1
ATOM 2875 C C . ASP A 1 376 ? 13.082 2.898 -6.327 1.00 97.44 376 ASP A C 1
ATOM 2877 O O . ASP A 1 376 ? 12.628 3.498 -7.303 1.00 97.44 376 ASP A O 1
ATOM 2881 N N . THR A 1 377 ? 12.726 1.654 -6.039 1.00 98.19 377 THR A N 1
ATOM 2882 C CA . THR A 1 377 ? 11.826 0.847 -6.863 1.00 98.19 377 THR A CA 1
ATOM 2883 C C . THR A 1 377 ? 10.708 0.302 -5.996 1.00 98.19 377 THR A C 1
ATOM 2885 O O . THR A 1 377 ? 10.900 0.043 -4.804 1.00 98.19 377 THR A O 1
ATOM 2888 N N . LEU A 1 378 ? 9.537 0.103 -6.595 1.00 97.94 378 LEU A N 1
ATOM 2889 C CA . LEU A 1 378 ? 8.394 -0.487 -5.913 1.00 97.94 378 LEU A CA 1
ATOM 2890 C C . LEU A 1 378 ? 8.723 -1.902 -5.417 1.00 97.94 378 LEU A C 1
ATOM 2892 O O . LEU A 1 378 ? 8.420 -2.241 -4.273 1.00 97.94 378 LEU A O 1
ATOM 2896 N N . SER A 1 379 ? 9.422 -2.703 -6.225 1.00 98.19 379 SER A N 1
ATOM 2897 C CA . SER A 1 379 ? 9.928 -4.017 -5.812 1.00 98.19 379 SER A CA 1
ATOM 2898 C C . SER A 1 379 ? 11.053 -3.939 -4.780 1.00 98.19 379 SER A C 1
ATOM 2900 O O . SER A 1 379 ? 11.175 -4.826 -3.933 1.00 98.19 379 SER A O 1
ATOM 2902 N N . GLY A 1 380 ? 11.830 -2.854 -4.762 1.00 97.88 380 GLY A N 1
ATOM 2903 C CA . GLY A 1 380 ? 12.866 -2.598 -3.762 1.00 97.88 380 GLY A CA 1
ATOM 2904 C C . GLY A 1 380 ? 12.333 -2.514 -2.330 1.00 97.88 380 GLY A C 1
ATOM 2905 O O . GLY A 1 380 ? 13.045 -2.899 -1.399 1.00 97.88 380 GLY A O 1
ATOM 2906 N N . ILE A 1 381 ? 11.061 -2.134 -2.142 1.00 97.75 381 ILE A N 1
ATOM 2907 C CA . ILE A 1 381 ? 10.387 -2.116 -0.829 1.00 97.75 381 ILE A CA 1
ATOM 2908 C C . ILE A 1 381 ? 10.479 -3.481 -0.132 1.00 97.75 381 ILE A C 1
ATOM 2910 O O . ILE A 1 381 ? 10.610 -3.543 1.090 1.00 97.75 381 ILE A O 1
ATOM 2914 N N . THR A 1 382 ? 10.511 -4.577 -0.898 1.00 96.19 382 THR A N 1
ATOM 2915 C CA . THR A 1 382 ? 10.632 -5.948 -0.369 1.00 96.19 382 THR A CA 1
ATOM 2916 C C . THR A 1 382 ? 11.930 -6.209 0.396 1.00 96.19 382 THR A C 1
ATOM 2918 O O . THR A 1 382 ? 12.017 -7.183 1.140 1.00 96.19 382 THR A O 1
ATOM 2921 N N . THR A 1 383 ? 12.931 -5.338 0.246 1.00 95.25 383 THR A N 1
ATOM 2922 C CA . THR A 1 383 ? 14.230 -5.428 0.927 1.00 95.25 383 THR A CA 1
ATOM 2923 C C . THR A 1 383 ? 14.307 -4.572 2.193 1.00 95.25 383 THR A C 1
ATOM 2925 O O . THR A 1 383 ? 15.237 -4.720 2.988 1.00 95.25 383 THR A O 1
ATOM 2928 N N . LEU A 1 384 ? 13.329 -3.688 2.411 1.00 94.06 384 LEU A N 1
ATOM 2929 C CA . LEU A 1 384 ? 13.331 -2.750 3.525 1.00 94.06 384 LEU A CA 1
ATOM 2930 C C . LEU A 1 384 ? 13.024 -3.461 4.849 1.00 94.06 384 LEU A C 1
ATOM 2932 O O . LEU A 1 384 ? 12.241 -4.412 4.919 1.00 94.06 384 LEU A O 1
ATOM 2936 N N . SER A 1 385 ? 13.655 -3.006 5.934 1.00 94.81 385 SER A N 1
ATOM 2937 C CA . SER A 1 385 ? 13.620 -3.721 7.215 1.00 94.81 385 SER A CA 1
ATOM 2938 C C . SER A 1 385 ? 12.227 -3.770 7.840 1.00 94.81 385 SER A C 1
ATOM 2940 O O . SER A 1 385 ? 11.852 -4.800 8.399 1.00 94.81 385 SER A O 1
ATOM 2942 N N . ASN A 1 386 ? 11.436 -2.698 7.731 1.00 87.50 386 ASN A N 1
ATOM 2943 C CA . ASN A 1 386 ? 10.074 -2.700 8.261 1.00 87.50 386 ASN A CA 1
ATOM 2944 C C . ASN A 1 386 ? 9.154 -3.628 7.466 1.00 87.50 386 ASN A C 1
ATOM 2946 O O . ASN A 1 386 ? 8.324 -4.310 8.068 1.00 87.50 386 ASN A O 1
ATOM 2950 N N . PHE A 1 387 ? 9.357 -3.712 6.149 1.00 87.31 387 PHE A N 1
ATOM 2951 C CA . PHE A 1 387 ? 8.608 -4.607 5.275 1.00 87.31 387 PHE A CA 1
ATOM 2952 C C . PHE A 1 387 ? 8.953 -6.079 5.548 1.00 87.31 387 PHE A C 1
ATOM 2954 O O . PHE A 1 387 ? 8.074 -6.876 5.858 1.00 87.31 387 PHE A O 1
ATOM 2961 N N . THR A 1 388 ? 10.242 -6.433 5.539 1.00 80.69 388 THR A N 1
ATOM 2962 C CA . THR A 1 388 ? 10.718 -7.808 5.812 1.00 80.69 388 THR A CA 1
ATOM 2963 C C . THR A 1 388 ? 10.389 -8.295 7.225 1.00 80.69 388 THR A C 1
ATOM 2965 O O . THR A 1 388 ? 10.182 -9.488 7.444 1.00 80.69 388 THR A O 1
ATOM 2968 N N . SER A 1 389 ? 10.285 -7.378 8.189 1.00 80.69 389 SER A N 1
ATOM 2969 C CA . SER A 1 389 ? 9.872 -7.692 9.561 1.00 80.69 389 SER A CA 1
ATOM 2970 C C . SER A 1 389 ? 8.351 -7.761 9.745 1.00 80.69 389 SER A C 1
ATOM 2972 O O . SER A 1 389 ? 7.911 -8.027 10.858 1.00 80.69 389 SER A O 1
ATOM 2974 N N . HIS A 1 390 ? 7.554 -7.539 8.690 1.00 80.38 390 HIS A N 1
ATOM 2975 C CA . HIS A 1 390 ? 6.085 -7.521 8.735 1.00 80.38 390 HIS A CA 1
ATOM 2976 C C . HIS A 1 390 ? 5.521 -6.516 9.760 1.00 80.38 390 HIS A C 1
ATOM 2978 O O . HIS A 1 390 ? 4.476 -6.742 10.365 1.00 80.38 390 HIS A O 1
ATOM 2984 N N . ASN A 1 391 ? 6.223 -5.399 9.979 1.00 80.31 391 ASN A N 1
ATOM 2985 C CA . ASN A 1 391 ? 5.829 -4.376 10.957 1.00 80.31 391 ASN A CA 1
ATOM 2986 C C . ASN A 1 391 ? 4.823 -3.358 10.395 1.00 80.31 391 ASN A C 1
ATOM 2988 O O . ASN A 1 391 ? 4.460 -2.406 11.087 1.00 80.31 391 ASN A O 1
ATOM 2992 N N . VAL A 1 392 ? 4.471 -3.489 9.118 1.00 84.19 392 VAL A N 1
ATOM 2993 C CA . VAL A 1 392 ? 3.831 -2.453 8.306 1.00 84.19 392 VAL A CA 1
ATOM 2994 C C . VAL A 1 392 ? 2.860 -3.085 7.310 1.00 84.19 392 VAL A C 1
ATOM 2996 O O . VAL A 1 392 ? 3.082 -4.234 6.914 1.00 84.19 392 VAL A O 1
ATOM 2999 N N . PRO A 1 393 ? 1.799 -2.368 6.901 1.00 88.12 393 PRO A N 1
ATOM 3000 C CA . PRO A 1 393 ? 0.845 -2.887 5.930 1.00 88.12 393 PRO A CA 1
ATOM 3001 C C . PRO A 1 393 ? 1.480 -3.100 4.552 1.00 88.12 393 PRO A C 1
ATOM 3003 O O . PRO A 1 393 ? 2.433 -2.423 4.170 1.00 88.12 393 PRO A O 1
ATOM 3006 N N . TYR A 1 394 ? 0.921 -4.028 3.780 1.00 92.94 394 TYR A N 1
ATOM 3007 C CA . TYR A 1 394 ? 1.319 -4.266 2.397 1.00 92.94 394 TYR A CA 1
ATOM 3008 C C . TYR A 1 394 ? 0.820 -3.121 1.490 1.00 92.94 394 TYR A C 1
ATOM 3010 O O . TYR A 1 394 ? -0.397 -2.902 1.433 1.00 92.94 394 TYR A O 1
ATOM 3018 N N . PRO A 1 395 ? 1.712 -2.393 0.788 1.00 96.56 395 PRO A N 1
ATOM 3019 C CA . PRO A 1 395 ? 1.341 -1.223 0.005 1.00 96.56 395 PRO A CA 1
ATOM 3020 C C . PRO A 1 395 ? 0.783 -1.624 -1.367 1.00 96.56 395 PRO A C 1
ATOM 3022 O O . PRO A 1 395 ? 1.367 -2.465 -2.052 1.00 96.56 395 PRO A O 1
ATOM 3025 N N . ILE A 1 396 ? -0.322 -0.998 -1.778 1.00 97.50 396 ILE A N 1
ATOM 3026 C CA . ILE A 1 396 ? -0.959 -1.181 -3.090 1.00 97.50 396 ILE A CA 1
ATOM 3027 C C . ILE A 1 396 ? -1.204 0.188 -3.729 1.00 97.50 396 ILE A C 1
ATOM 3029 O O . ILE A 1 396 ? -1.942 1.003 -3.186 1.00 97.50 396 ILE A O 1
ATOM 3033 N N . ILE A 1 397 ? -0.623 0.442 -4.896 1.00 97.75 397 ILE A N 1
ATOM 3034 C CA . ILE A 1 397 ? -0.917 1.625 -5.710 1.00 97.75 397 ILE A CA 1
ATOM 3035 C C . ILE A 1 397 ? -1.903 1.215 -6.805 1.00 97.75 397 ILE A C 1
ATOM 3037 O O . ILE A 1 397 ? -1.792 0.121 -7.353 1.00 97.75 397 ILE A O 1
ATOM 3041 N N . THR A 1 398 ? -2.868 2.073 -7.128 1.00 96.31 398 THR A N 1
ATOM 3042 C CA . THR A 1 398 ? -3.864 1.798 -8.181 1.00 96.31 398 THR A CA 1
ATOM 3043 C C . THR A 1 398 ? -3.779 2.798 -9.332 1.00 96.31 398 THR A C 1
ATOM 3045 O O . THR A 1 398 ? -3.378 3.946 -9.136 1.00 96.31 398 THR A O 1
ATOM 3048 N N . ALA A 1 399 ? -4.131 2.358 -10.537 1.00 97.00 399 ALA A N 1
ATOM 3049 C CA . ALA A 1 399 ? -4.223 3.180 -11.744 1.00 97.00 399 ALA A CA 1
ATOM 3050 C C . ALA A 1 399 ? -5.260 2.584 -12.710 1.00 97.00 399 ALA A C 1
ATOM 3052 O O . ALA A 1 399 ? -5.637 1.420 -12.577 1.00 97.00 399 ALA A O 1
ATOM 3053 N N . LEU A 1 400 ? -5.700 3.356 -13.704 1.00 96.38 400 LEU A N 1
ATOM 3054 C CA . LEU A 1 400 ? -6.678 2.902 -14.695 1.00 96.38 400 LEU A CA 1
ATOM 3055 C C . LEU A 1 400 ? -6.055 2.707 -16.073 1.00 96.38 400 LEU A C 1
ATOM 3057 O O . LEU A 1 400 ? -5.312 3.554 -16.559 1.00 96.38 400 LEU A O 1
ATOM 3061 N N . GLY A 1 401 ? -6.425 1.615 -16.738 1.00 96.62 401 GLY A N 1
ATOM 3062 C CA . GLY A 1 401 ? -6.084 1.364 -18.134 1.00 96.62 401 GLY A CA 1
ATOM 3063 C C . GLY A 1 401 ? -6.928 2.181 -19.108 1.00 96.62 401 GLY A C 1
ATOM 3064 O O . GLY A 1 401 ? -8.156 2.228 -18.999 1.00 96.62 401 GLY A O 1
ATOM 3065 N N . VAL A 1 402 ? -6.273 2.756 -20.114 1.00 96.06 402 VAL A N 1
ATOM 3066 C CA . VAL A 1 402 ? -6.904 3.486 -21.219 1.00 96.06 402 VAL A CA 1
ATOM 3067 C C . VAL A 1 402 ? -6.749 2.689 -22.512 1.00 96.06 402 VAL A C 1
ATOM 3069 O O . VAL A 1 402 ? -5.650 2.267 -22.871 1.00 96.06 402 VAL A O 1
ATOM 3072 N N . LYS A 1 403 ? -7.854 2.477 -23.241 1.00 95.12 403 LYS A N 1
ATOM 3073 C CA . LYS A 1 403 ? -7.850 1.712 -24.501 1.00 95.12 403 LYS A CA 1
ATOM 3074 C C . LYS A 1 403 ? -7.413 2.603 -25.663 1.00 95.12 403 LYS A C 1
ATOM 3076 O O . LYS A 1 403 ? -8.209 2.949 -26.537 1.00 95.12 403 LYS A O 1
ATOM 3081 N N . THR A 1 404 ? -6.142 2.989 -25.669 1.00 94.88 404 THR A N 1
ATOM 3082 C CA . THR A 1 404 ? -5.552 3.903 -26.664 1.00 94.88 404 THR A CA 1
ATOM 3083 C C . THR A 1 404 ? -5.606 3.344 -28.088 1.00 94.88 404 THR A C 1
ATOM 3085 O O . THR A 1 404 ? -5.829 4.091 -29.036 1.00 94.88 404 THR A O 1
ATOM 3088 N N . TRP A 1 405 ? -5.570 2.017 -28.256 1.00 93.94 405 TRP A N 1
ATOM 3089 C CA . TRP A 1 405 ? -5.794 1.342 -29.546 1.00 93.94 405 TRP A CA 1
ATOM 3090 C C . TRP A 1 405 ? -7.225 1.496 -30.099 1.00 93.94 405 TRP A C 1
ATOM 3092 O O . TRP A 1 405 ? -7.485 1.155 -31.251 1.00 93.94 405 TRP A O 1
ATOM 3102 N N . GLN A 1 406 ? -8.163 2.003 -29.292 1.00 93.69 406 GLN A N 1
ATOM 3103 C CA . GLN A 1 406 ? -9.513 2.404 -29.710 1.00 93.69 406 GLN A CA 1
ATOM 3104 C C . GLN A 1 406 ? -9.650 3.931 -29.854 1.00 93.69 406 GLN A C 1
ATOM 3106 O O . GLN A 1 406 ? -10.761 4.424 -30.041 1.00 93.69 406 GLN A O 1
ATOM 3111 N N . GLY A 1 407 ? -8.550 4.683 -29.739 1.00 90.56 407 GLY A N 1
ATOM 3112 C CA . GLY A 1 407 ? -8.535 6.147 -29.778 1.00 90.56 407 GLY A CA 1
ATOM 3113 C C . GLY A 1 407 ? -9.094 6.818 -28.520 1.00 90.56 407 GLY A C 1
ATOM 3114 O O . GLY A 1 407 ? -9.536 7.961 -28.588 1.00 90.56 407 GLY A O 1
ATOM 3115 N N . GLN A 1 408 ? -9.139 6.119 -27.378 1.00 92.88 408 GLN A N 1
ATOM 3116 C CA . GLN A 1 408 ? -9.665 6.686 -26.131 1.00 92.88 408 GLN A CA 1
ATOM 3117 C C . GLN A 1 408 ? -8.656 7.617 -25.455 1.00 92.88 408 GLN A C 1
ATOM 3119 O O . GLN A 1 408 ? -7.491 7.268 -25.300 1.00 92.88 408 GLN A O 1
ATOM 3124 N N . CYS A 1 409 ? -9.119 8.773 -24.986 1.00 89.62 409 CYS A N 1
ATOM 3125 C CA . CYS A 1 409 ? -8.313 9.694 -24.179 1.00 89.62 409 CYS A CA 1
ATOM 3126 C C . CYS A 1 409 ? -8.489 9.483 -22.676 1.00 89.62 409 CYS A C 1
ATOM 3128 O O . CYS A 1 409 ? -7.534 9.563 -21.913 1.00 89.62 409 CYS A O 1
ATOM 3130 N N . LEU A 1 410 ? -9.707 9.178 -22.237 1.00 89.50 410 LEU A N 1
ATOM 3131 C CA . LEU A 1 410 ? -10.027 8.958 -20.831 1.00 89.50 410 LEU A CA 1
ATOM 3132 C C . LEU A 1 410 ? -10.369 7.485 -20.603 1.00 89.50 410 LEU A C 1
ATOM 3134 O O . LEU A 1 410 ? -10.949 6.857 -21.499 1.00 89.50 410 LEU A O 1
ATOM 3138 N N . PRO A 1 411 ? -10.055 6.926 -19.420 1.00 88.50 411 PRO A N 1
ATOM 3139 C CA . PRO A 1 411 ? -10.603 5.635 -19.048 1.00 88.50 411 PRO A CA 1
ATOM 3140 C C . PRO A 1 411 ? -12.133 5.734 -19.014 1.00 88.50 411 PRO A C 1
ATOM 3142 O O . PRO A 1 411 ? -12.705 6.728 -18.564 1.00 88.50 411 PRO A O 1
ATOM 3145 N N . GLY A 1 412 ? -12.811 4.707 -19.525 1.00 81.94 412 GLY A N 1
ATOM 3146 C CA . GLY A 1 412 ? -14.265 4.620 -19.404 1.00 81.94 412 GLY A CA 1
ATOM 3147 C C . GLY A 1 412 ? -14.701 4.374 -17.950 1.00 81.94 412 GLY A C 1
ATOM 3148 O O . GLY A 1 412 ? -13.870 4.020 -17.114 1.00 81.94 412 GLY A O 1
ATOM 3149 N N . PRO A 1 413 ? -16.010 4.459 -17.645 1.00 75.69 413 PRO A N 1
ATOM 3150 C CA . PRO A 1 413 ? -16.540 4.135 -16.314 1.00 75.69 413 PRO A CA 1
ATOM 3151 C C . PRO A 1 413 ? -16.163 2.726 -15.821 1.00 75.69 413 PRO A C 1
ATOM 3153 O O . PRO A 1 413 ? -15.971 2.522 -14.628 1.00 75.69 413 PRO A O 1
ATOM 3156 N N . ASN A 1 414 ? -15.994 1.781 -16.755 1.00 79.06 414 ASN A N 1
ATOM 3157 C CA . ASN A 1 414 ? -15.552 0.403 -16.511 1.00 79.06 414 ASN A CA 1
ATOM 3158 C C . ASN A 1 414 ? -14.086 0.218 -16.954 1.00 79.06 414 ASN A C 1
ATOM 3160 O O . ASN A 1 414 ? -13.739 -0.782 -17.588 1.00 79.06 414 ASN A O 1
ATOM 3164 N N . GLY A 1 415 ? -13.253 1.245 -16.768 1.00 88.00 415 GLY A N 1
ATOM 3165 C CA . GLY A 1 415 ? -11.825 1.180 -17.063 1.00 88.00 415 GLY A CA 1
ATOM 3166 C C . GLY A 1 415 ? -11.159 0.074 -16.247 1.00 88.00 415 GLY A C 1
ATOM 3167 O O . GLY A 1 415 ? -11.520 -0.144 -15.095 1.00 88.00 415 GLY A O 1
ATOM 3168 N N . THR A 1 416 ? -10.204 -0.624 -16.859 1.00 94.19 416 THR A N 1
ATOM 3169 C CA . THR A 1 416 ? -9.481 -1.723 -16.211 1.00 94.19 416 THR A CA 1
ATOM 3170 C C . THR A 1 416 ? -8.673 -1.194 -15.031 1.00 94.19 416 THR A C 1
ATOM 3172 O O . THR A 1 416 ? -7.817 -0.330 -15.225 1.00 94.19 416 THR A O 1
ATOM 3175 N N . GLN A 1 417 ? -8.916 -1.724 -13.837 1.00 94.38 417 GLN A N 1
ATOM 3176 C CA . GLN A 1 417 ? -8.222 -1.349 -12.607 1.00 94.38 417 GLN A CA 1
ATOM 3177 C C . GLN A 1 417 ? -6.902 -2.113 -12.498 1.00 94.38 417 GLN A C 1
ATOM 3179 O O . GLN A 1 417 ? -6.894 -3.329 -12.299 1.00 94.38 417 GLN A O 1
ATOM 3184 N N . TYR A 1 418 ? -5.781 -1.408 -12.627 1.00 97.56 418 TYR A N 1
ATOM 3185 C CA . TYR A 1 418 ? -4.449 -1.971 -12.431 1.00 97.56 418 TYR A CA 1
ATOM 3186 C C . TYR A 1 418 ? -3.949 -1.723 -11.014 1.00 97.56 418 TYR A C 1
ATOM 3188 O O . TYR A 1 418 ? -4.143 -0.652 -10.436 1.00 97.56 418 TYR A O 1
ATOM 3196 N N . GLU A 1 419 ? -3.244 -2.713 -10.488 1.00 96.88 419 GLU A N 1
ATOM 3197 C CA . GLU A 1 419 ? -2.532 -2.648 -9.228 1.00 96.88 419 GLU A CA 1
ATOM 3198 C C . GLU A 1 419 ? -1.025 -2.672 -9.478 1.00 96.88 419 GLU A C 1
ATOM 3200 O O . GLU A 1 419 ? -0.513 -3.499 -10.237 1.00 96.88 419 GLU A O 1
ATOM 3205 N N . LEU A 1 420 ? -0.316 -1.769 -8.806 1.00 98.00 420 LEU A N 1
ATOM 3206 C CA . LEU A 1 420 ? 1.131 -1.774 -8.685 1.00 98.00 420 LEU A CA 1
ATOM 3207 C C . LEU A 1 420 ? 1.464 -2.021 -7.210 1.00 98.00 420 LEU A C 1
ATOM 3209 O O . LEU A 1 420 ? 1.207 -1.172 -6.356 1.00 98.00 420 LEU A O 1
ATOM 3213 N N . HIS A 1 421 ? 2.059 -3.167 -6.886 1.00 94.31 421 HIS A N 1
ATOM 3214 C CA . HIS A 1 421 ? 2.544 -3.458 -5.532 1.00 94.31 421 HIS A CA 1
ATOM 3215 C C . HIS A 1 421 ? 3.916 -4.153 -5.550 1.00 94.31 421 HIS A C 1
ATOM 3217 O O . HIS A 1 421 ? 4.383 -4.551 -6.615 1.00 94.31 421 HIS A O 1
ATOM 3223 N N . PRO A 1 422 ? 4.625 -4.298 -4.410 1.00 97.56 422 PRO A N 1
ATOM 3224 C CA . PRO A 1 422 ? 6.040 -4.692 -4.411 1.00 97.56 422 PRO A CA 1
ATOM 3225 C C . PRO A 1 422 ? 6.368 -6.034 -5.079 1.00 97.56 422 PRO A C 1
ATOM 3227 O O . PRO A 1 422 ? 7.473 -6.213 -5.583 1.00 97.56 422 PRO A O 1
ATOM 3230 N N . TYR A 1 423 ? 5.428 -6.982 -5.098 1.00 97.25 423 TYR A N 1
ATOM 3231 C CA . TYR A 1 423 ? 5.661 -8.303 -5.695 1.00 97.25 423 TYR A CA 1
ATOM 3232 C C . TYR A 1 423 ? 5.091 -8.464 -7.099 1.00 97.25 423 TYR A C 1
ATOM 3234 O O . TYR A 1 423 ? 5.656 -9.218 -7.888 1.00 97.25 423 TYR A O 1
ATOM 3242 N N . GLU A 1 424 ? 3.992 -7.786 -7.413 1.00 96.75 424 GLU A N 1
ATOM 3243 C CA . GLU A 1 424 ? 3.228 -8.032 -8.634 1.00 96.75 424 GLU A CA 1
ATOM 3244 C C . GLU A 1 424 ? 2.620 -6.746 -9.205 1.00 96.75 424 GLU A C 1
ATOM 3246 O O . GLU A 1 424 ? 2.308 -5.797 -8.484 1.00 96.75 424 GLU A O 1
ATOM 3251 N N . PHE A 1 425 ? 2.452 -6.751 -10.520 1.00 98.19 425 PHE A N 1
ATOM 3252 C CA . PHE A 1 425 ? 1.754 -5.746 -11.300 1.00 98.19 425 PHE A CA 1
ATOM 3253 C C . PHE A 1 425 ? 0.707 -6.448 -12.157 1.00 98.19 425 PHE A C 1
ATOM 3255 O O . PHE A 1 425 ? 1.018 -7.448 -12.812 1.00 98.19 425 PHE A O 1
ATOM 3262 N N . GLY A 1 426 ? -0.520 -5.942 -12.177 1.00 97.50 426 GLY A N 1
ATOM 3263 C CA . GLY A 1 426 ? -1.575 -6.564 -12.968 1.00 97.50 426 GLY A CA 1
ATOM 3264 C C . GLY A 1 426 ? -2.967 -6.096 -12.611 1.00 97.50 426 GLY A C 1
ATOM 3265 O O . GLY A 1 426 ? -3.143 -5.014 -12.063 1.00 97.50 426 GLY A O 1
ATOM 3266 N N . SER A 1 427 ? -3.960 -6.900 -12.965 1.00 96.81 427 SER A N 1
ATOM 3267 C CA . SER A 1 427 ? -5.366 -6.582 -12.733 1.00 96.81 427 SER A CA 1
ATOM 3268 C C . SER A 1 427 ? -6.169 -7.852 -12.493 1.00 96.81 427 SER A C 1
ATOM 3270 O O . SER A 1 427 ? -5.909 -8.892 -13.106 1.00 96.81 427 SER A O 1
ATOM 3272 N N . TRP A 1 428 ? -7.171 -7.741 -11.623 1.00 94.00 428 TRP A N 1
ATOM 3273 C CA . TRP A 1 428 ? -8.186 -8.771 -11.412 1.00 94.00 428 TRP A CA 1
ATOM 3274 C C . TRP A 1 428 ? -9.300 -8.733 -12.458 1.00 94.00 428 TRP A C 1
ATOM 3276 O O . TRP A 1 428 ? -10.060 -9.693 -12.564 1.00 94.00 428 TRP A O 1
ATOM 3286 N N . ASP A 1 429 ? -9.414 -7.634 -13.204 1.00 93.25 429 ASP A N 1
ATOM 3287 C CA . ASP A 1 429 ? -10.554 -7.384 -14.073 1.00 93.25 429 ASP A CA 1
ATOM 3288 C C . ASP A 1 429 ? -10.560 -8.331 -15.276 1.00 93.25 429 ASP A C 1
ATOM 3290 O O . ASP A 1 429 ? -9.516 -8.693 -15.844 1.00 93.25 429 ASP A O 1
ATOM 3294 N N . ASP A 1 430 ? -11.769 -8.681 -15.710 1.00 91.12 430 ASP A N 1
ATOM 3295 C CA . ASP A 1 430 ? -11.988 -9.515 -16.882 1.00 91.12 430 ASP A CA 1
ATOM 3296 C C . ASP A 1 430 ? -11.295 -8.934 -18.123 1.00 91.12 430 ASP A C 1
ATOM 3298 O O . ASP A 1 430 ? -11.384 -7.750 -18.455 1.00 91.12 430 ASP A O 1
ATOM 3302 N N . GLY A 1 431 ? -10.593 -9.808 -18.843 1.00 92.00 431 GLY A N 1
ATOM 3303 C CA . GLY A 1 431 ? -9.806 -9.439 -20.015 1.00 92.00 431 GLY A CA 1
ATOM 3304 C C . GLY A 1 431 ? -8.355 -9.060 -19.715 1.00 92.00 431 GLY A C 1
ATOM 3305 O O . GLY A 1 431 ? -7.567 -9.038 -20.659 1.00 92.00 431 GLY A O 1
ATOM 3306 N N . VAL A 1 432 ? -7.968 -8.848 -18.453 1.00 96.31 432 VAL A N 1
ATOM 3307 C CA . VAL A 1 432 ? -6.562 -8.926 -18.017 1.00 96.31 432 VAL A CA 1
ATOM 3308 C C . VAL A 1 432 ? -6.377 -10.140 -17.117 1.00 96.31 432 VAL A C 1
ATOM 3310 O O . VAL A 1 432 ? -5.658 -11.048 -17.525 1.00 96.31 432 VAL A O 1
ATOM 3313 N N . ASN A 1 433 ? -7.051 -10.180 -15.960 1.00 94.56 433 ASN A N 1
ATOM 3314 C CA . ASN A 1 433 ? -7.070 -11.284 -14.988 1.00 94.56 433 ASN A CA 1
ATOM 3315 C C . ASN A 1 433 ? -5.723 -12.027 -14.861 1.00 94.56 433 ASN A C 1
ATOM 3317 O O . ASN A 1 433 ? -5.624 -13.246 -15.043 1.00 94.56 433 ASN A O 1
ATOM 3321 N N . ALA A 1 434 ? -4.658 -11.259 -14.654 1.00 96.56 434 ALA A N 1
ATOM 3322 C CA . ALA A 1 434 ? -3.291 -11.751 -14.635 1.00 96.56 434 ALA A CA 1
ATOM 3323 C C . ALA A 1 434 ? -2.372 -10.754 -13.930 1.00 96.56 434 ALA A C 1
ATOM 3325 O O . ALA A 1 434 ? -2.606 -9.543 -13.948 1.00 96.56 434 ALA A O 1
ATOM 3326 N N . PHE A 1 435 ? -1.294 -11.290 -13.362 1.00 97.19 435 PHE A N 1
ATOM 3327 C CA . PHE A 1 435 ? -0.238 -10.534 -12.701 1.00 97.19 435 PHE A CA 1
ATOM 3328 C C . PHE A 1 435 ? 1.132 -10.994 -13.201 1.00 97.19 435 PHE A C 1
ATOM 3330 O O . PHE A 1 435 ? 1.320 -12.152 -13.578 1.00 97.19 435 PHE A O 1
ATOM 3337 N N . THR A 1 436 ? 2.089 -10.072 -13.204 1.00 96.31 436 THR A N 1
ATOM 3338 C CA . THR A 1 436 ? 3.502 -10.311 -13.515 1.00 96.31 436 THR A CA 1
ATOM 3339 C C . THR A 1 436 ? 4.373 -9.793 -12.368 1.00 96.31 436 THR A C 1
ATOM 3341 O O . THR A 1 436 ? 3.952 -8.860 -11.681 1.00 96.31 436 THR A O 1
ATOM 3344 N N . PRO A 1 437 ? 5.583 -10.327 -12.129 1.00 97.50 437 PRO A N 1
ATOM 3345 C CA . PRO A 1 437 ? 6.452 -9.797 -11.087 1.00 97.50 437 PRO A CA 1
ATOM 3346 C C . PRO A 1 437 ? 6.847 -8.331 -11.326 1.00 97.50 437 PRO A C 1
ATOM 3348 O O . PRO A 1 437 ? 7.401 -7.994 -12.376 1.00 97.50 437 PRO A O 1
ATOM 3351 N N . THR A 1 438 ? 6.646 -7.474 -10.320 1.00 97.88 438 THR A N 1
ATOM 3352 C CA . THR A 1 438 ? 6.899 -6.018 -10.407 1.00 97.88 438 THR A CA 1
ATOM 3353 C C . THR A 1 438 ? 8.328 -5.685 -10.813 1.00 97.88 438 THR A C 1
ATOM 3355 O O . THR A 1 438 ? 8.559 -4.795 -11.626 1.00 97.88 438 THR A O 1
ATOM 3358 N N . ALA A 1 439 ? 9.296 -6.459 -10.318 1.00 97.50 439 ALA A N 1
ATOM 3359 C CA . ALA A 1 439 ? 10.708 -6.253 -10.618 1.00 97.50 439 ALA A CA 1
ATOM 3360 C C . ALA A 1 439 ? 11.047 -6.373 -12.115 1.00 97.50 439 ALA A C 1
ATOM 3362 O O . ALA A 1 439 ? 12.137 -5.963 -12.502 1.00 97.50 439 ALA A O 1
ATOM 3363 N N . TYR A 1 440 ? 10.159 -6.948 -12.940 1.00 97.12 440 TYR A N 1
ATOM 3364 C CA . TYR A 1 440 ? 10.408 -7.227 -14.356 1.00 97.12 440 TYR A CA 1
ATOM 3365 C C . TYR A 1 440 ? 9.432 -6.547 -15.326 1.00 97.12 440 TYR A C 1
ATOM 3367 O O . TYR A 1 440 ? 9.427 -6.888 -16.509 1.00 97.12 440 TYR A O 1
ATOM 3375 N N . ILE A 1 441 ? 8.632 -5.574 -14.875 1.00 95.88 441 ILE A N 1
ATOM 3376 C CA . ILE A 1 441 ? 7.580 -4.938 -15.698 1.00 95.88 441 ILE A CA 1
ATOM 3377 C C . ILE A 1 441 ? 8.093 -4.126 -16.893 1.00 95.88 441 ILE A C 1
ATOM 3379 O O . ILE A 1 441 ? 7.310 -3.771 -17.763 1.00 95.88 441 ILE A O 1
ATOM 3383 N N . GLY A 1 442 ? 9.398 -3.852 -16.964 1.00 95.38 442 GLY A N 1
ATOM 3384 C CA . GLY A 1 442 ? 10.022 -3.251 -18.147 1.00 95.38 442 GLY A CA 1
ATOM 3385 C C . GLY A 1 442 ? 10.354 -4.253 -19.254 1.00 95.38 442 GLY A C 1
ATOM 3386 O O . GLY A 1 442 ? 10.883 -3.860 -20.289 1.00 95.38 442 GLY A O 1
ATOM 3387 N N . SER A 1 443 ? 10.129 -5.550 -19.033 1.00 95.69 443 SER A N 1
ATOM 3388 C CA . SER A 1 443 ? 10.508 -6.598 -19.985 1.00 95.69 443 SER A CA 1
ATOM 3389 C C . SER A 1 443 ? 9.468 -6.732 -21.092 1.00 95.69 443 SER A C 1
ATOM 3391 O O . SER A 1 443 ? 8.268 -6.734 -20.827 1.00 95.69 443 SER A O 1
ATOM 3393 N N . SER A 1 444 ? 9.919 -6.951 -22.327 1.00 92.62 444 SER A N 1
ATOM 3394 C CA . SER A 1 444 ? 9.029 -7.410 -23.393 1.00 92.62 444 SER A CA 1
ATOM 3395 C C . SER A 1 444 ? 8.710 -8.887 -23.169 1.00 92.62 444 SER A C 1
ATOM 3397 O O . SER A 1 444 ? 9.591 -9.743 -23.280 1.00 92.62 444 SER A O 1
ATOM 3399 N N . LEU A 1 445 ? 7.462 -9.197 -22.818 1.00 94.50 445 LEU A N 1
ATOM 3400 C CA . LEU A 1 445 ? 7.005 -10.571 -22.628 1.00 94.50 445 LEU A CA 1
ATOM 3401 C C . LEU A 1 445 ? 6.107 -11.010 -23.788 1.00 94.50 445 LEU A C 1
ATOM 3403 O O . LEU A 1 445 ? 5.440 -10.211 -24.439 1.00 94.50 445 LEU A O 1
ATOM 3407 N N . SER A 1 446 ? 6.071 -12.313 -24.040 1.00 95.44 446 SER A N 1
ATOM 3408 C CA . SER A 1 446 ? 5.106 -12.959 -24.919 1.00 95.44 446 SER A CA 1
ATOM 3409 C C . SER A 1 446 ? 4.692 -14.284 -24.297 1.00 95.44 446 SER A C 1
ATOM 3411 O O . SER A 1 446 ? 5.526 -15.163 -24.082 1.00 95.44 446 SER A O 1
ATOM 3413 N N . ASN A 1 447 ? 3.398 -14.433 -24.016 1.00 94.75 447 ASN A N 1
ATOM 3414 C CA . ASN A 1 447 ? 2.827 -15.605 -23.352 1.00 94.75 447 ASN A CA 1
ATOM 3415 C C . ASN A 1 447 ? 3.565 -15.963 -22.041 1.00 94.75 447 ASN A C 1
ATOM 3417 O O . ASN A 1 447 ? 3.904 -17.119 -21.793 1.00 94.75 447 ASN A O 1
ATOM 3421 N N . GLY A 1 448 ? 3.864 -14.942 -21.229 1.00 91.81 448 GLY A N 1
ATOM 3422 C CA . GLY A 1 448 ? 4.523 -15.087 -19.926 1.00 91.81 448 GLY A CA 1
ATOM 3423 C C . GLY A 1 448 ? 6.035 -15.345 -19.966 1.00 91.81 448 GLY A C 1
ATOM 3424 O O . GLY A 1 448 ? 6.629 -15.567 -18.913 1.00 91.81 448 GLY A O 1
ATOM 3425 N N . LEU A 1 449 ? 6.672 -15.317 -21.142 1.00 93.69 449 LEU A N 1
ATOM 3426 C CA . LEU A 1 449 ? 8.116 -15.520 -21.300 1.00 93.69 449 LEU A CA 1
ATOM 3427 C C . LEU A 1 449 ? 8.786 -14.297 -21.943 1.00 93.69 449 LEU A C 1
ATOM 3429 O O . LEU A 1 449 ? 8.166 -13.670 -22.802 1.00 93.69 449 LEU A O 1
ATOM 3433 N N . PRO A 1 450 ? 10.041 -13.962 -21.591 1.00 94.00 450 PRO A N 1
ATOM 3434 C CA . PRO A 1 450 ? 10.788 -12.891 -22.251 1.00 94.00 450 PRO A CA 1
ATOM 3435 C C . PRO A 1 450 ? 10.907 -13.125 -23.759 1.00 94.00 450 PRO A C 1
ATOM 3437 O O . PRO A 1 450 ? 11.367 -14.186 -24.185 1.00 94.00 450 PRO A O 1
ATOM 3440 N N . ALA A 1 451 ? 10.504 -12.143 -24.566 1.00 91.06 451 ALA A N 1
ATOM 3441 C CA . ALA A 1 451 ? 10.422 -12.276 -26.021 1.00 91.06 451 ALA A CA 1
ATOM 3442 C C . ALA A 1 451 ? 11.795 -12.482 -26.688 1.00 91.06 451 ALA A C 1
ATOM 3444 O O . ALA A 1 451 ? 11.896 -13.184 -27.693 1.00 91.06 451 ALA A O 1
ATOM 3445 N N . ASP A 1 452 ? 12.850 -11.909 -26.111 1.00 89.88 452 ASP A N 1
ATOM 3446 C CA . ASP A 1 452 ? 14.239 -11.982 -26.578 1.00 89.88 452 ASP A CA 1
ATOM 3447 C C . ASP A 1 452 ? 15.163 -12.739 -25.600 1.00 89.88 452 ASP A C 1
ATOM 3449 O O . ASP A 1 452 ? 16.383 -12.746 -25.763 1.00 89.88 452 ASP A O 1
ATOM 3453 N N . GLY A 1 453 ? 14.589 -13.384 -24.577 1.00 90.25 453 GLY A N 1
ATOM 3454 C CA . GLY A 1 453 ? 15.337 -14.059 -23.515 1.00 90.25 453 GLY A CA 1
ATOM 3455 C C . GLY A 1 453 ? 15.920 -13.135 -22.436 1.00 90.25 453 GLY A C 1
ATOM 3456 O O . GLY A 1 453 ? 16.614 -13.638 -21.551 1.00 90.25 453 GLY A O 1
ATOM 3457 N N . THR A 1 454 ? 15.636 -11.827 -22.465 1.00 91.94 454 THR A N 1
ATOM 3458 C CA . THR A 1 454 ? 16.166 -10.839 -21.512 1.00 91.94 454 THR A CA 1
ATOM 3459 C C . THR A 1 454 ? 15.073 -10.298 -20.589 1.00 91.94 454 THR A C 1
ATOM 3461 O O . THR A 1 454 ? 14.004 -9.889 -21.033 1.00 91.94 454 THR A O 1
ATOM 3464 N N . CYS A 1 455 ? 15.351 -10.245 -19.283 1.00 93.75 455 CYS A N 1
ATOM 3465 C CA . CYS A 1 455 ? 14.486 -9.574 -18.311 1.00 93.75 455 CYS A CA 1
ATOM 3466 C C . CYS A 1 455 ? 15.067 -8.207 -17.936 1.00 93.75 455 CYS A C 1
ATOM 3468 O O . CYS A 1 455 ? 16.236 -8.105 -17.561 1.00 93.75 455 CYS A O 1
ATOM 3470 N N . ILE A 1 456 ? 14.235 -7.172 -17.977 1.00 95.69 456 ILE A N 1
ATOM 3471 C CA . ILE A 1 456 ? 14.583 -5.798 -17.612 1.00 95.69 456 ILE A CA 1
ATOM 3472 C C . ILE A 1 456 ? 14.142 -5.532 -16.180 1.00 95.69 456 ILE A C 1
ATOM 3474 O O . ILE A 1 456 ? 12.991 -5.783 -15.835 1.00 95.69 456 ILE A O 1
ATOM 3478 N N . GLN A 1 457 ? 15.042 -4.986 -15.363 1.00 95.69 457 GLN A N 1
ATOM 3479 C CA . GLN A 1 457 ? 14.753 -4.581 -13.987 1.00 95.69 457 GLN A CA 1
ATOM 3480 C C . GLN A 1 457 ? 14.736 -3.063 -13.826 1.00 95.69 457 GLN A C 1
ATOM 3482 O O . GLN A 1 457 ? 15.289 -2.340 -14.652 1.00 95.69 457 GLN A O 1
ATOM 3487 N N . ARG A 1 458 ? 14.159 -2.597 -12.710 1.00 95.31 458 ARG A N 1
ATOM 3488 C CA . ARG A 1 458 ? 14.140 -1.188 -12.268 1.00 95.31 458 ARG A CA 1
ATOM 3489 C C . ARG A 1 458 ? 13.291 -0.240 -13.119 1.00 95.31 458 ARG A C 1
ATOM 3491 O O . ARG A 1 458 ? 13.330 0.966 -12.900 1.00 95.31 458 ARG A O 1
ATOM 3498 N N . TYR A 1 459 ? 12.495 -0.775 -14.046 1.00 96.56 459 TYR A N 1
ATOM 3499 C CA . TYR A 1 459 ? 11.436 -0.009 -14.714 1.00 96.56 459 TYR A CA 1
ATOM 3500 C C . TYR A 1 459 ? 10.344 0.424 -13.723 1.00 96.56 459 TYR A C 1
ATOM 3502 O O . TYR A 1 459 ? 9.694 1.448 -13.899 1.00 96.56 459 TYR A O 1
ATOM 3510 N N . ASP A 1 460 ? 10.189 -0.331 -12.637 1.00 97.12 460 ASP A N 1
ATOM 3511 C CA . ASP A 1 460 ? 9.304 -0.073 -11.506 1.00 97.12 460 ASP A CA 1
ATOM 3512 C C . ASP A 1 460 ? 9.840 1.008 -10.550 1.00 97.12 460 ASP A C 1
ATOM 3514 O O . ASP A 1 460 ? 9.674 0.901 -9.333 1.00 97.12 460 ASP A O 1
ATOM 3518 N N . ASN A 1 461 ? 10.499 2.044 -11.081 1.00 97.81 461 ASN A N 1
ATOM 3519 C CA . ASN A 1 461 ? 10.913 3.210 -10.304 1.00 97.81 461 ASN A CA 1
ATOM 3520 C C . ASN A 1 461 ? 9.721 3.747 -9.492 1.00 97.81 461 ASN A C 1
ATOM 3522 O O . ASN A 1 461 ? 8.625 3.940 -10.023 1.00 97.81 461 ASN A O 1
ATOM 3526 N N . LEU A 1 462 ? 9.931 3.987 -8.197 1.00 97.75 462 LEU A N 1
ATOM 3527 C CA . LEU A 1 462 ? 8.842 4.322 -7.280 1.00 97.75 462 LEU A CA 1
ATOM 3528 C C . LEU A 1 462 ? 8.206 5.684 -7.608 1.00 97.75 462 LEU A C 1
ATOM 3530 O O . LEU A 1 462 ? 6.989 5.828 -7.506 1.00 97.75 462 LEU A O 1
ATOM 3534 N N . GLY A 1 463 ? 9.008 6.651 -8.068 1.00 97.25 463 GLY A N 1
ATOM 3535 C CA . GLY A 1 463 ? 8.527 7.937 -8.581 1.00 97.25 463 GLY A CA 1
ATOM 3536 C C . GLY A 1 463 ? 7.644 7.784 -9.823 1.00 97.25 463 GLY A C 1
ATOM 3537 O O . GLY A 1 463 ? 6.592 8.412 -9.917 1.00 97.25 463 GLY A O 1
ATOM 3538 N N . TYR A 1 464 ? 8.010 6.892 -10.748 1.00 97.94 464 TYR A N 1
ATOM 3539 C CA . TYR A 1 464 ? 7.187 6.582 -11.920 1.00 97.94 464 TYR A CA 1
ATOM 3540 C C . TYR A 1 464 ? 5.877 5.873 -11.543 1.00 97.94 464 TYR A C 1
ATOM 3542 O O . TYR A 1 464 ? 4.821 6.202 -12.083 1.00 97.94 464 TYR A O 1
ATOM 3550 N N . ALA A 1 465 ? 5.914 4.947 -10.579 1.00 97.62 465 ALA A N 1
ATOM 3551 C CA . ALA A 1 465 ? 4.733 4.224 -10.104 1.00 97.62 465 ALA A CA 1
ATOM 3552 C C . ALA A 1 465 ? 3.713 5.149 -9.412 1.00 97.62 465 ALA A C 1
ATOM 3554 O O . ALA A 1 465 ? 2.528 5.116 -9.746 1.00 97.62 465 ALA A O 1
ATOM 3555 N N . LEU A 1 466 ? 4.157 6.021 -8.495 1.00 95.25 466 LEU A N 1
ATOM 3556 C CA . LEU A 1 466 ? 3.266 7.006 -7.863 1.00 95.25 466 LEU A CA 1
ATOM 3557 C C . LEU A 1 466 ? 2.817 8.087 -8.862 1.00 95.25 466 LEU A C 1
ATOM 3559 O O . LEU A 1 466 ? 1.671 8.526 -8.815 1.00 95.25 466 LEU A O 1
ATOM 3563 N N . GLY A 1 467 ? 3.682 8.464 -9.813 1.00 96.44 467 GLY A N 1
ATOM 3564 C CA . GLY A 1 467 ? 3.340 9.385 -10.898 1.00 96.44 467 GLY A CA 1
ATOM 3565 C C . GLY A 1 467 ? 2.271 8.816 -11.835 1.00 96.44 467 GLY A C 1
ATOM 3566 O O . GLY A 1 467 ? 1.361 9.539 -12.224 1.00 96.44 467 GLY A O 1
ATOM 3567 N N . THR A 1 468 ? 2.326 7.513 -12.128 1.00 97.75 468 THR A N 1
ATOM 3568 C CA . THR A 1 468 ? 1.310 6.769 -12.902 1.00 97.75 468 THR A CA 1
ATOM 3569 C C . THR A 1 468 ? -0.058 6.804 -12.228 1.00 97.75 468 THR A C 1
ATOM 3571 O O . THR A 1 468 ? -1.082 6.861 -12.893 1.00 97.75 468 THR A O 1
ATOM 3574 N N . SER A 1 469 ? -0.091 6.778 -10.897 1.00 96.25 469 SER A N 1
ATOM 3575 C CA . SER A 1 469 ? -1.339 6.841 -10.136 1.00 96.25 469 SER A CA 1
ATOM 3576 C C . SER A 1 469 ? -1.945 8.248 -10.103 1.00 96.25 469 SER A C 1
ATOM 3578 O O . SER A 1 469 ? -3.091 8.396 -9.689 1.00 96.25 469 SER A O 1
ATOM 3580 N N . SER A 1 470 ? -1.196 9.280 -10.514 1.00 93.00 470 SER A N 1
ATOM 3581 C CA . SER A 1 470 ? -1.586 10.687 -10.378 1.00 93.00 470 SER A CA 1
ATOM 3582 C C . SER A 1 470 ? -1.383 11.534 -11.644 1.00 93.00 470 SER A C 1
ATOM 3584 O O . SER A 1 470 ? -1.254 12.758 -11.547 1.00 93.00 470 SER A O 1
ATOM 3586 N N . ASN A 1 471 ? -1.283 10.911 -12.821 1.00 90.81 471 ASN A N 1
ATOM 3587 C CA . ASN A 1 471 ? -1.095 11.601 -14.096 1.00 90.81 471 ASN A CA 1
ATOM 3588 C C . ASN A 1 471 ? -2.453 11.970 -14.728 1.00 90.81 471 ASN A C 1
ATOM 3590 O O . ASN A 1 471 ? -3.225 11.128 -15.179 1.00 90.81 471 ASN A O 1
ATOM 3594 N N . LEU A 1 472 ? -2.747 13.270 -14.788 1.00 84.94 472 LEU A N 1
ATOM 3595 C CA . LEU A 1 472 ? -4.003 13.805 -15.339 1.00 84.94 472 LEU A CA 1
ATOM 3596 C C . LEU A 1 472 ? -3.842 14.372 -16.765 1.00 84.94 472 LEU A C 1
ATOM 3598 O O . LEU A 1 472 ? -4.710 15.108 -17.237 1.00 84.94 472 LEU A O 1
ATOM 3602 N N . PHE A 1 473 ? -2.724 14.074 -17.436 1.00 84.44 473 PHE A N 1
ATOM 3603 C CA . PHE A 1 473 ? -2.299 14.732 -18.681 1.00 84.44 473 PHE A CA 1
ATOM 3604 C C . PHE A 1 473 ? -3.176 14.390 -19.887 1.00 84.44 473 PHE A C 1
ATOM 3606 O O . PHE A 1 473 ? -3.435 15.250 -20.720 1.00 84.44 473 PHE A O 1
ATOM 3613 N N . ASN A 1 474 ? -3.735 13.183 -19.914 1.00 78.31 474 ASN A N 1
ATOM 3614 C CA . ASN A 1 474 ? -4.658 12.687 -20.935 1.00 78.31 474 ASN A CA 1
ATOM 3615 C C . ASN A 1 474 ? -5.994 13.458 -21.033 1.00 78.31 474 ASN A C 1
ATOM 3617 O O . ASN A 1 474 ? -6.806 13.217 -21.931 1.00 78.31 474 ASN A O 1
ATOM 3621 N N . LYS A 1 475 ? -6.244 14.412 -20.125 1.00 75.31 475 LYS A N 1
ATOM 3622 C CA . LYS A 1 475 ? -7.320 15.403 -20.274 1.00 75.31 475 LYS A CA 1
ATOM 3623 C C . LYS A 1 475 ? -7.074 16.378 -21.432 1.00 75.31 475 LYS A C 1
ATOM 3625 O O . LYS A 1 475 ? -8.050 16.912 -21.961 1.00 75.31 475 LYS A O 1
ATOM 3630 N N . LEU A 1 476 ? -5.816 16.569 -21.845 1.00 74.31 476 LEU A N 1
ATOM 3631 C CA . LEU A 1 476 ? -5.453 17.406 -22.987 1.00 74.31 476 LEU A CA 1
ATOM 3632 C C . LEU A 1 476 ? -6.033 16.852 -24.288 1.00 74.31 476 LEU A C 1
ATOM 3634 O O . LEU A 1 476 ? -6.808 17.550 -24.945 1.00 74.31 476 LEU A O 1
ATOM 3638 N N . CYS A 1 477 ? -5.751 15.590 -24.632 1.00 81.50 477 CYS A N 1
ATOM 3639 C CA . CYS A 1 477 ? -6.321 15.004 -25.844 1.00 81.50 477 CYS A CA 1
ATOM 3640 C C . CYS A 1 477 ? -7.851 14.850 -25.776 1.00 81.50 477 CYS A C 1
ATOM 3642 O O . CYS A 1 477 ? -8.519 14.822 -26.809 1.00 81.50 477 CYS A O 1
ATOM 3644 N N . ALA A 1 478 ? -8.436 14.814 -24.572 1.00 74.25 478 ALA A N 1
ATOM 3645 C CA . ALA A 1 478 ? -9.886 14.821 -24.382 1.00 74.25 478 ALA A CA 1
ATOM 3646 C C . ALA A 1 478 ? -10.542 16.196 -24.638 1.00 74.25 478 ALA A C 1
ATOM 3648 O O . ALA A 1 478 ? -11.770 16.290 -24.610 1.00 74.25 478 ALA A O 1
ATOM 3649 N N . GLY A 1 479 ? -9.760 17.262 -24.861 1.00 61.72 479 GLY A N 1
ATOM 3650 C CA . GLY A 1 479 ? -10.272 18.622 -25.064 1.00 61.72 479 GLY A CA 1
ATOM 3651 C C . GLY A 1 479 ? -11.010 19.181 -23.843 1.00 61.72 479 GLY A C 1
ATOM 3652 O O . GLY A 1 479 ? -11.860 20.063 -23.979 1.00 61.72 479 GLY A O 1
ATOM 3653 N N . VAL A 1 480 ? -10.732 18.645 -22.651 1.00 59.62 480 VAL A N 1
ATOM 3654 C CA . VAL A 1 480 ? -11.385 19.059 -21.408 1.00 59.62 480 VAL A CA 1
ATOM 3655 C C . VAL A 1 480 ? -10.665 20.297 -20.881 1.00 59.62 480 VAL A C 1
ATOM 3657 O O . VAL A 1 480 ? -9.571 20.191 -20.335 1.00 59.62 480 VAL A O 1
ATOM 3660 N N . SER A 1 481 ? -11.289 21.469 -21.042 1.00 52.09 481 SER A N 1
ATOM 3661 C CA . SER A 1 481 ? -10.781 22.732 -20.490 1.00 52.09 481 SER A CA 1
ATOM 3662 C C . SER A 1 481 ? -10.709 22.655 -18.966 1.00 52.09 481 SER A C 1
ATOM 3664 O O . SER A 1 481 ? -11.704 22.346 -18.302 1.00 52.09 481 SER A O 1
ATOM 3666 N N . ILE A 1 482 ? -9.538 22.950 -18.404 1.00 49.84 482 ILE A N 1
ATOM 3667 C CA . ILE A 1 482 ? -9.292 22.915 -16.963 1.00 49.84 482 ILE A CA 1
ATOM 3668 C C . ILE A 1 482 ? -9.546 24.334 -16.436 1.00 49.84 482 ILE A C 1
ATOM 3670 O O . ILE A 1 482 ? -8.656 25.041 -15.979 1.00 49.84 482 ILE A O 1
ATOM 3674 N N . ALA A 1 483 ? -10.782 24.806 -16.612 1.00 44.19 483 ALA A N 1
ATOM 3675 C CA . ALA A 1 483 ? -11.077 26.231 -16.571 1.00 44.19 483 ALA A CA 1
ATOM 3676 C C . ALA A 1 483 ? -11.021 26.868 -15.165 1.00 44.19 483 ALA A C 1
ATOM 3678 O O . ALA A 1 483 ? -11.734 26.466 -14.246 1.00 44.19 483 ALA A O 1
ATOM 3679 N N . ASN A 1 484 ? -10.306 28.000 -15.134 1.00 36.19 484 ASN A N 1
ATOM 3680 C CA . ASN A 1 484 ? -10.578 29.243 -14.401 1.00 36.19 484 ASN A CA 1
ATOM 3681 C C . ASN A 1 484 ? -10.197 29.348 -12.915 1.00 36.19 484 ASN A C 1
ATOM 3683 O O . ASN A 1 484 ? -11.053 29.532 -12.049 1.00 36.19 484 ASN A O 1
ATOM 3687 N N . SER A 1 485 ? -8.901 29.480 -12.644 1.00 38.16 485 SER A N 1
ATOM 3688 C CA . SER A 1 485 ? -8.434 30.406 -11.607 1.00 38.16 485 SER A CA 1
ATOM 3689 C C . SER A 1 485 ? -7.113 31.047 -12.030 1.00 38.16 485 SER A C 1
ATOM 3691 O O . SER A 1 485 ? -6.329 30.465 -12.766 1.00 38.16 485 SER A O 1
ATOM 3693 N N . THR A 1 486 ? -6.856 32.266 -11.568 1.00 40.56 486 THR A N 1
ATOM 3694 C CA . THR A 1 486 ? -5.573 32.981 -11.696 1.00 40.56 486 THR A CA 1
ATOM 3695 C C . THR A 1 486 ? -4.445 32.366 -10.839 1.00 40.56 486 THR A C 1
ATOM 3697 O O . THR A 1 486 ? -3.494 33.061 -10.498 1.00 40.56 486 THR A O 1
ATOM 3700 N N . ASP A 1 487 ? -4.581 31.097 -10.448 1.00 49.28 487 ASP A N 1
ATOM 3701 C CA . ASP A 1 487 ? -3.613 30.299 -9.682 1.00 49.28 487 ASP A CA 1
ATOM 3702 C C . ASP A 1 487 ? -2.814 29.402 -10.646 1.00 49.28 487 ASP A C 1
ATOM 3704 O O . ASP A 1 487 ? -3.297 29.158 -11.750 1.00 49.28 487 ASP A O 1
ATOM 3708 N N . PRO A 1 488 ? -1.626 28.888 -10.265 1.00 51.31 488 PRO A N 1
ATOM 3709 C CA . PRO A 1 488 ? -0.881 27.903 -11.058 1.00 51.31 488 PRO A CA 1
ATOM 3710 C C . PRO A 1 488 ? -1.787 26.708 -11.389 1.00 51.31 488 PRO A C 1
ATOM 3712 O O . PRO A 1 488 ? -2.070 25.855 -10.545 1.00 51.31 488 PRO A O 1
ATOM 3715 N N . THR A 1 489 ? -2.313 26.683 -12.609 1.00 65.56 489 THR A N 1
ATOM 3716 C CA . THR A 1 489 ? -3.250 25.659 -13.054 1.00 65.56 489 THR A CA 1
ATOM 3717 C C . THR A 1 489 ? -2.493 24.372 -13.371 1.00 65.56 489 THR A C 1
ATOM 3719 O O . THR A 1 489 ? -1.292 24.382 -13.643 1.00 65.56 489 THR A O 1
ATOM 3722 N N . LEU A 1 490 ? -3.206 23.240 -13.386 1.00 65.81 490 LEU A N 1
ATOM 3723 C CA . LEU A 1 490 ? -2.677 22.000 -13.962 1.00 65.81 490 LEU A CA 1
ATOM 3724 C C . LEU A 1 490 ? -2.131 22.248 -15.376 1.00 65.81 490 LEU A C 1
ATOM 3726 O O . LEU A 1 490 ? -1.100 21.686 -15.706 1.00 65.81 490 LEU A O 1
ATOM 3730 N N . GLU A 1 491 ? -2.773 23.116 -16.167 1.00 69.62 491 GLU A N 1
ATOM 3731 C CA . GLU A 1 491 ? -2.319 23.500 -17.512 1.00 69.62 491 GLU A CA 1
ATOM 3732 C C . GLU A 1 491 ? -0.900 24.082 -17.492 1.00 69.62 491 GLU A C 1
ATOM 3734 O O . GLU A 1 491 ? -0.069 23.605 -18.253 1.00 69.62 491 GLU A O 1
ATOM 3739 N N . ALA A 1 492 ? -0.585 25.000 -16.568 1.00 71.75 492 ALA A N 1
ATOM 3740 C CA . ALA A 1 492 ? 0.765 25.557 -16.433 1.00 71.75 492 ALA A CA 1
ATOM 3741 C C . ALA A 1 492 ? 1.807 24.481 -16.082 1.00 71.75 492 ALA A C 1
ATOM 3743 O O . ALA A 1 492 ? 2.878 24.429 -16.677 1.00 71.75 492 ALA A O 1
ATOM 3744 N N . VAL A 1 493 ? 1.468 23.566 -15.166 1.00 76.06 493 VAL A N 1
ATOM 3745 C CA . VAL A 1 493 ? 2.344 22.425 -14.850 1.00 76.06 493 VAL A CA 1
ATOM 3746 C C . VAL A 1 493 ? 2.529 21.533 -16.074 1.00 76.06 493 VAL A C 1
ATOM 3748 O O . VAL A 1 493 ? 3.638 21.081 -16.334 1.00 76.06 493 VAL A O 1
ATOM 3751 N N . VAL A 1 494 ? 1.470 21.264 -16.843 1.00 76.31 494 VAL A N 1
ATOM 3752 C CA . VAL A 1 494 ? 1.597 20.447 -18.054 1.00 76.31 494 VAL A CA 1
ATOM 3753 C C . VAL A 1 494 ? 2.456 21.148 -19.105 1.00 76.31 494 VAL A C 1
ATOM 3755 O O . VAL A 1 494 ? 3.283 20.482 -19.714 1.00 76.31 494 VAL A O 1
ATOM 3758 N N . GLU A 1 495 ? 2.299 22.455 -19.310 1.00 78.19 495 GLU A N 1
ATOM 3759 C CA . GLU A 1 495 ? 3.152 23.244 -20.209 1.00 78.19 495 GLU A CA 1
ATOM 3760 C C . GLU A 1 495 ? 4.628 23.138 -19.806 1.00 78.19 495 GLU A C 1
ATOM 3762 O O . GLU A 1 495 ? 5.451 22.759 -20.637 1.00 78.19 495 GLU A O 1
ATOM 3767 N N . ASP A 1 496 ? 4.953 23.320 -18.524 1.00 77.06 496 ASP A N 1
ATOM 3768 C CA . ASP A 1 496 ? 6.324 23.168 -18.021 1.00 77.06 496 ASP A CA 1
ATOM 3769 C C . ASP A 1 496 ? 6.869 21.742 -18.221 1.00 77.06 496 ASP A C 1
ATOM 3771 O O . ASP A 1 496 ? 8.029 21.547 -18.595 1.00 77.06 496 ASP A O 1
ATOM 3775 N N . LEU A 1 497 ? 6.041 20.716 -17.991 1.00 83.06 497 LEU A N 1
ATOM 3776 C CA . LEU A 1 497 ? 6.421 19.317 -18.216 1.00 83.06 497 LEU A CA 1
ATOM 3777 C C . LEU A 1 497 ? 6.635 19.013 -19.702 1.00 83.06 497 LEU A C 1
ATOM 3779 O O . LEU A 1 497 ? 7.543 18.247 -20.032 1.00 83.06 497 LEU A O 1
ATOM 3783 N N . ARG A 1 498 ? 5.826 19.601 -20.591 1.00 83.06 498 ARG A N 1
ATOM 3784 C CA . ARG A 1 498 ? 6.000 19.497 -22.046 1.00 83.06 498 ARG A CA 1
ATOM 3785 C C . ARG A 1 498 ? 7.304 20.156 -22.469 1.00 83.06 498 ARG A C 1
ATOM 3787 O O . ARG A 1 498 ? 8.107 19.494 -23.111 1.00 83.06 498 ARG A O 1
ATOM 3794 N N . ASP A 1 499 ? 7.573 21.373 -22.007 1.00 81.06 499 ASP A N 1
ATOM 3795 C CA . ASP A 1 499 ? 8.827 22.087 -22.270 1.00 81.06 499 ASP A CA 1
ATOM 3796 C C . ASP A 1 499 ? 10.057 21.328 -21.750 1.00 81.06 499 ASP A C 1
ATOM 3798 O O . ASP A 1 499 ? 11.148 21.392 -22.327 1.00 81.06 499 ASP A O 1
ATOM 3802 N N . LEU A 1 500 ? 9.911 20.609 -20.634 1.00 79.88 500 LEU A N 1
ATOM 3803 C CA . LEU A 1 500 ? 10.961 19.753 -20.097 1.00 79.88 500 LEU A CA 1
ATOM 3804 C C . LEU A 1 500 ? 11.174 18.513 -20.974 1.00 79.88 500 LEU A C 1
ATOM 3806 O O . LEU A 1 500 ? 12.317 18.180 -21.288 1.00 79.88 500 LEU A O 1
ATOM 3810 N N . LEU A 1 501 ? 10.090 17.849 -21.376 1.00 84.62 501 LEU A N 1
ATOM 3811 C CA . LEU A 1 501 ? 10.134 16.615 -22.153 1.00 84.62 501 LEU A CA 1
ATOM 3812 C C . LEU A 1 501 ? 10.562 16.854 -23.607 1.00 84.62 501 LEU A C 1
ATOM 3814 O O . LEU A 1 501 ? 11.407 16.109 -24.094 1.00 84.62 501 LEU A O 1
ATOM 3818 N N . ASP A 1 502 ? 10.108 17.930 -24.255 1.00 85.12 502 ASP A N 1
ATOM 3819 C CA . ASP A 1 502 ? 10.436 18.284 -25.649 1.00 85.12 502 ASP A CA 1
ATOM 3820 C C . ASP A 1 502 ? 11.945 18.498 -25.880 1.00 85.12 502 ASP A C 1
ATOM 3822 O O . ASP A 1 502 ? 12.434 18.419 -27.008 1.00 85.12 502 ASP A O 1
ATOM 3826 N N . LYS A 1 503 ? 12.730 18.701 -24.813 1.00 82.94 503 LYS A N 1
ATOM 3827 C CA . LYS A 1 503 ? 14.203 18.743 -24.884 1.00 82.94 503 LYS A CA 1
ATOM 3828 C C . LYS A 1 503 ? 14.833 17.386 -25.198 1.00 82.94 503 LYS A C 1
ATOM 3830 O O . LYS A 1 503 ? 15.984 17.348 -25.633 1.00 82.94 503 LYS A O 1
ATOM 3835 N N . VAL A 1 504 ? 14.125 16.288 -24.934 1.00 87.31 504 VAL A N 1
ATOM 3836 C CA . VAL A 1 504 ? 14.643 14.915 -25.044 1.00 87.31 504 VAL A CA 1
ATOM 3837 C C . VAL A 1 504 ? 13.733 13.984 -25.852 1.00 87.31 504 VAL A C 1
ATOM 3839 O O . VAL A 1 504 ? 14.231 13.000 -26.394 1.00 87.31 504 VAL A O 1
ATOM 3842 N N . ASN A 1 505 ? 12.433 14.276 -25.958 1.00 87.75 505 ASN A N 1
ATOM 3843 C CA . ASN A 1 505 ? 11.450 13.495 -26.706 1.00 87.75 505 ASN A CA 1
ATOM 3844 C C . ASN A 1 505 ? 10.233 14.357 -27.086 1.00 87.75 505 ASN A C 1
ATOM 3846 O O . ASN A 1 505 ? 9.690 15.047 -26.233 1.00 87.75 505 ASN A O 1
ATOM 3850 N N . GLU A 1 506 ? 9.767 14.266 -28.332 1.00 87.56 506 GLU A N 1
ATOM 3851 C CA . GLU A 1 506 ? 8.576 14.994 -28.798 1.00 87.56 506 GLU A CA 1
ATOM 3852 C C . GLU A 1 506 ? 7.310 14.537 -28.054 1.00 87.56 506 GLU A C 1
ATOM 3854 O O . GLU A 1 506 ? 7.041 13.337 -27.955 1.00 87.56 506 GLU A O 1
ATOM 3859 N N . VAL A 1 507 ? 6.513 15.482 -27.545 1.00 84.19 507 VAL A N 1
ATOM 3860 C CA . VAL A 1 507 ? 5.244 15.155 -26.875 1.00 84.19 507 VAL A CA 1
ATOM 3861 C C . VAL A 1 507 ? 4.102 14.964 -27.875 1.00 84.19 507 VAL A C 1
ATOM 3863 O O . VAL A 1 507 ? 3.531 15.933 -28.385 1.00 84.19 507 VAL A O 1
ATOM 3866 N N . ALA A 1 508 ? 3.698 13.707 -28.074 1.00 87.75 508 ALA A N 1
ATOM 3867 C CA . ALA A 1 508 ? 2.525 13.320 -28.853 1.00 87.75 508 ALA A CA 1
ATOM 3868 C C . ALA A 1 508 ? 1.453 12.637 -27.977 1.00 87.75 508 ALA A C 1
ATOM 3870 O O . ALA A 1 508 ? 1.502 12.658 -26.749 1.00 87.75 508 ALA A O 1
ATOM 3871 N N . TYR A 1 509 ? 0.451 12.031 -28.621 1.00 90.69 509 TYR A N 1
ATOM 3872 C CA . TYR A 1 509 ? -0.680 11.375 -27.951 1.00 90.69 509 TYR A CA 1
ATOM 3873 C C . TYR A 1 509 ? -0.258 10.270 -26.964 1.00 90.69 509 TYR A C 1
ATOM 3875 O O . TYR A 1 509 ? -0.869 10.129 -25.910 1.00 90.69 509 TYR A O 1
ATOM 3883 N N . ARG A 1 510 ? 0.788 9.489 -27.271 1.00 93.31 510 ARG A N 1
ATOM 3884 C CA . ARG A 1 510 ? 1.274 8.405 -26.397 1.00 93.31 510 ARG A CA 1
ATOM 3885 C C . ARG A 1 510 ? 1.853 8.952 -25.089 1.00 93.31 510 ARG A C 1
ATOM 3887 O O . ARG A 1 510 ? 1.639 8.369 -24.028 1.00 93.31 510 ARG A O 1
ATOM 3894 N N . GLU A 1 511 ? 2.560 10.074 -25.166 1.00 92.81 511 GLU A N 1
ATOM 3895 C CA . GLU A 1 511 ? 3.291 10.685 -24.057 1.00 92.81 511 GLU A CA 1
ATOM 3896 C C . GLU A 1 511 ? 2.369 11.312 -23.001 1.00 92.81 511 GLU A C 1
ATOM 3898 O O . GLU A 1 511 ? 2.831 11.624 -21.904 1.00 92.81 511 GLU A O 1
ATOM 3903 N N . GLU A 1 512 ? 1.067 11.436 -23.278 1.00 91.19 512 GLU A N 1
ATOM 3904 C CA . GLU A 1 512 ? 0.054 11.852 -22.299 1.00 91.19 512 GLU A CA 1
ATOM 3905 C C . GLU A 1 512 ? -0.300 10.758 -21.272 1.00 91.19 512 GLU A C 1
ATOM 3907 O O . GLU A 1 512 ? -0.980 11.039 -20.283 1.00 91.19 512 GLU A O 1
ATOM 3912 N N . PHE A 1 513 ? 0.169 9.521 -21.469 1.00 95.81 513 PHE A N 1
ATOM 3913 C CA . PHE A 1 513 ? -0.101 8.380 -20.591 1.00 95.81 513 PHE A CA 1
ATOM 3914 C C . PHE A 1 513 ? 1.158 7.905 -19.864 1.00 95.81 513 PHE A C 1
ATOM 3916 O O . PHE A 1 513 ? 2.285 8.181 -20.268 1.00 95.81 513 PHE A O 1
ATOM 3923 N N . ALA A 1 514 ? 0.979 7.135 -18.793 1.00 97.50 514 ALA A N 1
ATOM 3924 C CA . ALA A 1 514 ? 2.045 6.293 -18.267 1.00 97.50 514 ALA A CA 1
ATOM 3925 C C . ALA A 1 514 ? 2.072 5.006 -19.088 1.00 97.50 514 ALA A C 1
ATOM 3927 O O . ALA A 1 514 ? 1.063 4.306 -19.174 1.00 97.50 514 ALA A O 1
ATOM 3928 N N . VAL A 1 515 ? 3.199 4.700 -19.715 1.00 97.69 515 VAL A N 1
ATOM 3929 C CA . VAL A 1 515 ? 3.296 3.595 -20.665 1.00 97.69 515 VAL A CA 1
ATOM 3930 C C . VAL A 1 515 ? 4.169 2.494 -20.092 1.00 97.69 515 VAL A C 1
ATOM 3932 O O . VAL A 1 515 ? 5.263 2.761 -19.617 1.00 97.69 515 VAL A O 1
ATOM 3935 N N . TYR A 1 516 ? 3.686 1.257 -20.159 1.00 97.69 516 TYR A N 1
ATOM 3936 C CA . TYR A 1 516 ? 4.406 0.064 -19.718 1.00 97.69 516 TYR A CA 1
ATOM 3937 C C . TYR A 1 516 ? 4.486 -0.934 -20.876 1.00 97.69 516 TYR A C 1
ATOM 3939 O O . TYR A 1 516 ? 3.466 -1.149 -21.538 1.00 97.69 516 TYR A O 1
ATOM 3947 N N . PRO A 1 517 ? 5.636 -1.593 -21.118 1.00 96.69 517 PRO A N 1
ATOM 3948 C CA . PRO A 1 517 ? 5.674 -2.780 -21.969 1.00 96.69 517 PRO A CA 1
ATOM 3949 C C . PRO A 1 517 ? 4.625 -3.783 -21.489 1.00 96.69 517 PRO A C 1
ATOM 3951 O O . PRO A 1 517 ? 4.529 -4.039 -20.291 1.00 96.69 517 PRO A O 1
ATOM 3954 N N . ASN A 1 518 ? 3.805 -4.324 -22.388 1.00 97.00 518 ASN A N 1
ATOM 3955 C CA . ASN A 1 518 ? 2.689 -5.169 -21.979 1.00 97.00 518 ASN A CA 1
ATOM 3956 C C . ASN A 1 518 ? 3.174 -6.570 -21.558 1.00 97.00 518 ASN A C 1
ATOM 3958 O O . ASN A 1 518 ? 3.530 -7.376 -22.425 1.00 97.00 518 ASN A O 1
ATOM 3962 N N . PRO A 1 519 ? 3.119 -6.931 -20.261 1.00 96.12 519 PRO A N 1
ATOM 3963 C CA . PRO A 1 519 ? 3.555 -8.250 -19.815 1.00 96.12 519 PRO A CA 1
ATOM 3964 C C . PRO A 1 519 ? 2.567 -9.364 -20.210 1.00 96.12 519 PRO A C 1
ATOM 3966 O O . PRO A 1 519 ? 2.893 -10.547 -20.117 1.00 96.12 519 PRO A O 1
ATOM 3969 N N . PHE A 1 520 ? 1.363 -9.000 -20.659 1.00 97.25 520 PHE A N 1
ATOM 3970 C CA . PHE A 1 520 ? 0.259 -9.906 -20.979 1.00 97.25 520 PHE A CA 1
ATOM 3971 C C . PHE A 1 520 ? 0.095 -10.158 -22.482 1.00 97.25 520 PHE A C 1
ATOM 3973 O O . PHE A 1 520 ? -0.879 -10.776 -22.922 1.00 97.25 520 PHE A O 1
ATOM 3980 N N . ARG A 1 521 ? 1.044 -9.689 -23.295 1.00 97.12 521 ARG A N 1
ATOM 3981 C CA . ARG A 1 521 ? 1.035 -9.890 -24.742 1.00 97.12 521 ARG A CA 1
ATOM 3982 C C . ARG A 1 521 ? 1.036 -11.380 -25.089 1.00 97.12 521 ARG A C 1
ATOM 3984 O O . ARG A 1 521 ? 1.794 -12.164 -24.519 1.00 97.12 521 ARG A O 1
ATOM 3991 N N . ASN A 1 522 ? 0.190 -11.782 -26.035 1.00 96.94 522 ASN A N 1
ATOM 3992 C CA . ASN A 1 522 ? -0.070 -13.171 -26.432 1.00 96.94 522 ASN A CA 1
ATOM 3993 C C . ASN A 1 522 ? -0.451 -14.114 -25.280 1.00 96.94 522 ASN A C 1
ATOM 3995 O O . ASN A 1 522 ? -0.402 -15.331 -25.456 1.00 96.94 522 ASN A O 1
ATOM 3999 N N . TYR A 1 523 ? -0.814 -13.592 -24.105 1.00 95.38 523 TYR A N 1
ATOM 4000 C CA . TYR A 1 523 ? -1.292 -14.412 -23.004 1.00 95.38 523 TYR A CA 1
ATOM 4001 C C . TYR A 1 523 ? -2.796 -14.675 -23.192 1.00 95.38 523 TYR A C 1
ATOM 4003 O O . TYR A 1 523 ? -3.573 -13.713 -23.226 1.00 95.38 523 TYR A O 1
ATOM 4011 N N . PRO A 1 524 ? -3.244 -15.939 -23.349 1.00 90.94 524 PRO A N 1
ATOM 4012 C CA . PRO A 1 524 ? -4.627 -16.246 -23.731 1.00 90.94 524 PRO A CA 1
ATOM 4013 C C . PRO A 1 524 ? -5.687 -15.781 -22.728 1.00 90.94 524 PRO A C 1
ATOM 4015 O O . PRO A 1 524 ? -6.817 -15.497 -23.117 1.00 90.94 524 PRO A O 1
ATOM 4018 N N . HIS A 1 525 ? -5.331 -15.700 -21.444 1.00 90.81 525 HIS A N 1
ATOM 4019 C CA . HIS A 1 525 ? -6.253 -15.304 -20.377 1.00 90.81 525 HIS A CA 1
ATOM 4020 C C . HIS A 1 525 ? -6.452 -13.782 -20.272 1.00 90.81 525 HIS A C 1
ATOM 4022 O O . HIS A 1 525 ? -7.407 -13.345 -19.638 1.00 90.81 525 HIS A O 1
ATOM 4028 N N . SER A 1 526 ? -5.620 -12.984 -20.950 1.00 96.50 526 SER A N 1
ATOM 4029 C CA . SER A 1 526 ? -5.683 -11.517 -20.945 1.00 96.50 526 SER A CA 1
ATOM 4030 C C . SER A 1 526 ? -6.216 -10.964 -22.269 1.00 96.50 526 SER A C 1
ATOM 4032 O O . SER A 1 526 ? -5.592 -10.123 -22.916 1.00 96.50 526 SER A O 1
ATOM 4034 N N . SER A 1 527 ? -7.377 -11.454 -22.708 1.00 95.81 527 SER A N 1
ATOM 4035 C CA . SER A 1 527 ? -7.933 -11.199 -24.045 1.00 95.81 527 SER A CA 1
ATOM 4036 C C . SER A 1 527 ? -8.100 -9.723 -24.425 1.00 95.81 527 SER A C 1
ATOM 4038 O O . SER A 1 527 ? -8.068 -9.403 -25.610 1.00 95.81 527 SER A O 1
ATOM 4040 N N . LEU A 1 528 ? -8.287 -8.820 -23.456 1.00 95.44 528 LEU A N 1
ATOM 4041 C CA . LEU A 1 528 ? -8.468 -7.388 -23.719 1.00 95.44 528 LEU A CA 1
ATOM 4042 C C . LEU A 1 528 ? -7.173 -6.727 -24.199 1.00 95.44 528 LEU A C 1
ATOM 4044 O O . LEU A 1 528 ? -7.216 -5.845 -25.055 1.00 95.44 528 LEU A O 1
ATOM 4048 N N . VAL A 1 529 ? -6.037 -7.159 -23.651 1.00 96.69 529 VAL A N 1
ATOM 4049 C CA . VAL A 1 529 ? -4.725 -6.537 -23.873 1.00 96.69 529 VAL A CA 1
ATOM 4050 C C . VAL A 1 529 ? -3.751 -7.444 -24.621 1.00 96.69 529 VAL A C 1
ATOM 4052 O O . VAL A 1 529 ? -2.699 -6.981 -25.035 1.00 96.69 529 VAL A O 1
ATOM 4055 N N . SER A 1 530 ? -4.090 -8.715 -24.859 1.00 97.06 530 SER A N 1
ATOM 4056 C CA . SER A 1 530 ? -3.191 -9.734 -25.432 1.00 97.06 530 SER A CA 1
ATOM 4057 C C . SER A 1 530 ? -2.558 -9.336 -26.773 1.00 97.06 530 SER A C 1
ATOM 4059 O O . SER A 1 530 ? -1.439 -9.741 -27.074 1.00 97.06 530 SER A O 1
ATOM 4061 N N . ALA A 1 531 ? -3.253 -8.529 -27.579 1.00 96.88 531 ALA A N 1
ATOM 4062 C CA . ALA A 1 531 ? -2.777 -8.079 -28.888 1.00 96.88 531 ALA A CA 1
ATOM 4063 C C . ALA A 1 531 ? -1.932 -6.791 -28.849 1.00 96.88 531 ALA A C 1
ATOM 4065 O O . ALA A 1 531 ? -1.442 -6.373 -29.893 1.00 96.88 531 ALA A O 1
ATOM 4066 N N . GLN A 1 532 ? -1.799 -6.147 -27.686 1.00 96.69 532 GLN A N 1
ATOM 4067 C CA . GLN A 1 532 ? -1.116 -4.860 -27.554 1.00 96.69 532 GLN A CA 1
ATOM 4068 C C . GLN A 1 532 ? 0.347 -5.054 -27.155 1.00 96.69 532 GLN A C 1
ATOM 4070 O O . GLN A 1 532 ? 0.665 -5.945 -26.365 1.00 96.69 532 GLN A O 1
ATOM 4075 N N . ASP A 1 533 ? 1.230 -4.199 -27.665 1.00 95.50 533 ASP A N 1
ATOM 4076 C CA . ASP A 1 533 ? 2.646 -4.193 -27.278 1.00 95.50 533 ASP A CA 1
ATOM 4077 C C . ASP A 1 533 ? 2.886 -3.402 -25.979 1.00 95.50 533 ASP A C 1
ATOM 4079 O O . ASP A 1 533 ? 3.813 -3.701 -25.226 1.00 95.50 533 ASP A O 1
ATOM 4083 N N . GLU A 1 534 ? 2.014 -2.437 -25.680 1.00 96.50 534 GLU A N 1
ATOM 4084 C CA . GLU A 1 534 ? 2.105 -1.546 -24.523 1.00 96.50 534 GLU A CA 1
ATOM 4085 C C . GLU A 1 534 ? 0.761 -1.440 -23.786 1.00 96.50 534 GLU A C 1
ATOM 4087 O O . GLU A 1 534 ? -0.312 -1.649 -24.359 1.00 96.50 534 GLU A O 1
ATOM 4092 N N . LEU A 1 535 ? 0.829 -1.091 -22.503 1.00 97.94 535 LEU A N 1
ATOM 4093 C CA . LEU A 1 535 ? -0.301 -0.670 -21.684 1.00 97.94 535 LEU A CA 1
ATOM 4094 C C . LEU A 1 535 ? -0.199 0.833 -21.430 1.00 97.94 535 LEU A C 1
ATOM 4096 O O . LEU A 1 535 ? 0.856 1.318 -21.028 1.00 97.94 535 LEU A O 1
ATOM 4100 N N . SER A 1 536 ? -1.304 1.553 -21.621 1.00 97.69 536 SER A N 1
ATOM 4101 C CA . SER A 1 536 ? -1.422 2.977 -21.299 1.00 97.69 536 SER A CA 1
ATOM 4102 C C . SER A 1 536 ? -2.248 3.141 -20.025 1.00 97.69 536 SER A C 1
ATOM 4104 O O . SER A 1 536 ? -3.422 2.764 -19.998 1.00 97.69 536 SER A O 1
ATOM 4106 N N . LEU A 1 537 ? -1.636 3.681 -18.974 1.00 97.88 537 LEU A N 1
ATOM 4107 C CA . LEU A 1 537 ? -2.244 3.908 -17.667 1.00 97.88 537 LEU A CA 1
ATOM 4108 C C . LEU A 1 537 ? -2.409 5.406 -17.377 1.00 97.88 537 LEU A C 1
ATOM 4110 O O . LEU A 1 537 ? -1.580 6.231 -17.774 1.00 97.88 537 LEU A O 1
ATOM 4114 N N . ALA A 1 538 ? -3.480 5.737 -16.663 1.00 95.25 538 ALA A N 1
ATOM 4115 C CA . ALA A 1 538 ? -3.809 7.079 -16.199 1.00 95.25 538 ALA A CA 1
ATOM 4116 C C . ALA A 1 538 ? -4.246 7.071 -14.718 1.00 95.25 538 ALA A C 1
ATOM 4118 O O . ALA A 1 538 ? -4.512 6.003 -14.152 1.00 95.25 538 ALA A O 1
ATOM 4119 N N . ASP A 1 539 ? -4.381 8.259 -14.115 1.00 92.88 539 ASP A N 1
ATOM 4120 C CA . ASP A 1 539 ? -4.866 8.432 -12.740 1.00 92.88 539 ASP A CA 1
ATOM 4121 C C . ASP A 1 539 ? -6.197 7.683 -12.532 1.00 92.88 539 ASP A C 1
ATOM 4123 O O . ASP A 1 539 ? -7.173 7.852 -13.274 1.00 92.88 539 ASP A O 1
ATOM 4127 N N . GLY A 1 540 ? -6.236 6.837 -11.502 1.00 83.38 540 GLY A N 1
ATOM 4128 C CA . GLY A 1 540 ? -7.402 6.013 -11.187 1.00 83.38 540 GLY A CA 1
ATOM 4129 C C . GLY A 1 540 ? -8.636 6.791 -10.711 1.00 83.38 540 GLY A C 1
ATOM 4130 O O . GLY A 1 540 ? -9.743 6.254 -10.696 1.00 83.38 540 GLY A O 1
ATOM 4131 N N . GLY A 1 541 ? -8.489 8.072 -10.373 1.00 84.19 541 GLY A N 1
ATOM 4132 C CA . GLY A 1 541 ? -9.594 8.966 -10.036 1.00 84.19 541 GLY A CA 1
ATOM 4133 C C . GLY A 1 541 ? -10.416 9.405 -11.252 1.00 84.19 541 GLY A C 1
ATOM 4134 O O . GLY A 1 541 ? -11.514 9.932 -11.092 1.00 84.19 541 GLY A O 1
ATOM 4135 N N . LEU A 1 542 ? -9.938 9.169 -12.481 1.00 86.12 542 LEU A N 1
ATOM 4136 C CA . LEU A 1 542 ? -10.597 9.638 -13.708 1.00 86.12 542 LEU A CA 1
ATOM 4137 C C . LEU A 1 542 ? -11.936 8.949 -14.025 1.00 86.12 542 LEU A C 1
ATOM 4139 O O . LEU A 1 542 ? -12.701 9.482 -14.827 1.00 86.12 542 LEU A O 1
ATOM 4143 N N . ALA A 1 543 ? -12.239 7.805 -13.404 1.00 85.19 543 ALA A N 1
ATOM 4144 C CA . ALA A 1 543 ? -13.497 7.073 -13.600 1.00 85.19 543 ALA A CA 1
ATOM 4145 C C . ALA A 1 543 ? -14.497 7.224 -12.438 1.00 85.19 543 ALA A C 1
ATOM 4147 O O . ALA A 1 543 ? -15.385 6.383 -12.297 1.00 85.19 543 ALA A O 1
ATOM 4148 N N . LEU A 1 544 ? -14.358 8.261 -11.598 1.00 85.56 544 LEU A N 1
ATOM 4149 C CA . LEU A 1 544 ? -15.165 8.451 -10.380 1.00 85.56 544 LEU A CA 1
ATOM 4150 C C . LEU A 1 544 ? -15.096 7.240 -9.424 1.00 85.56 544 LEU A C 1
ATOM 4152 O O . LEU A 1 544 ? -16.067 6.877 -8.761 1.00 85.56 544 LEU A O 1
ATOM 4156 N N . GLN A 1 545 ? -13.933 6.587 -9.371 1.00 84.62 545 GLN A N 1
ATOM 4157 C CA . GLN A 1 545 ? -13.622 5.499 -8.442 1.00 84.62 545 GLN A CA 1
ATOM 4158 C C . GLN A 1 545 ? -12.370 5.832 -7.634 1.00 84.62 545 GLN A C 1
ATOM 4160 O O . GLN A 1 545 ? -11.473 5.015 -7.456 1.00 84.62 545 GLN A O 1
ATOM 4165 N N . ASN A 1 546 ? -12.316 7.048 -7.099 1.00 82.81 546 ASN A N 1
ATOM 4166 C CA . ASN A 1 546 ? -11.125 7.611 -6.479 1.00 82.81 546 ASN A CA 1
ATOM 4167 C C . ASN A 1 546 ? -10.702 6.893 -5.169 1.00 82.81 546 ASN A C 1
ATOM 4169 O O . ASN A 1 546 ? -9.750 7.303 -4.515 1.00 82.81 546 ASN A O 1
ATOM 4173 N N . ASN A 1 547 ? -11.442 5.860 -4.726 1.00 89.38 547 ASN A N 1
ATOM 4174 C CA . ASN A 1 547 ? -11.185 5.063 -3.516 1.00 89.38 547 ASN A CA 1
ATOM 4175 C C . ASN A 1 547 ? -10.545 3.787 -3.995 1.00 89.38 547 ASN A C 1
ATOM 4177 O O . ASN A 1 547 ? -11.225 3.026 -4.691 1.00 89.38 547 ASN A O 1
ATOM 4181 N N . PRO A 1 548 ? -9.353 3.443 -3.507 1.00 92.31 548 PRO A N 1
ATOM 4182 C CA . PRO A 1 548 ? -8.771 2.150 -3.805 1.00 92.31 548 PRO A CA 1
ATOM 4183 C C . PRO A 1 548 ? -9.426 1.024 -2.966 1.00 92.31 548 PRO A C 1
ATOM 4185 O O . PRO A 1 548 ? -8.745 0.214 -2.348 1.00 92.31 548 PRO A O 1
ATOM 4188 N N . ILE A 1 549 ? -10.767 0.947 -2.946 1.00 94.38 549 ILE A N 1
ATOM 4189 C CA . ILE A 1 549 ? -11.554 -0.162 -2.368 1.00 94.38 549 ILE A CA 1
ATOM 4190 C C . ILE A 1 549 ? -11.483 -1.391 -3.277 1.00 94.38 549 ILE A C 1
ATOM 4192 O O . ILE A 1 549 ? -11.424 -2.514 -2.781 1.00 94.38 549 ILE A O 1
ATOM 4196 N N . TRP A 1 550 ? -11.489 -1.178 -4.596 1.00 91.50 550 TRP A N 1
ATOM 4197 C CA . TRP A 1 550 ? -11.476 -2.228 -5.616 1.00 91.50 550 TRP A CA 1
ATOM 4198 C C . TRP A 1 550 ? -10.468 -3.361 -5.339 1.00 91.50 550 TRP A C 1
ATOM 4200 O O . TRP A 1 550 ? -10.911 -4.501 -5.166 1.00 91.50 550 TRP A O 1
ATOM 4210 N N . PRO A 1 551 ? -9.155 -3.086 -5.158 1.00 91.50 551 PRO A N 1
ATOM 4211 C CA . PRO A 1 551 ? -8.161 -4.128 -4.867 1.00 91.50 551 PRO A CA 1
ATOM 4212 C C . PRO A 1 551 ? -8.468 -4.935 -3.595 1.00 91.50 551 PRO A C 1
ATOM 4214 O O . PRO A 1 551 ? -8.098 -6.105 -3.459 1.00 91.50 551 PRO A O 1
ATOM 4217 N N . LEU A 1 552 ? -9.158 -4.328 -2.632 1.00 93.00 552 LEU A N 1
ATOM 4218 C CA . LEU A 1 552 ? -9.449 -4.922 -1.329 1.00 93.00 552 LEU A CA 1
ATOM 4219 C C . LEU A 1 552 ? -10.675 -5.844 -1.370 1.00 93.00 552 LEU A C 1
ATOM 4221 O O . LEU A 1 552 ? -10.787 -6.747 -0.541 1.00 93.00 552 LEU A O 1
ATOM 4225 N N . LEU A 1 553 ? -11.569 -5.673 -2.350 1.00 91.50 553 LEU A N 1
ATOM 4226 C CA . LEU A 1 553 ? -12.725 -6.553 -2.546 1.00 91.50 553 LEU A CA 1
ATOM 4227 C C . LEU A 1 553 ? -12.318 -7.944 -3.055 1.00 91.50 553 LEU A C 1
ATOM 4229 O O . LEU A 1 553 ? -12.949 -8.933 -2.666 1.00 91.50 553 LEU A O 1
ATOM 4233 N N . HIS A 1 554 ? -11.238 -8.022 -3.842 1.00 88.94 554 HIS A N 1
ATOM 4234 C CA . HIS A 1 554 ? -10.643 -9.271 -4.339 1.00 88.94 554 HIS A CA 1
ATOM 4235 C C . HIS A 1 554 ? -9.842 -10.040 -3.277 1.00 88.94 554 HIS A C 1
ATOM 4237 O O . HIS A 1 554 ? -9.536 -11.219 -3.452 1.00 88.94 554 HIS A O 1
ATOM 4243 N N . ARG A 1 555 ? -9.527 -9.403 -2.145 1.00 86.44 555 ARG A N 1
ATOM 4244 C CA . ARG A 1 555 ? -8.738 -9.979 -1.045 1.00 86.44 555 ARG A CA 1
ATOM 4245 C C . ARG A 1 555 ? -9.620 -10.264 0.160 1.00 86.44 555 ARG A C 1
ATOM 4247 O O . ARG A 1 555 ? -10.622 -9.594 0.354 1.00 86.44 555 ARG A O 1
ATOM 4254 N N . ALA A 1 556 ? -9.256 -11.207 1.028 1.00 77.56 556 ALA A N 1
ATOM 4255 C CA . ALA A 1 556 ? -10.047 -11.569 2.215 1.00 77.56 556 ALA A CA 1
ATOM 4256 C C . ALA A 1 556 ? -9.995 -10.516 3.357 1.00 77.56 556 ALA A C 1
ATOM 4258 O O . ALA A 1 556 ? -9.674 -10.843 4.495 1.00 77.56 556 ALA A O 1
ATOM 4259 N N . VAL A 1 557 ? -10.308 -9.251 3.052 1.00 83.00 557 VAL A N 1
ATOM 4260 C CA . VAL A 1 557 ? -10.343 -8.111 3.982 1.00 83.00 557 VAL A CA 1
ATOM 4261 C C . VAL A 1 557 ? -11.737 -7.941 4.573 1.00 83.00 557 VAL A C 1
ATOM 4263 O O . VAL A 1 557 ? -12.704 -7.689 3.852 1.00 83.00 557 VAL A O 1
ATOM 4266 N N . ASP A 1 558 ? -11.852 -8.057 5.885 1.00 81.88 558 ASP A N 1
ATOM 4267 C CA . ASP A 1 558 ? -13.138 -7.995 6.585 1.00 81.88 558 ASP A CA 1
ATOM 4268 C C . ASP A 1 558 ? -13.555 -6.555 6.918 1.00 81.88 558 ASP A C 1
ATOM 4270 O O . ASP A 1 558 ? -14.753 -6.264 6.999 1.00 81.88 558 ASP A O 1
ATOM 4274 N N . VAL A 1 559 ? -12.578 -5.655 7.091 1.00 91.62 559 VAL A N 1
ATOM 4275 C CA . VAL A 1 559 ? -12.797 -4.236 7.394 1.00 91.62 559 VAL A CA 1
ATOM 4276 C C . VAL A 1 559 ? -11.927 -3.365 6.496 1.00 91.62 559 VAL A C 1
ATOM 4278 O O . VAL A 1 559 ? -10.713 -3.545 6.452 1.00 91.62 559 VAL A O 1
ATOM 4281 N N . ILE A 1 560 ? -12.540 -2.394 5.823 1.00 95.88 560 ILE A N 1
ATOM 4282 C CA . ILE A 1 560 ? -11.832 -1.363 5.058 1.00 95.88 560 ILE A CA 1
ATOM 4283 C C . ILE A 1 560 ? -12.087 -0.017 5.730 1.00 95.88 560 ILE A C 1
ATOM 4285 O O . ILE A 1 560 ? -13.233 0.426 5.826 1.00 95.88 560 ILE A O 1
ATOM 4289 N N . LEU A 1 561 ? -11.022 0.618 6.202 1.00 97.00 561 LEU A N 1
ATOM 4290 C CA . LEU A 1 561 ? -11.003 2.020 6.592 1.00 97.00 561 LEU A CA 1
ATOM 4291 C C . LEU A 1 561 ? -10.827 2.831 5.309 1.00 97.00 561 LEU A C 1
ATOM 4293 O O . LEU A 1 561 ? -9.932 2.567 4.515 1.00 97.00 561 LEU A O 1
ATOM 4297 N N . VAL A 1 562 ? -11.739 3.762 5.067 1.00 97.50 562 VAL A N 1
ATOM 4298 C CA . VAL A 1 562 ? -11.737 4.590 3.863 1.00 97.50 562 VAL A CA 1
ATOM 4299 C C . VAL A 1 562 ? -11.550 6.027 4.292 1.00 97.50 562 VAL A C 1
ATOM 4301 O O . VAL A 1 562 ? -12.445 6.590 4.921 1.00 97.50 562 VAL A O 1
ATOM 4304 N N . ASN A 1 563 ? -10.419 6.618 3.933 1.00 95.19 563 ASN A N 1
ATOM 4305 C CA . ASN A 1 563 ? -10.132 8.017 4.197 1.00 95.19 563 ASN A CA 1
ATOM 4306 C C . ASN A 1 563 ? -10.442 8.860 2.954 1.00 95.19 563 ASN A C 1
ATOM 4308 O O . ASN A 1 563 ? -9.671 8.908 1.989 1.00 95.19 563 ASN A O 1
ATOM 4312 N N . ASP A 1 564 ? -11.601 9.521 2.969 1.00 94.19 564 ASP A N 1
ATOM 4313 C CA . ASP A 1 564 ? -12.120 10.192 1.787 1.00 94.19 564 ASP A CA 1
ATOM 4314 C C . ASP A 1 564 ? -11.757 11.677 1.728 1.00 94.19 564 ASP A C 1
ATOM 4316 O O . ASP A 1 564 ? -12.263 12.474 2.510 1.00 94.19 564 ASP A O 1
ATOM 4320 N N . ASN A 1 565 ? -10.930 12.067 0.756 1.00 89.88 565 ASN A N 1
ATOM 4321 C CA . ASN A 1 565 ? -10.485 13.448 0.538 1.00 89.88 565 ASN A CA 1
ATOM 4322 C C . ASN A 1 565 ? -10.928 14.019 -0.822 1.00 89.88 565 ASN A C 1
ATOM 4324 O O . ASN A 1 565 ? -10.298 14.943 -1.355 1.00 89.88 565 ASN A O 1
ATOM 4328 N N . SER A 1 566 ? -12.006 13.466 -1.382 1.00 86.12 566 SER A N 1
ATOM 4329 C CA . SER A 1 566 ? -12.540 13.835 -2.695 1.00 86.12 566 SER A CA 1
ATOM 4330 C C . SER A 1 566 ? -13.066 15.272 -2.742 1.00 86.12 566 SER A C 1
ATOM 4332 O O . SER A 1 566 ? -13.373 15.895 -1.722 1.00 86.12 566 SER A O 1
ATOM 4334 N N . ALA A 1 567 ? -13.097 15.814 -3.956 1.00 84.38 567 ALA A N 1
ATOM 4335 C CA . ALA A 1 567 ? -13.438 17.196 -4.255 1.00 84.38 567 ALA A CA 1
ATOM 4336 C C . ALA A 1 567 ? -14.786 17.268 -4.994 1.00 84.38 567 ALA A C 1
ATOM 4338 O O . ALA A 1 567 ? -14.833 17.657 -6.159 1.00 84.38 567 ALA A O 1
ATOM 4339 N N . ASP A 1 568 ? -15.870 16.866 -4.323 1.00 84.25 568 ASP A N 1
ATOM 4340 C CA . ASP A 1 568 ? -17.145 16.580 -5.001 1.00 84.25 568 ASP A CA 1
ATOM 4341 C C . ASP A 1 568 ? -18.204 17.669 -4.795 1.00 84.25 568 ASP A C 1
ATOM 4343 O O . ASP A 1 568 ? -19.122 17.829 -5.602 1.00 84.25 568 ASP A O 1
ATOM 4347 N N . THR A 1 569 ? -18.127 18.407 -3.687 1.00 75.69 569 THR A N 1
ATOM 4348 C CA . THR A 1 569 ? -18.999 19.557 -3.435 1.00 75.69 569 THR A CA 1
ATOM 4349 C C . THR A 1 569 ? -18.450 20.760 -4.195 1.00 75.69 569 THR A C 1
ATOM 4351 O O . THR A 1 569 ? -17.608 21.499 -3.686 1.00 75.69 569 THR A O 1
ATOM 4354 N N . GLY A 1 570 ? -18.882 20.919 -5.443 1.00 58.94 570 GLY A N 1
ATOM 4355 C CA . GLY A 1 570 ? -18.485 22.036 -6.290 1.00 58.94 570 GLY A CA 1
ATOM 4356 C C . GLY A 1 570 ? -19.053 23.361 -5.793 1.00 58.94 570 GLY A C 1
ATOM 4357 O O . GLY A 1 570 ? -20.113 23.747 -6.254 1.00 58.94 570 GLY A O 1
ATOM 4358 N N . ASP A 1 571 ? -18.342 24.032 -4.885 1.00 50.59 571 ASP A N 1
ATOM 4359 C CA . ASP A 1 571 ? -18.415 25.477 -4.647 1.00 50.59 571 ASP A CA 1
ATOM 4360 C C . ASP A 1 571 ? -17.108 25.957 -3.985 1.00 50.59 571 ASP A C 1
ATOM 4362 O O . ASP A 1 571 ? -16.660 25.434 -2.964 1.00 50.59 571 ASP A O 1
ATOM 4366 N N . ALA A 1 572 ? -16.459 26.956 -4.587 1.00 55.97 572 ALA A N 1
ATOM 4367 C CA . ALA A 1 572 ? -15.231 27.563 -4.074 1.00 55.97 572 ALA A CA 1
ATOM 4368 C C . ALA A 1 572 ? -15.462 28.276 -2.717 1.00 55.97 572 ALA A C 1
ATOM 4370 O O . ALA A 1 572 ? -16.553 28.797 -2.480 1.00 55.97 572 ALA A O 1
ATOM 4371 N N . PRO A 1 573 ? -14.448 28.390 -1.831 1.00 65.38 573 PRO A N 1
ATOM 4372 C CA . PRO A 1 573 ? -13.043 28.016 -2.026 1.00 65.38 573 PRO A CA 1
ATOM 4373 C C . PRO A 1 573 ? -12.660 26.630 -1.476 1.00 65.38 573 PRO A C 1
ATOM 4375 O O . PRO A 1 573 ? -11.496 26.253 -1.595 1.00 65.38 573 PRO A O 1
ATOM 4378 N N . TYR A 1 574 ? -13.594 25.882 -0.869 1.00 78.25 574 TYR A N 1
ATOM 4379 C CA . TYR A 1 574 ? -13.306 24.587 -0.245 1.00 78.25 574 TYR A CA 1
ATOM 4380 C C . TYR A 1 574 ? -14.235 23.482 -0.730 1.00 78.25 574 TYR A C 1
ATOM 4382 O O . TYR A 1 574 ? -15.448 23.650 -0.751 1.00 78.25 574 TYR A O 1
ATOM 4390 N N . THR A 1 575 ? -13.660 22.323 -1.025 1.00 83.88 575 THR A N 1
ATOM 4391 C CA . THR A 1 575 ? -14.365 21.172 -1.583 1.00 83.88 575 THR A CA 1
ATOM 4392 C C . THR A 1 575 ? -14.240 19.943 -0.683 1.00 83.88 575 THR A C 1
ATOM 4394 O O . THR A 1 575 ? -13.184 19.692 -0.100 1.00 83.88 575 THR A O 1
ATOM 4397 N N . PHE A 1 576 ? -15.319 19.167 -0.584 1.00 90.12 576 PHE A N 1
ATOM 4398 C CA . PHE A 1 576 ? -15.438 18.010 0.304 1.00 90.12 576 PHE A CA 1
ATOM 4399 C C . PHE A 1 576 ? -16.049 16.802 -0.418 1.00 90.12 576 PHE A C 1
ATOM 4401 O O . PHE A 1 576 ? -16.664 16.974 -1.477 1.00 90.12 576 PHE A O 1
ATOM 4408 N N . PRO A 1 577 ? -15.921 15.589 0.152 1.00 92.75 577 PRO A N 1
ATOM 4409 C CA . PRO A 1 577 ? -16.588 14.410 -0.381 1.00 92.75 577 PRO A CA 1
ATOM 4410 C C . PRO A 1 577 ? -18.111 14.557 -0.340 1.00 92.75 577 PRO A C 1
ATOM 4412 O O . PRO A 1 577 ? -18.655 15.127 0.609 1.00 92.75 577 PRO A O 1
ATOM 4415 N N . ASN A 1 578 ? -18.821 13.992 -1.315 1.00 92.69 578 ASN A N 1
ATOM 4416 C CA . ASN A 1 578 ? -20.291 13.922 -1.296 1.00 92.69 578 ASN A CA 1
ATOM 4417 C C . ASN A 1 578 ? -20.843 12.484 -1.374 1.00 92.69 578 ASN A C 1
ATOM 4419 O O . ASN A 1 578 ? -22.043 12.279 -1.195 1.00 92.69 578 ASN A O 1
ATOM 4423 N N . GLY A 1 579 ? -19.965 11.498 -1.584 1.00 93.56 579 GLY A N 1
ATOM 4424 C CA . GLY A 1 579 ? -20.304 10.077 -1.677 1.00 93.56 579 GLY A CA 1
ATOM 4425 C C . GLY A 1 579 ? -20.412 9.532 -3.108 1.00 93.56 579 GLY A C 1
ATOM 4426 O O . GLY A 1 579 ? -20.520 8.315 -3.266 1.00 93.56 579 GLY A O 1
ATOM 4427 N N . SER A 1 580 ? -20.329 10.377 -4.143 1.00 92.88 580 SER A N 1
ATOM 4428 C CA . SER A 1 580 ? -20.374 9.987 -5.567 1.00 92.88 580 SER A CA 1
ATOM 4429 C C . SER A 1 580 ? -19.375 8.883 -5.905 1.00 92.88 580 SER A C 1
ATOM 4431 O O . SER A 1 580 ? -19.710 7.900 -6.564 1.00 92.88 580 SER A O 1
ATOM 4433 N N . GLU A 1 581 ? -18.160 9.015 -5.396 1.00 91.12 581 GLU A N 1
ATOM 4434 C CA . GLU A 1 581 ? -17.037 8.150 -5.715 1.00 91.12 581 GLU A CA 1
ATOM 4435 C C . GLU A 1 581 ? -17.181 6.736 -5.105 1.00 91.12 581 GLU A C 1
ATOM 4437 O O . GLU A 1 581 ? -16.905 5.718 -5.743 1.00 91.12 581 GLU A O 1
ATOM 4442 N N . ILE A 1 582 ? -17.632 6.632 -3.843 1.00 95.06 582 ILE A N 1
ATOM 4443 C CA . ILE A 1 582 ? -17.890 5.322 -3.205 1.00 95.06 582 ILE A CA 1
ATOM 4444 C C . ILE A 1 582 ? -19.171 4.678 -3.753 1.00 95.06 582 ILE A C 1
ATOM 4446 O O . ILE A 1 582 ? -19.232 3.456 -3.887 1.00 95.06 582 ILE A O 1
ATOM 4450 N N . TYR A 1 583 ? -20.166 5.486 -4.128 1.00 95.56 583 TYR A N 1
ATOM 4451 C CA . TYR A 1 583 ? -21.381 5.010 -4.783 1.00 95.56 583 TYR A CA 1
ATOM 4452 C C . TYR A 1 583 ? -21.092 4.440 -6.179 1.00 95.56 583 TYR A C 1
ATOM 4454 O O . TYR A 1 583 ? -21.548 3.346 -6.499 1.00 95.56 583 TYR A O 1
ATOM 4462 N N . THR A 1 584 ? -20.265 5.116 -6.976 1.00 93.12 584 THR A N 1
ATOM 4463 C CA . THR A 1 584 ? -19.839 4.618 -8.293 1.00 93.12 584 THR A CA 1
ATOM 4464 C C . THR A 1 584 ? -19.062 3.310 -8.157 1.00 93.12 584 THR A C 1
ATOM 4466 O O . THR A 1 584 ? -19.367 2.341 -8.849 1.00 93.12 584 THR A O 1
ATOM 4469 N N . THR A 1 585 ? -18.136 3.230 -7.193 1.00 93.38 585 THR A N 1
ATOM 4470 C CA . THR A 1 585 ? -17.426 1.976 -6.872 1.00 93.38 585 THR A CA 1
ATOM 4471 C C . THR A 1 585 ? -18.409 0.848 -6.523 1.00 93.38 585 THR A C 1
ATOM 4473 O O . THR A 1 585 ? -18.235 -0.288 -6.957 1.00 93.38 585 THR A O 1
ATOM 4476 N N . TYR A 1 586 ? -19.478 1.147 -5.774 1.00 95.50 586 TYR A N 1
ATOM 4477 C CA . TYR A 1 586 ? -20.537 0.183 -5.457 1.00 95.50 586 TYR A CA 1
ATOM 4478 C C . TYR A 1 586 ? -21.297 -0.305 -6.693 1.00 95.50 586 TYR A C 1
ATOM 4480 O O . TYR A 1 586 ? -21.526 -1.508 -6.825 1.00 95.50 586 TYR A O 1
ATOM 4488 N N . GLN A 1 587 ? -21.668 0.599 -7.601 1.00 94.50 587 GLN A N 1
ATOM 4489 C CA . GLN A 1 587 ? -22.348 0.230 -8.844 1.00 94.50 587 GLN A CA 1
ATOM 4490 C C . GLN A 1 587 ? -21.467 -0.686 -9.699 1.00 94.50 587 GLN A C 1
ATOM 4492 O O . GLN A 1 587 ? -21.909 -1.760 -10.097 1.00 94.50 587 GLN A O 1
ATOM 4497 N N . GLN A 1 588 ? -20.194 -0.325 -9.869 1.00 92.00 588 GLN A N 1
ATOM 4498 C CA . GLN A 1 588 ? -19.236 -1.125 -10.633 1.00 92.00 588 GLN A CA 1
ATOM 4499 C C . GLN A 1 588 ? -18.991 -2.498 -10.004 1.00 92.00 588 GLN A C 1
ATOM 4501 O O . GLN A 1 588 ? -19.005 -3.518 -10.691 1.00 92.00 588 GLN A O 1
ATOM 4506 N N . ALA A 1 589 ? -18.841 -2.552 -8.679 1.00 92.94 589 ALA A N 1
ATOM 4507 C CA . ALA A 1 589 ? -18.675 -3.808 -7.960 1.00 92.94 589 ALA A CA 1
ATOM 4508 C C . ALA A 1 589 ? -19.890 -4.728 -8.151 1.00 92.94 589 ALA A C 1
ATOM 4510 O O . ALA A 1 589 ? -19.734 -5.939 -8.294 1.00 92.94 589 ALA A O 1
ATOM 4511 N N . ARG A 1 590 ? -21.107 -4.171 -8.191 1.00 92.69 590 ARG A N 1
ATOM 4512 C CA . ARG A 1 590 ? -22.324 -4.940 -8.481 1.00 92.69 590 ARG A CA 1
ATOM 4513 C C . ARG A 1 590 ? -22.360 -5.459 -9.910 1.00 92.69 590 ARG A C 1
ATOM 4515 O O . ARG A 1 590 ? -22.671 -6.634 -10.094 1.00 92.69 590 ARG A O 1
ATOM 4522 N N . ASP A 1 591 ? -22.037 -4.613 -10.879 1.00 91.69 591 ASP A N 1
ATOM 4523 C CA . ASP A 1 591 ? -22.054 -4.970 -12.299 1.00 91.69 591 ASP A CA 1
ATOM 4524 C C . ASP A 1 591 ? -21.035 -6.075 -12.619 1.00 91.69 591 ASP A C 1
ATOM 4526 O O . ASP A 1 591 ? -21.302 -6.938 -13.454 1.00 91.69 591 ASP A O 1
ATOM 4530 N N . GLN A 1 592 ? -19.914 -6.108 -11.891 1.00 89.38 592 GLN A N 1
ATOM 4531 C CA . GLN A 1 592 ? -18.870 -7.132 -12.013 1.00 89.38 592 GLN A CA 1
ATOM 4532 C C . GLN A 1 592 ? -19.021 -8.311 -11.034 1.00 89.38 592 GLN A C 1
ATOM 4534 O O . GLN A 1 592 ? -18.160 -9.183 -10.957 1.00 89.38 592 GLN A O 1
ATOM 4539 N N . GLY A 1 593 ? -20.111 -8.372 -10.265 1.00 91.44 593 GLY A N 1
ATOM 4540 C CA . GLY A 1 593 ? -20.379 -9.503 -9.373 1.00 91.44 593 GLY A CA 1
ATOM 4541 C C . GLY A 1 593 ? -19.462 -9.601 -8.145 1.00 91.44 593 GLY A C 1
ATOM 4542 O O . GLY A 1 593 ? -19.375 -10.669 -7.535 1.00 91.44 593 GLY A O 1
ATOM 4543 N N . LEU A 1 594 ? -18.818 -8.509 -7.722 1.00 91.75 594 LEU A N 1
ATOM 4544 C CA . LEU A 1 594 ? -18.046 -8.429 -6.478 1.00 91.75 594 LEU A CA 1
ATOM 4545 C C . LEU A 1 594 ? -18.985 -8.388 -5.264 1.00 91.75 594 LEU A C 1
ATOM 4547 O O . LEU A 1 594 ? -19.285 -7.346 -4.677 1.00 91.75 594 LEU A O 1
ATOM 4551 N N . THR A 1 595 ? -19.454 -9.568 -4.859 1.00 91.69 595 THR A N 1
ATOM 4552 C CA . THR A 1 595 ? -20.529 -9.738 -3.867 1.00 91.69 595 THR A CA 1
ATOM 4553 C C . THR A 1 595 ? -20.204 -9.223 -2.467 1.00 91.69 595 THR A C 1
ATOM 4555 O O . THR A 1 595 ? -21.130 -9.024 -1.682 1.00 91.69 595 THR A O 1
ATOM 4558 N N . ARG A 1 596 ? -18.931 -8.973 -2.145 1.00 92.44 596 ARG A N 1
ATOM 4559 C CA . ARG A 1 596 ? -18.485 -8.505 -0.823 1.00 92.44 596 ARG A CA 1
ATOM 4560 C C . ARG A 1 596 ? -18.644 -6.998 -0.619 1.00 92.44 596 ARG A C 1
ATOM 4562 O O . ARG A 1 596 ? -18.617 -6.555 0.526 1.00 92.44 596 ARG A O 1
ATOM 4569 N N . MET A 1 597 ? -18.856 -6.219 -1.681 1.00 95.31 597 MET A N 1
ATOM 4570 C CA . MET A 1 597 ? -19.133 -4.787 -1.559 1.00 95.31 597 MET A CA 1
ATOM 4571 C C . MET A 1 597 ? -20.480 -4.568 -0.836 1.00 95.31 597 MET A C 1
ATOM 4573 O O . MET A 1 597 ? -21.494 -5.140 -1.265 1.00 95.31 597 MET A O 1
ATOM 4577 N N . PRO A 1 598 ? -20.520 -3.799 0.271 1.00 95.81 598 PRO A N 1
ATOM 4578 C CA . PRO A 1 598 ? -21.768 -3.475 0.954 1.00 95.81 598 PRO A CA 1
ATOM 4579 C C . PRO A 1 598 ? -22.610 -2.479 0.153 1.00 95.81 598 PRO A C 1
ATOM 4581 O O . PRO A 1 598 ? -22.094 -1.773 -0.711 1.00 95.81 598 PRO A O 1
ATOM 4584 N N . ASP A 1 599 ? -23.901 -2.397 0.474 1.00 95.88 599 ASP A N 1
ATOM 4585 C CA . ASP A 1 599 ? -24.784 -1.398 -0.123 1.00 95.88 599 ASP A CA 1
ATOM 4586 C C . ASP A 1 599 ? -24.370 0.024 0.258 1.00 95.88 599 ASP A C 1
ATOM 4588 O O . ASP A 1 599 ? -24.137 0.326 1.433 1.00 95.88 599 ASP A O 1
ATOM 4592 N N . ILE A 1 600 ? -24.316 0.892 -0.754 1.00 97.06 600 ILE A N 1
ATOM 4593 C CA . ILE A 1 600 ? -24.022 2.318 -0.624 1.00 97.06 600 ILE A CA 1
ATOM 4594 C C . ILE A 1 600 ? -25.244 3.103 -1.126 1.00 97.06 600 ILE A C 1
ATOM 4596 O O . ILE A 1 600 ? -25.721 2.831 -2.232 1.00 97.06 600 ILE A O 1
ATOM 4600 N N . PRO A 1 601 ? -25.784 4.054 -0.342 1.00 96.75 601 PRO A N 1
ATOM 4601 C CA . PRO A 1 601 ? -26.924 4.860 -0.765 1.00 96.75 601 PRO A CA 1
ATOM 4602 C C . PRO A 1 601 ? -26.557 5.794 -1.921 1.00 96.75 601 PRO A C 1
ATOM 4604 O O . PRO A 1 601 ? -25.392 6.147 -2.101 1.00 96.75 601 PRO A O 1
ATOM 4607 N N . THR A 1 602 ? -27.567 6.253 -2.663 1.00 96.31 602 THR A N 1
ATOM 4608 C CA . THR A 1 602 ? -27.390 7.314 -3.666 1.00 96.31 602 THR A CA 1
ATOM 4609 C C . THR A 1 602 ? -26.841 8.591 -3.027 1.00 96.31 602 THR A C 1
ATOM 4611 O O . THR A 1 602 ? -27.030 8.827 -1.831 1.00 96.31 602 THR A O 1
ATOM 4614 N N . VAL A 1 603 ? -26.204 9.447 -3.830 1.00 95.06 603 VAL A N 1
ATOM 4615 C CA . VAL A 1 603 ? -25.583 10.703 -3.366 1.00 95.06 603 VAL A CA 1
ATOM 4616 C C . VAL A 1 603 ? -26.566 11.583 -2.583 1.00 95.06 603 VAL A C 1
ATOM 4618 O O . VAL A 1 603 ? -26.234 12.051 -1.496 1.00 95.06 603 VAL A O 1
ATOM 4621 N N . ASP A 1 604 ? -27.806 11.733 -3.058 1.00 95.56 604 ASP A N 1
ATOM 4622 C CA . ASP A 1 604 ? -28.826 12.533 -2.364 1.00 95.56 604 ASP A CA 1
ATOM 4623 C C . ASP A 1 604 ? -29.119 12.006 -0.954 1.00 95.56 604 ASP A C 1
ATOM 4625 O O . ASP A 1 604 ? -29.186 12.772 0.008 1.00 95.56 604 ASP A O 1
ATOM 4629 N N . VAL A 1 605 ? -29.247 10.684 -0.805 1.00 96.62 605 VAL A N 1
ATOM 4630 C CA . VAL A 1 605 ? -29.465 10.036 0.496 1.00 96.62 605 VAL A CA 1
ATOM 4631 C C . VAL A 1 605 ? -28.212 10.151 1.365 1.00 96.62 605 VAL A C 1
ATOM 4633 O O . VAL A 1 605 ? -28.326 10.387 2.570 1.00 96.62 605 VAL A O 1
ATOM 4636 N N . PHE A 1 606 ? -27.026 10.029 0.766 1.00 96.31 606 PHE A N 1
ATOM 4637 C CA . PHE A 1 606 ? -25.738 10.157 1.443 1.00 96.31 606 PHE A CA 1
ATOM 4638 C C . PHE A 1 606 ? -25.581 11.539 2.097 1.00 96.31 606 PHE A C 1
ATOM 4640 O O . PHE A 1 606 ? -25.269 11.636 3.290 1.00 96.31 606 PHE A O 1
ATOM 4647 N N . ILE A 1 607 ? -25.873 12.602 1.341 1.00 94.88 607 ILE A N 1
ATOM 4648 C CA . ILE A 1 607 ? -25.828 13.996 1.801 1.00 94.88 607 ILE A CA 1
ATOM 4649 C C . ILE A 1 607 ? -26.954 14.281 2.798 1.00 94.88 607 ILE A C 1
ATOM 4651 O O . ILE A 1 607 ? -26.688 14.831 3.865 1.00 94.88 607 ILE A O 1
ATOM 4655 N N . ALA A 1 608 ? -28.198 13.887 2.498 1.00 95.88 608 ALA A N 1
ATOM 4656 C CA . ALA A 1 608 ? -29.352 14.156 3.364 1.00 95.88 608 ALA A CA 1
ATOM 4657 C C . ALA A 1 608 ? -29.192 13.544 4.764 1.00 95.88 608 ALA A C 1
ATOM 4659 O O . ALA A 1 608 ? -29.644 14.116 5.755 1.00 95.88 608 ALA A O 1
ATOM 4660 N N . ASN A 1 609 ? -28.506 12.403 4.858 1.00 94.94 609 ASN A N 1
ATOM 4661 C CA . ASN A 1 609 ? -28.189 11.766 6.131 1.00 94.94 609 ASN A CA 1
ATOM 4662 C C . ASN A 1 609 ? -26.872 12.255 6.745 1.00 94.94 609 ASN A C 1
ATOM 4664 O O . ASN A 1 609 ? -26.533 11.825 7.846 1.00 94.94 609 ASN A O 1
ATOM 4668 N N . GLY A 1 610 ? -26.129 13.146 6.085 1.00 94.75 610 GLY A N 1
ATOM 4669 C CA . GLY A 1 610 ? -24.879 13.740 6.562 1.00 94.75 610 GLY A CA 1
ATOM 4670 C C . GLY A 1 610 ? -23.704 12.763 6.649 1.00 94.75 610 GLY A C 1
ATOM 4671 O O . GLY A 1 610 ? -22.816 12.965 7.480 1.00 94.75 610 GLY A O 1
ATOM 4672 N N . TYR A 1 611 ? -23.698 11.685 5.857 1.00 95.75 611 TYR A N 1
ATOM 4673 C CA . TYR A 1 611 ? -22.598 10.705 5.843 1.00 95.75 611 TYR A CA 1
ATOM 4674 C C . TYR A 1 611 ? -21.294 11.295 5.298 1.00 95.75 611 TYR A C 1
ATOM 4676 O O . TYR A 1 611 ? -20.216 10.783 5.579 1.00 95.75 611 TYR A O 1
ATOM 4684 N N . ASN A 1 612 ? -21.372 12.422 4.592 1.00 93.94 612 ASN A N 1
ATOM 4685 C CA . ASN A 1 612 ? -20.223 13.193 4.134 1.00 93.94 612 ASN A CA 1
ATOM 4686 C C . ASN A 1 612 ? -19.585 14.087 5.212 1.00 93.94 612 ASN A C 1
ATOM 4688 O O . ASN A 1 612 ? -18.584 14.738 4.947 1.00 93.94 612 ASN A O 1
ATOM 4692 N N . GLN A 1 613 ? -20.156 14.143 6.417 1.00 93.44 613 GLN A N 1
ATOM 4693 C CA . GLN A 1 613 ? -19.714 15.052 7.486 1.00 93.44 613 GLN A CA 1
ATOM 4694 C C . GLN A 1 613 ? -19.283 14.314 8.759 1.00 93.44 613 GLN A C 1
ATOM 4696 O O . GLN A 1 613 ? -18.929 14.933 9.762 1.00 93.44 613 GLN A O 1
ATOM 4701 N N . ARG A 1 614 ? -19.365 12.980 8.771 1.00 94.62 614 ARG A N 1
ATOM 4702 C CA . ARG A 1 614 ? -19.012 12.165 9.936 1.00 94.62 614 ARG A CA 1
ATOM 4703 C C . ARG A 1 614 ? -18.630 10.745 9.531 1.00 94.62 614 ARG A C 1
ATOM 4705 O O . ARG A 1 614 ? -19.060 10.287 8.472 1.00 94.62 614 ARG A O 1
ATOM 4712 N N . PRO A 1 615 ? -17.939 10.008 10.417 1.00 97.31 615 PRO A N 1
ATOM 4713 C CA . PRO A 1 615 ? -17.724 8.591 10.209 1.00 97.31 615 PRO A CA 1
ATOM 4714 C C . PRO A 1 615 ? -19.033 7.834 9.974 1.00 97.31 615 PRO A C 1
ATOM 4716 O O . PRO A 1 615 ? -20.023 8.112 10.652 1.00 97.31 615 PRO A O 1
ATOM 4719 N N . THR A 1 616 ? -19.033 6.881 9.046 1.00 98.00 616 THR A N 1
ATOM 4720 C CA . THR A 1 616 ? -20.206 6.053 8.714 1.00 98.00 616 THR A CA 1
ATOM 4721 C C . THR A 1 616 ? -19.767 4.617 8.441 1.00 98.00 616 THR A C 1
ATOM 4723 O O . THR A 1 616 ? -18.731 4.392 7.822 1.00 98.00 616 THR A O 1
ATOM 4726 N N . PHE A 1 617 ? -20.524 3.633 8.926 1.00 97.62 617 PHE A N 1
ATOM 4727 C CA . PHE A 1 617 ? -20.237 2.211 8.751 1.00 97.62 617 PHE A CA 1
ATOM 4728 C C . PHE A 1 617 ? -21.216 1.597 7.745 1.00 97.62 617 PHE A C 1
ATOM 4730 O O . PHE A 1 617 ? -22.426 1.593 7.975 1.00 97.62 617 PHE A O 1
ATOM 4737 N N . PHE A 1 618 ? -20.703 1.026 6.661 1.00 97.56 618 PHE A N 1
ATOM 4738 C CA . PHE A 1 618 ? -21.490 0.306 5.659 1.00 97.56 618 PHE A CA 1
ATOM 4739 C C . PHE A 1 618 ? -21.306 -1.205 5.811 1.00 97.56 618 PHE A C 1
ATOM 4741 O O . PHE A 1 618 ? -20.239 -1.688 6.194 1.00 97.56 618 PHE A O 1
ATOM 4748 N N . GLY A 1 619 ? -22.366 -1.966 5.524 1.00 94.38 619 GLY A N 1
ATOM 4749 C CA . GLY A 1 619 ? -22.352 -3.428 5.611 1.00 94.38 619 GLY A CA 1
ATOM 4750 C C . GLY A 1 619 ? -22.449 -3.991 7.029 1.00 94.38 619 GLY A C 1
ATOM 4751 O O . GLY A 1 619 ? -22.189 -5.175 7.216 1.00 94.38 619 GLY A O 1
ATOM 4752 N N . CYS A 1 620 ? -22.814 -3.196 8.040 1.00 89.38 620 CYS A N 1
ATOM 4753 C CA . CYS A 1 620 ? -22.801 -3.617 9.448 1.00 89.38 620 CYS A CA 1
ATOM 4754 C C . CYS A 1 620 ? -23.574 -4.906 9.759 1.00 89.38 620 CYS A C 1
ATOM 4756 O O . CYS A 1 620 ? -23.175 -5.659 10.649 1.00 89.38 620 CYS A O 1
ATOM 4758 N N . ASN A 1 621 ? -24.695 -5.127 9.071 1.00 85.81 621 ASN A N 1
ATOM 4759 C CA . ASN A 1 621 ? -25.665 -6.171 9.406 1.00 85.81 621 ASN A CA 1
ATOM 4760 C C . ASN A 1 621 ? -25.697 -7.319 8.386 1.00 85.81 621 ASN A C 1
ATOM 4762 O O . ASN A 1 621 ? -26.580 -8.168 8.460 1.00 85.81 621 ASN A O 1
ATOM 4766 N N . ASP A 1 622 ? -24.729 -7.372 7.467 1.00 89.25 622 ASP A N 1
ATOM 4767 C CA . ASP A 1 622 ? -24.612 -8.438 6.471 1.00 89.25 622 ASP A CA 1
ATOM 4768 C C . ASP A 1 622 ? -23.233 -9.102 6.566 1.00 89.25 622 ASP A C 1
ATOM 4770 O O . ASP A 1 622 ? -22.207 -8.520 6.204 1.00 89.25 622 ASP A O 1
ATOM 4774 N N . ALA A 1 623 ? -23.205 -10.334 7.077 1.00 85.44 623 ALA A N 1
ATOM 4775 C CA . ALA A 1 623 ? -21.980 -11.106 7.270 1.00 85.44 623 ALA A CA 1
ATOM 4776 C C . ALA A 1 623 ? -21.301 -11.522 5.951 1.00 85.44 623 ALA A C 1
ATOM 4778 O O . ALA A 1 623 ? -20.128 -11.882 5.971 1.00 85.44 623 ALA A O 1
ATOM 4779 N N . SER A 1 624 ? -22.009 -11.463 4.816 1.00 88.31 624 SER A N 1
ATOM 4780 C CA . SER A 1 624 ? -21.434 -11.742 3.494 1.00 88.31 624 SER A CA 1
ATOM 4781 C C . SER A 1 624 ? -20.631 -10.566 2.928 1.00 88.31 624 SER A C 1
ATOM 4783 O O . SER A 1 624 ? -19.819 -10.749 2.020 1.00 88.31 624 SER A O 1
ATOM 4785 N N . LYS A 1 625 ? -20.835 -9.357 3.468 1.00 91.88 625 LYS A N 1
ATOM 4786 C CA . LYS A 1 625 ? -20.178 -8.128 3.010 1.00 91.88 625 LYS A CA 1
ATOM 4787 C C . LYS A 1 625 ? -18.927 -7.819 3.816 1.00 91.88 625 LYS A C 1
ATOM 4789 O O . LYS A 1 625 ? -18.828 -8.161 4.992 1.00 91.88 625 LYS A O 1
ATOM 4794 N N . THR A 1 626 ? -18.017 -7.059 3.233 1.00 91.12 626 THR A N 1
ATOM 4795 C CA . THR A 1 626 ? -16.970 -6.351 3.972 1.00 91.12 626 THR A CA 1
ATOM 4796 C C . THR A 1 626 ? -17.590 -5.184 4.746 1.00 91.12 626 THR A C 1
ATOM 4798 O O . THR A 1 626 ? -18.547 -4.558 4.287 1.00 91.12 626 THR A O 1
ATOM 4801 N N . THR A 1 627 ? -17.097 -4.910 5.955 1.00 94.06 627 THR A N 1
ATOM 4802 C CA . THR A 1 627 ? -17.461 -3.689 6.686 1.00 94.06 627 THR A CA 1
ATOM 4803 C C . THR A 1 627 ? -16.621 -2.537 6.151 1.00 94.06 627 THR A C 1
ATOM 4805 O O . THR A 1 627 ? -15.397 -2.594 6.222 1.00 94.06 627 THR A O 1
ATOM 4808 N N . ILE A 1 628 ? -17.252 -1.477 5.653 1.00 96.94 628 ILE A N 1
ATOM 4809 C CA . ILE A 1 628 ? -16.537 -0.249 5.287 1.00 96.94 628 ILE A CA 1
ATOM 4810 C C . ILE A 1 628 ? -16.750 0.776 6.392 1.00 96.94 628 ILE A C 1
ATOM 4812 O O . ILE A 1 628 ? -17.887 1.118 6.706 1.00 96.94 628 ILE A O 1
ATOM 4816 N N . ILE A 1 629 ? -15.662 1.270 6.970 1.00 97.44 629 ILE A N 1
ATOM 4817 C CA . ILE A 1 629 ? -15.656 2.391 7.903 1.00 97.44 629 ILE A CA 1
ATOM 4818 C C . ILE A 1 629 ? -15.171 3.613 7.130 1.00 97.44 629 ILE A C 1
ATOM 4820 O O . ILE A 1 629 ? -13.986 3.778 6.863 1.00 97.44 629 ILE A O 1
ATOM 4824 N N . TYR A 1 630 ? -16.123 4.449 6.744 1.00 97.94 630 TYR A N 1
ATOM 4825 C CA . TYR A 1 630 ? -15.904 5.635 5.934 1.00 97.94 630 TYR A CA 1
ATOM 4826 C C . TYR A 1 630 ? -15.592 6.843 6.816 1.00 97.94 630 TYR A C 1
ATOM 4828 O O . TYR A 1 630 ? -16.376 7.155 7.712 1.00 97.94 630 TYR A O 1
ATOM 4836 N N . LEU A 1 631 ? -14.469 7.511 6.559 1.00 97.75 631 LEU A N 1
ATOM 4837 C CA . LEU A 1 631 ? -13.954 8.683 7.263 1.00 97.75 631 LEU A CA 1
ATOM 4838 C C . LEU A 1 631 ? -13.835 9.844 6.259 1.00 97.75 631 LEU A C 1
ATOM 4840 O O . LEU A 1 631 ? -12.836 9.930 5.547 1.00 97.75 631 LEU A O 1
ATOM 4844 N N . PRO A 1 632 ? -14.848 10.721 6.147 1.00 96.06 632 PRO A N 1
ATOM 4845 C CA . PRO A 1 632 ? -14.779 11.844 5.223 1.00 96.06 632 PRO A CA 1
ATOM 4846 C C . PRO A 1 632 ? -13.870 12.954 5.744 1.00 96.06 632 PRO A C 1
ATOM 4848 O O . PRO A 1 632 ? -13.865 13.263 6.939 1.00 96.06 632 PRO A O 1
ATOM 4851 N N . ASN A 1 633 ? -13.191 13.625 4.818 1.00 94.69 633 ASN A N 1
ATOM 4852 C CA . ASN A 1 633 ? -12.548 14.900 5.069 1.00 94.69 633 ASN A CA 1
ATOM 4853 C C . ASN A 1 633 ? -13.578 15.908 5.577 1.00 94.69 633 ASN A C 1
ATOM 4855 O O . ASN A 1 633 ? -14.625 16.117 4.964 1.00 94.69 633 ASN A O 1
ATOM 4859 N N . TYR A 1 634 ? -13.263 16.536 6.702 1.00 93.75 634 TYR A N 1
ATOM 4860 C CA . TYR A 1 634 ? -14.135 17.487 7.368 1.00 93.75 634 TYR A CA 1
ATOM 4861 C C . TYR A 1 634 ? -13.299 18.504 8.144 1.00 93.75 634 TYR A C 1
ATOM 4863 O O . TYR A 1 634 ? -12.253 18.170 8.708 1.00 93.75 634 TYR A O 1
ATOM 4871 N N . ASN A 1 635 ? -13.772 19.747 8.199 1.00 94.19 635 ASN A N 1
ATOM 4872 C CA . ASN A 1 635 ? -13.087 20.816 8.918 1.00 94.19 635 ASN A CA 1
ATOM 4873 C C . ASN A 1 635 ? -13.339 20.697 10.427 1.00 94.19 635 ASN A C 1
ATOM 4875 O O . ASN A 1 635 ? -14.437 20.975 10.909 1.00 94.19 635 ASN A O 1
ATOM 4879 N N . TYR A 1 636 ? -12.299 20.353 11.180 1.00 95.75 636 TYR A N 1
ATOM 4880 C CA . TYR A 1 636 ? -12.287 20.396 12.642 1.00 95.75 636 TYR A CA 1
ATOM 4881 C C . TYR A 1 636 ? -11.451 21.564 13.166 1.00 95.75 636 TYR A C 1
ATOM 4883 O O . TYR A 1 636 ? -11.924 22.349 13.984 1.00 95.75 636 TYR A O 1
ATOM 4891 N N . THR A 1 637 ? -10.209 21.678 12.696 1.00 96.50 637 THR A N 1
ATOM 4892 C CA . THR A 1 637 ? -9.228 22.672 13.169 1.00 96.50 637 THR A CA 1
ATOM 4893 C C . THR A 1 637 ? -8.619 23.498 12.045 1.00 96.50 637 THR A C 1
ATOM 4895 O O . THR A 1 637 ? -8.021 24.536 12.312 1.00 96.50 637 THR A O 1
ATOM 4898 N N . PHE A 1 638 ? -8.765 23.059 10.796 1.00 96.31 638 PHE A N 1
ATOM 4899 C CA . PHE A 1 638 ? -8.266 23.757 9.618 1.00 96.31 638 PHE A CA 1
ATOM 4900 C C . PHE A 1 638 ? -9.226 23.561 8.445 1.00 96.31 638 PHE A C 1
ATOM 4902 O O . PHE A 1 638 ? -9.988 22.596 8.418 1.00 96.31 638 PHE A O 1
ATOM 4909 N N . ALA A 1 639 ? -9.188 24.475 7.474 1.00 94.12 639 ALA A N 1
ATOM 4910 C CA . ALA A 1 639 ? -9.956 24.341 6.245 1.00 94.12 639 ALA A CA 1
ATOM 4911 C C . ALA A 1 639 ? -9.271 23.337 5.305 1.00 94.12 639 ALA A C 1
ATOM 4913 O O . ALA A 1 639 ? -8.494 23.713 4.428 1.00 94.12 639 ALA A O 1
ATOM 4914 N N . SER A 1 640 ? -9.522 22.047 5.523 1.00 93.19 640 SER A N 1
ATOM 4915 C CA . SER A 1 640 ? -8.844 20.946 4.836 1.00 93.19 640 SER A CA 1
ATOM 4916 C C . SER A 1 640 ? -9.376 20.669 3.430 1.00 93.19 640 SER A C 1
ATOM 4918 O O . SER A 1 640 ? -8.759 19.912 2.688 1.00 93.19 640 SER A O 1
ATOM 4920 N N . GLY A 1 641 ? -10.480 21.293 3.017 1.00 90.19 641 GLY A N 1
ATOM 4921 C CA . GLY A 1 641 ? -11.040 21.195 1.661 1.00 90.19 641 GLY A CA 1
ATOM 4922 C C . GLY A 1 641 ? -10.270 21.981 0.590 1.00 90.19 641 GLY A C 1
ATOM 4923 O O . GLY A 1 641 ? -10.888 22.532 -0.309 1.00 90.19 641 GLY A O 1
ATOM 4924 N N . GLN A 1 642 ? -8.946 22.111 0.700 1.00 89.75 642 GLN A N 1
ATOM 4925 C CA . GLN A 1 642 ? -8.105 22.901 -0.217 1.00 89.75 642 GLN A CA 1
ATOM 4926 C C . GLN A 1 642 ? -8.211 22.415 -1.675 1.00 89.75 642 GLN A C 1
ATOM 4928 O O . GLN A 1 642 ? -8.532 21.255 -1.913 1.00 89.75 642 GLN A O 1
ATOM 4933 N N . SER A 1 643 ? -7.894 23.257 -2.663 1.00 84.75 643 SER A N 1
ATOM 4934 C CA . SER A 1 643 ? -7.894 22.852 -4.081 1.00 84.75 643 SER A CA 1
ATOM 4935 C C . SER A 1 643 ? -6.947 21.677 -4.355 1.00 84.75 643 SER A C 1
ATOM 4937 O O . SER A 1 643 ? -5.850 21.612 -3.806 1.00 84.75 643 SER A O 1
ATOM 4939 N N . THR A 1 644 ? -7.344 20.769 -5.253 1.00 80.06 644 THR A N 1
ATOM 4940 C CA . THR A 1 644 ? -6.472 19.680 -5.744 1.00 80.06 644 THR A CA 1
ATOM 4941 C C . THR A 1 644 ? -5.232 20.227 -6.459 1.00 80.06 644 THR A C 1
ATOM 4943 O O . THR A 1 644 ? -4.191 19.581 -6.451 1.00 80.06 644 THR A O 1
ATOM 4946 N N . PHE A 1 645 ? -5.335 21.429 -7.033 1.00 78.94 645 PHE A N 1
ATOM 4947 C CA . PHE A 1 645 ? -4.259 22.097 -7.770 1.00 78.94 645 PHE A CA 1
ATOM 4948 C C . PHE A 1 645 ? -3.426 23.044 -6.902 1.00 78.94 645 PHE A C 1
ATOM 4950 O O . PHE A 1 645 ? -2.554 23.740 -7.409 1.00 78.94 645 PHE A O 1
ATOM 4957 N N . LYS A 1 646 ? -3.660 23.076 -5.584 1.00 85.06 646 LYS A N 1
ATOM 4958 C CA . LYS A 1 646 ? -2.745 23.762 -4.674 1.00 85.06 646 LYS A CA 1
ATOM 4959 C C . LYS A 1 646 ? -1.479 22.919 -4.538 1.00 85.06 646 LYS A C 1
ATOM 4961 O O . LYS A 1 646 ? -1.490 21.874 -3.892 1.00 85.06 646 LYS A O 1
ATOM 4966 N N . LEU A 1 647 ? -0.404 23.378 -5.170 1.00 83.94 647 LEU A N 1
ATOM 4967 C CA . LEU A 1 647 ? 0.870 22.660 -5.245 1.00 83.94 647 LEU A CA 1
ATOM 4968 C C . LEU A 1 647 ? 1.958 23.252 -4.350 1.00 83.94 647 LEU A C 1
ATOM 4970 O O . LEU A 1 647 ? 3.058 22.721 -4.330 1.00 83.94 647 LEU A O 1
ATOM 4974 N N . GLU A 1 648 ? 1.663 24.300 -3.586 1.00 87.31 648 GLU A N 1
ATOM 4975 C CA . GLU A 1 648 ? 2.566 24.880 -2.592 1.00 87.31 648 GLU A CA 1
ATOM 4976 C C . GLU A 1 648 ? 1.819 25.038 -1.261 1.00 87.31 648 GLU A C 1
ATOM 4978 O O . GLU A 1 648 ? 0.664 25.477 -1.224 1.00 87.31 648 GLU A O 1
ATOM 4983 N N . TYR A 1 649 ? 2.468 24.643 -0.168 1.00 91.81 649 TYR A N 1
ATOM 4984 C CA . TYR A 1 649 ? 1.949 24.759 1.191 1.00 91.81 649 TYR A CA 1
ATOM 4985 C C . TYR A 1 649 ? 3.029 25.334 2.091 1.00 91.81 649 TYR A C 1
ATOM 4987 O O . TYR A 1 649 ? 4.130 24.797 2.197 1.00 91.81 649 TYR A O 1
ATOM 4995 N N . THR A 1 650 ? 2.699 26.390 2.828 1.00 95.50 650 THR A N 1
ATOM 4996 C CA . THR A 1 650 ? 3.580 26.856 3.897 1.00 95.50 650 THR A CA 1
ATOM 4997 C C . THR A 1 650 ? 3.739 25.775 4.971 1.00 95.50 650 THR A C 1
ATOM 4999 O O . THR A 1 650 ? 2.887 24.899 5.144 1.00 95.50 650 THR A O 1
ATOM 5002 N N . THR A 1 651 ? 4.808 25.862 5.764 1.00 96.69 651 THR A N 1
ATOM 5003 C CA . THR A 1 651 ? 5.018 24.995 6.937 1.00 96.69 651 THR A CA 1
ATOM 5004 C C . THR A 1 651 ? 3.798 24.997 7.867 1.00 96.69 651 THR A C 1
ATOM 5006 O O . THR A 1 651 ? 3.339 23.944 8.293 1.00 96.69 651 THR A O 1
ATOM 5009 N N . ALA A 1 652 ? 3.211 26.173 8.117 1.00 97.88 652 ALA A N 1
ATOM 5010 C CA . ALA A 1 652 ? 2.040 26.307 8.982 1.00 97.88 652 ALA A CA 1
ATOM 5011 C C . ALA A 1 652 ? 0.787 25.632 8.399 1.00 97.88 652 ALA A C 1
ATOM 5013 O O . ALA A 1 652 ? 0.012 25.033 9.140 1.00 97.88 652 ALA A O 1
ATOM 5014 N N . GLU A 1 653 ? 0.577 25.705 7.083 1.00 97.25 653 GLU A N 1
ATOM 5015 C CA . GLU A 1 653 ? -0.541 25.009 6.436 1.00 97.25 653 GLU A CA 1
ATOM 5016 C C . GLU A 1 653 ? -0.323 23.496 6.403 1.00 97.25 653 GLU A C 1
ATOM 5018 O O . GLU A 1 653 ? -1.267 22.747 6.641 1.00 97.25 653 GLU A O 1
ATOM 5023 N N . THR A 1 654 ? 0.913 23.049 6.162 1.00 98.06 654 THR A N 1
ATOM 5024 C CA . THR A 1 654 ? 1.306 21.632 6.239 1.00 98.06 654 THR A CA 1
ATOM 5025 C C . THR A 1 654 ? 0.966 21.063 7.619 1.00 98.06 654 THR A C 1
ATOM 5027 O O . THR A 1 654 ? 0.275 20.047 7.725 1.00 98.06 654 THR A O 1
ATOM 5030 N N . ASP A 1 655 ? 1.359 21.771 8.681 1.00 98.19 655 ASP A N 1
ATOM 5031 C CA . ASP A 1 655 ? 1.039 21.425 10.068 1.00 98.19 655 ASP A CA 1
ATOM 5032 C C . ASP A 1 655 ? -0.461 21.381 10.333 1.00 98.19 655 ASP A C 1
ATOM 5034 O O . ASP A 1 655 ? -0.967 20.432 10.935 1.00 98.19 655 ASP A O 1
ATOM 5038 N N . ALA A 1 656 ? -1.182 22.409 9.891 1.00 98.38 656 ALA A N 1
ATOM 5039 C CA . ALA A 1 656 ? -2.601 22.552 10.173 1.00 98.38 656 ALA A CA 1
ATOM 5040 C C . ALA A 1 656 ? -3.456 21.511 9.429 1.00 98.38 656 ALA A C 1
ATOM 5042 O O . ALA A 1 656 ? -4.420 20.995 10.000 1.00 98.38 656 ALA A O 1
ATOM 5043 N N . MET A 1 657 ? -3.084 21.156 8.194 1.00 98.06 657 MET A N 1
ATOM 5044 C CA . MET A 1 657 ? -3.709 20.076 7.424 1.00 98.06 657 MET A CA 1
ATOM 5045 C C . MET A 1 657 ? -3.563 18.726 8.135 1.00 98.06 657 MET A C 1
ATOM 5047 O O . MET A 1 657 ? -4.560 18.036 8.353 1.00 98.06 657 MET A O 1
ATOM 5051 N N . ILE A 1 658 ? -2.341 18.383 8.555 1.00 98.62 658 ILE A N 1
ATOM 5052 C CA . ILE A 1 658 ? -2.055 17.130 9.267 1.00 98.62 658 ILE A CA 1
ATOM 5053 C C . ILE A 1 658 ? -2.774 17.110 10.624 1.00 98.62 658 ILE A C 1
ATOM 5055 O O . ILE A 1 658 ? -3.427 16.126 10.971 1.00 98.62 658 ILE A O 1
ATOM 5059 N N . ALA A 1 659 ? -2.753 18.218 11.372 1.00 98.44 659 ALA A N 1
ATOM 5060 C CA . ALA A 1 659 ? -3.476 18.328 12.638 1.00 98.44 659 ALA A CA 1
ATOM 5061 C C . ALA A 1 659 ? -4.993 18.125 12.468 1.00 98.44 659 ALA A C 1
ATOM 5063 O O . ALA A 1 659 ? -5.620 17.470 13.303 1.00 98.44 659 ALA A O 1
ATOM 5064 N N . ASN A 1 660 ? -5.582 18.628 11.377 1.00 98.38 660 ASN A N 1
ATOM 5065 C CA . ASN A 1 660 ? -6.983 18.375 11.047 1.00 98.38 660 ASN A CA 1
ATOM 5066 C C . ASN A 1 660 ? -7.241 16.898 10.707 1.00 98.38 660 ASN A C 1
ATOM 5068 O O . ASN A 1 660 ? -8.237 16.339 11.161 1.00 98.38 660 ASN A O 1
ATOM 5072 N N . GLY A 1 661 ? -6.332 16.238 9.986 1.00 98.12 661 GLY A N 1
ATOM 5073 C CA . GLY A 1 661 ? -6.401 14.793 9.735 1.00 98.12 661 GLY A CA 1
ATOM 5074 C C . GLY A 1 661 ? -6.398 13.953 11.020 1.00 98.12 661 GLY A C 1
ATOM 5075 O O . GLY A 1 661 ? -7.190 13.020 11.154 1.00 98.12 661 GLY A O 1
ATOM 5076 N N . VAL A 1 662 ? -5.615 14.341 12.036 1.00 98.50 662 VAL A N 1
ATOM 5077 C CA . VAL A 1 662 ? -5.670 13.698 13.367 1.00 98.50 662 VAL A CA 1
ATOM 5078 C C . VAL A 1 662 ? -7.060 13.861 14.002 1.00 98.50 662 VAL A C 1
ATOM 5080 O O . VAL A 1 662 ? -7.568 12.947 14.661 1.00 98.50 662 VAL A O 1
ATOM 5083 N N . GLN A 1 663 ? -7.721 15.004 13.788 1.00 98.12 663 GLN A N 1
ATOM 5084 C CA . GLN A 1 663 ? -9.104 15.199 14.229 1.00 98.12 663 GLN A CA 1
ATOM 5085 C C . GLN A 1 663 ? -10.094 14.335 13.443 1.00 98.12 663 GLN A C 1
ATOM 5087 O O . GLN A 1 663 ? -11.034 13.827 14.045 1.00 98.12 663 GLN A O 1
ATOM 5092 N N . ILE A 1 664 ? -9.876 14.093 12.149 1.00 97.69 664 ILE A N 1
ATOM 5093 C CA . ILE A 1 664 ? -10.692 13.153 11.364 1.00 97.69 664 ILE A CA 1
ATOM 5094 C C . ILE A 1 664 ? -10.583 11.739 11.956 1.00 97.69 664 ILE A C 1
ATOM 5096 O O . ILE A 1 664 ? -11.608 11.140 12.291 1.00 97.69 664 ILE A O 1
ATOM 5100 N N . ALA A 1 665 ? -9.364 11.246 12.210 1.00 96.56 665 ALA A N 1
ATOM 5101 C CA . ALA A 1 665 ? -9.142 9.932 12.830 1.00 96.56 665 ALA A CA 1
ATOM 5102 C C . ALA A 1 665 ? -9.795 9.794 14.214 1.00 96.56 665 ALA A C 1
ATOM 5104 O O . ALA A 1 665 ? -10.291 8.725 14.574 1.00 96.56 665 ALA A O 1
ATOM 5105 N N . THR A 1 666 ? -9.818 10.875 14.996 1.00 96.00 666 THR A N 1
ATOM 5106 C CA . THR A 1 666 ? -10.356 10.897 16.367 1.00 96.00 666 THR A CA 1
ATOM 5107 C C . THR A 1 666 ? -11.793 11.412 16.460 1.00 96.00 666 THR A C 1
ATOM 5109 O O . THR A 1 666 ? -12.330 11.536 17.564 1.00 96.00 666 THR A O 1
ATOM 5112 N N . LYS A 1 667 ? -12.429 11.717 15.322 1.00 96.00 667 LYS A N 1
ATOM 5113 C CA . LYS A 1 667 ? -13.751 12.347 15.236 1.00 96.00 667 LYS A CA 1
ATOM 5114 C C . LYS A 1 667 ? -13.868 13.608 16.118 1.00 96.00 667 LYS A C 1
ATOM 5116 O O . LYS A 1 667 ? -14.816 13.750 16.899 1.00 96.00 667 LYS A O 1
ATOM 5121 N N . GLY A 1 668 ? -12.895 14.510 16.012 1.00 95.19 668 GLY A N 1
ATOM 5122 C CA . GLY A 1 668 ? -12.818 15.760 16.774 1.00 95.19 668 GLY A CA 1
ATOM 5123 C C . GLY A 1 668 ? -12.572 15.562 18.272 1.00 95.19 668 GLY A C 1
ATOM 5124 O O . GLY A 1 668 ? -13.055 16.356 19.076 1.00 95.19 668 GLY A O 1
ATOM 5125 N N . GLY A 1 669 ? -11.915 14.464 18.664 1.00 91.38 669 GLY A N 1
ATOM 5126 C CA . GLY A 1 669 ? -11.687 14.113 20.070 1.00 91.38 669 GLY A CA 1
ATOM 5127 C C . GLY A 1 669 ? -12.918 13.567 20.810 1.00 91.38 669 GLY A C 1
ATOM 5128 O O . GLY A 1 669 ? -12.967 13.631 22.039 1.00 91.38 669 GLY A O 1
ATOM 5129 N N . ASP A 1 670 ? -13.916 13.034 20.095 1.00 93.25 670 ASP A N 1
ATOM 5130 C CA . ASP A 1 670 ? -15.106 12.407 20.692 1.00 93.25 670 ASP A CA 1
ATOM 5131 C C . ASP A 1 670 ? -14.696 11.210 21.569 1.00 93.25 670 ASP A C 1
ATOM 5133 O O . ASP A 1 670 ? -14.178 10.205 21.083 1.00 93.25 670 ASP A O 1
ATOM 5137 N N . SER A 1 671 ? -14.947 11.294 22.878 1.00 88.50 671 SER A N 1
ATOM 5138 C CA . SER A 1 671 ? -14.519 10.275 23.845 1.00 88.50 671 SER A CA 1
ATOM 5139 C C . SER A 1 671 ? -15.203 8.915 23.664 1.00 88.50 671 SER A C 1
ATOM 5141 O O . SER A 1 671 ? -14.682 7.901 24.129 1.00 88.50 671 SER A O 1
ATOM 5143 N N . GLY A 1 672 ? -16.350 8.862 22.977 1.00 88.00 672 GLY A N 1
ATOM 5144 C CA . GLY A 1 672 ? -17.039 7.618 22.635 1.00 88.00 672 GLY A CA 1
ATOM 5145 C C . GLY A 1 672 ? -16.571 6.999 21.316 1.00 88.00 672 GLY A C 1
ATOM 5146 O O . GLY A 1 672 ? -16.854 5.827 21.059 1.00 88.00 672 GLY A O 1
ATOM 5147 N N . TRP A 1 673 ? -15.860 7.755 20.477 1.00 94.38 673 TRP A N 1
ATOM 5148 C CA . TRP A 1 673 ? -15.436 7.300 19.156 1.00 94.38 673 TRP A CA 1
ATOM 5149 C C . TRP A 1 673 ? -14.469 6.108 19.181 1.00 94.38 673 TRP A C 1
ATOM 5151 O O . TRP A 1 673 ? -14.749 5.156 18.453 1.00 94.38 673 TRP A O 1
ATOM 5161 N N . PRO A 1 674 ? -13.426 6.063 20.037 1.00 91.19 674 PRO A N 1
ATOM 5162 C CA . PRO A 1 674 ? -12.544 4.898 20.143 1.00 91.19 674 PRO A CA 1
ATOM 5163 C C . PRO A 1 674 ? -13.287 3.571 20.318 1.00 91.19 674 PRO A C 1
ATOM 5165 O O . PRO A 1 674 ? -13.025 2.598 19.611 1.00 91.19 674 PRO A O 1
ATOM 5168 N N . LEU A 1 675 ? -14.283 3.555 21.211 1.00 86.25 675 LEU A N 1
ATOM 5169 C CA . LEU A 1 675 ? -15.141 2.394 21.426 1.00 86.25 675 LEU A CA 1
ATOM 5170 C C . LEU A 1 675 ? -15.916 2.044 20.154 1.00 86.25 675 LEU A C 1
ATOM 5172 O O . LEU A 1 675 ? -15.956 0.882 19.763 1.00 86.25 675 LEU A O 1
ATOM 5176 N N . CYS A 1 676 ? -16.546 3.027 19.513 1.00 93.31 676 CYS A N 1
ATOM 5177 C CA . CYS A 1 676 ? -17.367 2.770 18.336 1.00 93.31 676 CYS A CA 1
ATOM 5178 C C . CYS A 1 676 ? -16.556 2.314 17.123 1.00 93.31 676 CYS A C 1
ATOM 5180 O O . CYS A 1 676 ? -17.017 1.421 16.412 1.00 93.31 676 CYS A O 1
ATOM 5182 N N . LEU A 1 677 ? -15.350 2.850 16.931 1.00 92.00 677 LEU A N 1
ATOM 5183 C CA . LEU A 1 677 ? -14.411 2.383 15.918 1.00 92.00 677 LEU A CA 1
ATOM 5184 C C . LEU A 1 677 ? -14.011 0.925 16.180 1.00 92.00 677 LEU A C 1
ATOM 5186 O O . LEU A 1 677 ? -14.157 0.086 15.293 1.00 92.00 677 LEU A O 1
ATOM 5190 N N . ALA A 1 678 ? -13.628 0.589 17.417 1.00 87.12 678 ALA A N 1
ATOM 5191 C CA . ALA A 1 678 ? -13.318 -0.787 17.804 1.00 87.12 678 ALA A CA 1
ATOM 5192 C C . ALA A 1 678 ? -14.516 -1.736 17.608 1.00 87.12 678 ALA A C 1
ATOM 5194 O O . ALA A 1 678 ? -14.360 -2.831 17.072 1.00 87.12 678 ALA A O 1
ATOM 5195 N N . CYS A 1 679 ? -15.730 -1.313 17.976 1.00 88.50 679 CYS A N 1
ATOM 5196 C CA . CYS A 1 679 ? -16.956 -2.077 17.735 1.00 88.50 679 CYS A CA 1
ATOM 5197 C C . CYS A 1 679 ? -17.209 -2.308 16.236 1.00 88.50 679 CYS A C 1
ATOM 5199 O O . CYS A 1 679 ? -17.645 -3.394 15.862 1.00 88.50 679 CYS A O 1
ATOM 5201 N N . GLY A 1 680 ? -16.964 -1.303 15.388 1.00 89.50 680 GLY A N 1
ATOM 5202 C CA . GLY A 1 680 ? -17.078 -1.414 13.932 1.00 89.50 680 GLY A CA 1
ATOM 5203 C C . GLY A 1 680 ? -16.087 -2.423 13.356 1.00 89.50 680 GLY A C 1
ATOM 5204 O O . GLY A 1 680 ? -16.487 -3.308 12.602 1.00 89.50 680 GLY A O 1
ATOM 5205 N N . ILE A 1 681 ? -14.825 -2.347 13.790 1.00 87.62 681 ILE A N 1
ATOM 5206 C CA . ILE A 1 681 ? -13.757 -3.270 13.385 1.00 87.62 681 ILE A CA 1
ATOM 5207 C C . ILE A 1 681 ? -14.097 -4.707 13.798 1.00 87.62 681 ILE A C 1
ATOM 5209 O O . ILE A 1 681 ? -14.017 -5.632 12.996 1.00 87.62 681 ILE A O 1
ATOM 5213 N N . LEU A 1 682 ? -14.535 -4.904 15.042 1.00 82.81 682 LEU A N 1
ATOM 5214 C CA . LEU A 1 682 ? -14.800 -6.231 15.599 1.00 82.81 682 LEU A CA 1
ATOM 5215 C C . LEU A 1 682 ? -16.183 -6.793 15.230 1.00 82.81 682 LEU A C 1
ATOM 5217 O O . LEU A 1 682 ? -16.488 -7.937 15.569 1.00 82.81 682 LEU A O 1
ATOM 5221 N N . LYS A 1 683 ? -17.037 -6.026 14.532 1.00 81.56 683 LYS A N 1
ATOM 5222 C CA . LYS A 1 683 ? -18.457 -6.357 14.306 1.00 81.56 683 LYS A CA 1
ATOM 5223 C C . LYS A 1 683 ? -18.684 -7.782 13.798 1.00 81.56 683 LYS A C 1
ATOM 5225 O O . LYS A 1 683 ? -19.641 -8.427 14.220 1.00 81.56 683 LYS A O 1
ATOM 5230 N N . LYS A 1 684 ? -17.832 -8.237 12.877 1.00 76.00 684 LYS A N 1
ATOM 5231 C CA . LYS A 1 684 ? -17.960 -9.525 12.176 1.00 76.00 684 LYS A CA 1
ATOM 5232 C C . LYS A 1 684 ? -16.934 -10.570 12.618 1.00 76.00 684 LYS A C 1
ATOM 5234 O O . LYS A 1 684 ? -17.061 -11.725 12.229 1.00 76.00 684 LYS A O 1
ATOM 5239 N N . SER A 1 685 ? -15.950 -10.192 13.439 1.00 66.06 685 SER A N 1
ATOM 5240 C CA . SER A 1 685 ? -14.888 -11.094 13.909 1.00 66.06 685 SER A CA 1
ATOM 5241 C C . SER A 1 685 ? -15.191 -11.745 15.263 1.00 66.06 685 SER A C 1
ATOM 5243 O O . SER A 1 685 ? -14.489 -12.668 15.674 1.00 66.06 685 SER A O 1
ATOM 5245 N N . THR A 1 686 ? -16.241 -11.307 15.965 1.00 64.12 686 THR A N 1
ATOM 5246 C CA . THR A 1 686 ? -16.660 -11.889 17.246 1.00 64.12 686 THR A CA 1
ATOM 5247 C C . THR A 1 686 ? -18.173 -12.065 17.329 1.00 64.12 686 THR A C 1
ATOM 5249 O O . THR A 1 686 ? -18.954 -11.233 16.872 1.00 64.12 686 THR A O 1
ATOM 5252 N N . THR A 1 687 ? -18.596 -13.157 17.966 1.00 62.28 687 THR A N 1
ATOM 5253 C CA . THR A 1 687 ? -20.001 -13.441 18.289 1.00 62.28 687 THR A CA 1
ATOM 5254 C C . THR A 1 687 ? -20.478 -12.717 19.550 1.00 62.28 687 THR A C 1
ATOM 5256 O O . THR A 1 687 ? -21.671 -12.720 19.847 1.00 62.28 687 THR A O 1
ATOM 5259 N N . SER A 1 688 ? -19.567 -12.080 20.293 1.00 70.00 688 SER A N 1
ATOM 5260 C CA . SER A 1 688 ? -19.858 -11.371 21.537 1.00 70.00 688 SER A CA 1
ATOM 5261 C C . SER A 1 688 ? -19.185 -10.002 21.540 1.00 70.00 688 SER A C 1
ATOM 5263 O O . SER A 1 688 ? -17.964 -9.897 21.664 1.00 70.00 688 SER A O 1
ATOM 5265 N N . LEU A 1 689 ? -19.997 -8.948 21.445 1.00 75.19 689 LEU A N 1
ATOM 5266 C CA . LEU A 1 689 ? -19.576 -7.555 21.590 1.00 75.19 689 LEU A CA 1
ATOM 5267 C C . LEU A 1 689 ? -20.196 -6.951 22.855 1.00 75.19 689 LEU A C 1
ATOM 5269 O O . LEU A 1 689 ? -21.317 -7.316 23.219 1.00 75.19 689 LEU A O 1
ATOM 5273 N N . PRO A 1 690 ? -19.512 -6.007 23.526 1.00 76.69 690 PRO A N 1
ATOM 5274 C CA . PRO A 1 690 ? -20.088 -5.277 24.649 1.00 76.69 690 PRO A CA 1
ATOM 5275 C C . PRO A 1 690 ? -21.445 -4.662 24.283 1.00 76.69 690 PRO A C 1
ATOM 5277 O O . PRO A 1 690 ? -21.598 -4.108 23.196 1.00 76.69 690 PRO A O 1
ATOM 5280 N N . LEU A 1 691 ? -22.406 -4.655 25.217 1.00 78.94 691 LEU A N 1
ATOM 5281 C CA . LEU A 1 691 ? -23.739 -4.066 24.990 1.00 78.94 691 LEU A CA 1
ATOM 5282 C C . LEU A 1 691 ? -23.674 -2.618 24.477 1.00 78.94 691 LEU A C 1
ATOM 5284 O O . LEU A 1 691 ? -24.514 -2.204 23.678 1.00 78.94 691 LEU A O 1
ATOM 5288 N N . LYS A 1 692 ? -22.641 -1.869 24.881 1.00 78.75 692 LYS A N 1
ATOM 5289 C CA . LYS A 1 692 ? -22.383 -0.490 24.443 1.00 78.75 692 LYS A CA 1
ATOM 5290 C C . LYS A 1 692 ? -22.122 -0.363 22.935 1.00 78.75 692 LYS A C 1
ATOM 5292 O O . LYS A 1 692 ? -22.422 0.686 22.372 1.00 78.75 692 LYS A O 1
ATOM 5297 N N . CYS A 1 693 ? -21.669 -1.424 22.260 1.00 86.56 693 CYS A N 1
ATOM 5298 C CA . CYS A 1 693 ? -21.536 -1.439 20.802 1.00 86.56 693 CYS A CA 1
ATOM 5299 C C . CYS A 1 693 ? -22.887 -1.282 20.088 1.00 86.56 693 CYS A C 1
ATOM 5301 O O . CYS A 1 693 ? -22.926 -0.753 18.983 1.00 86.56 693 CYS A O 1
ATOM 5303 N N . THR A 1 694 ? -24.004 -1.657 20.723 1.00 89.25 694 THR A N 1
ATOM 5304 C CA . THR A 1 694 ? -25.351 -1.463 20.158 1.00 89.25 694 THR A CA 1
ATOM 5305 C C . THR A 1 694 ? -25.626 0.010 19.857 1.00 89.25 694 THR A C 1
ATOM 5307 O O . THR A 1 694 ? -26.088 0.336 18.767 1.00 89.25 694 THR A O 1
ATOM 5310 N N . HIS A 1 695 ? -25.269 0.908 20.782 1.00 90.25 695 HIS A N 1
ATOM 5311 C CA . HIS A 1 695 ? -25.413 2.351 20.580 1.00 90.25 695 HIS A CA 1
ATOM 5312 C C . HIS A 1 695 ? -24.494 2.861 19.460 1.00 90.25 695 HIS A C 1
ATOM 5314 O O . HIS A 1 695 ? -24.894 3.699 18.656 1.00 90.25 695 HIS A O 1
ATOM 5320 N N . CYS A 1 696 ? -23.275 2.323 19.359 1.00 93.31 696 CYS A N 1
ATOM 5321 C CA . CYS A 1 696 ? -22.372 2.645 18.256 1.00 93.31 696 CYS A CA 1
ATOM 5322 C C . CYS A 1 696 ? -22.972 2.261 16.899 1.00 93.31 696 CYS A C 1
ATOM 5324 O O . CYS A 1 696 ? -22.965 3.076 15.982 1.00 93.31 696 CYS A O 1
ATOM 5326 N N . PHE A 1 697 ? -23.554 1.066 16.773 1.00 93.12 697 PHE A N 1
ATOM 5327 C CA . PHE A 1 697 ? -24.179 0.638 15.520 1.00 93.12 697 PHE A CA 1
ATOM 5328 C C . PHE A 1 697 ? -25.432 1.449 15.188 1.00 93.12 697 PHE A C 1
ATOM 5330 O O . PHE A 1 697 ? -25.610 1.822 14.038 1.00 93.12 697 PHE A O 1
ATOM 5337 N N . GLN A 1 698 ? -26.246 1.817 16.178 1.00 92.44 698 GLN A N 1
ATOM 5338 C CA . GLN A 1 698 ? -27.377 2.730 15.961 1.00 92.44 698 GLN A CA 1
ATOM 5339 C C . GLN A 1 698 ? -26.935 4.109 15.450 1.00 92.44 698 GLN A C 1
ATOM 5341 O O . GLN A 1 698 ? -27.644 4.725 14.663 1.00 92.44 698 GLN A O 1
ATOM 5346 N N . LYS A 1 699 ? -25.773 4.597 15.900 1.00 93.56 699 LYS A N 1
ATOM 5347 C CA . LYS A 1 699 ? -25.254 5.922 15.540 1.00 93.56 699 LYS A CA 1
ATOM 5348 C C . LYS A 1 699 ? -24.531 5.945 14.191 1.00 93.56 699 LYS A C 1
ATOM 5350 O O . LYS A 1 699 ? -24.634 6.938 13.474 1.00 93.56 699 LYS A O 1
ATOM 5355 N N . TYR A 1 700 ? -23.759 4.903 13.884 1.00 95.88 700 TYR A N 1
ATOM 5356 C CA . TYR A 1 700 ? -22.811 4.914 12.768 1.00 95.88 700 TYR A CA 1
ATOM 5357 C C . TYR A 1 700 ? -23.183 3.983 11.616 1.00 95.88 700 TYR A C 1
ATOM 5359 O O . TYR A 1 700 ? -22.724 4.232 10.507 1.00 95.88 700 TYR A O 1
ATOM 5367 N N . CYS A 1 701 ? -23.990 2.940 11.827 1.00 95.19 701 CYS A N 1
ATOM 5368 C CA . CYS A 1 701 ? -24.337 2.027 10.740 1.00 95.19 701 CYS A CA 1
ATOM 5369 C C . CYS A 1 701 ? -25.385 2.622 9.807 1.00 95.19 701 CYS A C 1
ATOM 5371 O O . CYS A 1 701 ? -26.446 3.065 10.247 1.00 95.19 701 CYS A O 1
ATOM 5373 N N . TYR A 1 702 ? -25.090 2.559 8.513 1.00 93.94 702 TYR A N 1
ATOM 5374 C CA . TYR A 1 702 ? -26.089 2.677 7.464 1.00 93.94 702 TYR A CA 1
ATOM 5375 C C . TYR A 1 702 ? -27.020 1.455 7.515 1.00 93.94 702 TYR A C 1
ATOM 5377 O O . TYR A 1 702 ? -26.537 0.320 7.604 1.00 93.94 702 TYR A O 1
ATOM 5385 N N . ASN A 1 703 ? -28.333 1.707 7.509 1.00 74.44 703 ASN A N 1
ATOM 5386 C CA . ASN A 1 703 ? -29.397 0.702 7.570 1.00 74.44 703 ASN A CA 1
ATOM 5387 C C . ASN A 1 703 ? -30.389 0.901 6.434 1.00 74.44 703 ASN A C 1
ATOM 5389 O O . ASN A 1 703 ? -30.732 2.079 6.178 1.00 74.44 703 ASN A O 1
#

Radius of gyration: 29.51 Å; chains: 1; bounding box: 69×75×87 Å

pLDDT: mean 85.4, std 18.49, range [21.39, 98.62]

Foldseek 3Di:
DEPDLVLLVPFDWDQDPVRWTETEPAQQQHQDDEPCVNNPQGQEYAHHNHAHQEADHAAQHANHAEYHNAPYAHQAYDLCPCVSHVRHAYYEHAQYAHAAPLRHLSCLSNQNHAYYEHHNYNLVPDPCSVLLVCQSHVNYQYYNNDGDDVVSPVVSCVQFPHPVDGDPNNVVRNVDGDDDDDDDDDDDDDDDDDDDDDDDDDDPDDDVVVVVVVVVVPVPDDDDPVQVVVLVCCVVSPLFAPFEEEWQFAQAVLSQLLVLLLLLLQDPVRDDALNHVNQQRGAAYEAFANRLLNLLLCLLQLHDRSVCCLPPFAQVCQQLQLLAPVNCVVPVPLLVLLLVLQLVCVVVVHHAFLLSSQLQSSLNRRPDDPNSQQQGFQLCSCVRPCNVVVRGYFYKYKWFFAPVVVVGLFAELLTFIWIDHNAWTWGCDALTNDIDGRQQQQAQAAQQAGPVNDGDGDPRRSSSRSSLSHQPQSVVVVVNDQDDDPHCGVVVSSVVSCVSSVVNHHHDNQSSFSKIQDNCANHPRNRNCNPPRIITIHHPCRSLQRIPCPVVLPDSAQEYEYEALDFPPPDPDFGWDQCSSVQSVLVSCVVRVSQQAFDDDDSVVCVVVPVRAAWAWTPLPPLSHRIYTYQIQHDQQDRSRHHSPSSHDHSVRSVRSSVSSSCSSCVNVPPCVSLLVSCSRSSNSDPDDPPSNVVSCVVHYDD

Secondary structure (DSSP, 8-state):
----HHHHHHS-EEE-TTS-EEEE-TTS---S---GGGS-S-SEEE--SS---EE------TT--EEE--SS---EE-TTHHHH-TT--EEE--S-----GGGGGGGGG-TT--EEE-TT-GGGGSTTHHHHHHHH-TT-SEETTEEPPHHHHHHHHHHHEETTEE-HHHHHHHH----PPP----------------------PPPHHHHHHHHHHHHSSS--HHHHHHHHHHHHTT---S-EEEEEPP-HHHHHHHHHHHHHHH-TTT--STTTTTGGG-SEEEE-THHHHHHHHHHHTTS--HHHHIIIIIHHHHHT-TTSGGGGGG-HHHHHHHHHHHHHHHHTT----THHHHHHHHHHHHS-STTTTTT-BTGGGGGSHHHHTT-SPEEEEEEEEE-GGGT-SS--TT--EEEE-SSEEEE-STTT-EEEEGGGTTS-EETTEETTS----S-SBHHHHHHHTT--GGGTTTT------SS--HHHHHHHHHHHHTTTS---TGGGSEEEE-TTTT-TT-TTTTT-SEEEEE-GGGGT--STTHHHHTTT-SEEEEEE----S--TT-----SHHHHHHHHHHHHTT-TTSPP---HHHHHHTTTTSS-EEESTT-TTSPEEEEEE---SSS-----TT-----HHHHHHHHHHHHHHHHTTT-TTHHHHHHHHHHTTT-S---TTHHHHHHHHB--

Sequence (703 aa):
MRLTADLINASLSYLNPLKERELDLRGHKIPIIENLGVAGACDAIDFTDNDLGLLANFPLSPRLNTLLCARNRVQGVDRRLGDTLPNLTTLVLTSNLVKEMGDLEGLRGCRRLTHLSLVENPVQKREHYRSYMIWLCPSLRFLDFQRIKDAERERASELFGTPSEPTELAAKIGGVKTKTFDASVNTPVNGTRVVGASGKAIRTKLTDTETARLKELLNSKTLTLDDFARIEKDLAEGRIPRGIADADRGGGYRALLSGAGVIQGFDSRDSQTGVSGLFQGLTYHAGLSGGSWLLSSIAGNNYPTITTLRKSLWEPAFKNSLLFPGTILTSVEAYAEILNDIAAKGAAGFPPTLTDPWGRLLSWQLLYGSDGGVSDTLSGITTLSNFTSHNVPYPIITALGVKTWQGQCLPGPNGTQYELHPYEFGSWDDGVNAFTPTAYIGSSLSNGLPADGTCIQRYDNLGYALGTSSNLFNKLCAGVSIANSTDPTLEAVVEDLRDLLDKVNEVAYREEFAVYPNPFRNYPHSSLVSAQDELSLADGGLALQNNPIWPLLHRAVDVILVNDNSADTGDAPYTFPNGSEIYTTYQQARDQGLTRMPDIPTVDVFIANGYNQRPTFFGCNDASKTTIIYLPNYNYTFASGQSTFKLEYTTAETDAMIANGVQIATKGGDSGWPLCLACGILKKSTTSLPLKCTHCFQKYCYN